Protein AF-A0A9D8ERQ9-F1 (afdb_monomer)

Nearest PDB structures (foldseek):
  1x04-assembly1_A-2  TM=2.773E-01  e=8.140E+00  Homo sapiens

Structure (mmCIF, N/CA/C/O backbone):
data_AF-A0A9D8ERQ9-F1
#
_entry.id   AF-A0A9D8ERQ9-F1
#
loop_
_atom_site.group_PDB
_atom_site.id
_atom_site.type_symbol
_atom_site.label_atom_id
_atom_site.label_alt_id
_atom_site.label_comp_id
_atom_site.label_asym_id
_atom_site.label_entity_id
_atom_site.label_seq_id
_atom_site.pdbx_PDB_ins_code
_atom_site.Cartn_x
_atom_site.Cartn_y
_atom_site.Cartn_z
_atom_site.occupancy
_atom_site.B_iso_or_equiv
_atom_site.auth_seq_id
_atom_site.auth_comp_id
_atom_site.auth_asym_id
_atom_site.auth_atom_id
_atom_site.pdbx_PDB_model_num
ATOM 1 N N . MET A 1 1 ? 43.629 2.819 -38.404 1.00 61.09 1 MET A N 1
ATOM 2 C CA . MET A 1 1 ? 42.629 1.728 -38.262 1.00 61.09 1 MET A CA 1
ATOM 3 C C . MET A 1 1 ? 42.227 1.432 -36.813 1.00 61.09 1 MET A C 1
ATOM 5 O O . MET A 1 1 ? 41.035 1.282 -36.573 1.00 61.09 1 MET A O 1
ATOM 9 N N . ILE A 1 2 ? 43.150 1.419 -35.840 1.00 66.50 2 ILE A N 1
ATOM 10 C CA . ILE A 1 2 ? 42.866 1.077 -34.424 1.00 66.50 2 ILE A CA 1
ATOM 11 C C . ILE A 1 2 ? 41.768 1.958 -33.776 1.00 66.50 2 ILE A C 1
ATOM 13 O O . ILE A 1 2 ? 40.987 1.471 -32.960 1.00 66.50 2 ILE A O 1
ATOM 17 N N . SER A 1 3 ? 41.627 3.229 -34.175 1.00 83.06 3 SER A N 1
ATOM 18 C CA . SER A 1 3 ? 40.596 4.132 -33.629 1.00 83.06 3 SER A CA 1
ATOM 19 C C . SER A 1 3 ? 39.160 3.771 -34.043 1.00 83.06 3 SER A C 1
ATOM 21 O O . SER A 1 3 ? 38.241 3.884 -33.235 1.00 83.06 3 SER A O 1
ATOM 23 N N . GLN A 1 4 ? 38.940 3.287 -35.271 1.00 83.56 4 GLN A N 1
ATOM 24 C CA . GLN A 1 4 ? 37.596 2.966 -35.778 1.00 83.56 4 GLN A CA 1
ATOM 25 C C . GLN A 1 4 ? 37.030 1.684 -35.160 1.00 83.56 4 GLN A C 1
ATOM 27 O O . GLN A 1 4 ? 35.838 1.617 -34.852 1.00 83.56 4 GLN A O 1
ATOM 32 N N . GLN A 1 5 ? 37.886 0.688 -34.922 1.00 86.31 5 GLN A N 1
ATOM 33 C CA . GLN A 1 5 ? 37.491 -0.560 -34.271 1.00 86.31 5 GLN A CA 1
ATOM 34 C C . GLN A 1 5 ? 37.082 -0.323 -32.812 1.00 86.31 5 GLN A C 1
ATOM 36 O O . GLN A 1 5 ? 36.018 -0.785 -32.404 1.00 86.31 5 GLN A O 1
ATOM 41 N N . LYS A 1 6 ? 37.865 0.464 -32.056 1.00 89.19 6 LYS A N 1
ATOM 42 C CA . LYS A 1 6 ? 37.533 0.842 -30.670 1.00 89.19 6 LYS A CA 1
ATOM 43 C C . LYS A 1 6 ? 36.199 1.587 -30.585 1.00 89.19 6 LYS A C 1
ATOM 45 O O . LYS A 1 6 ? 35.360 1.246 -29.759 1.00 89.19 6 LYS A O 1
ATOM 50 N N . ILE A 1 7 ? 35.969 2.542 -31.487 1.00 85.56 7 ILE A N 1
ATOM 51 C CA . ILE A 1 7 ? 34.706 3.292 -31.562 1.00 85.56 7 ILE A CA 1
ATOM 52 C C . ILE A 1 7 ? 33.520 2.368 -31.883 1.00 85.56 7 ILE A C 1
ATOM 54 O O . ILE A 1 7 ? 32.467 2.473 -31.259 1.00 85.56 7 ILE A O 1
ATOM 58 N N . THR A 1 8 ? 33.686 1.437 -32.825 1.00 86.81 8 THR A N 1
ATOM 59 C CA . THR A 1 8 ? 32.628 0.481 -33.192 1.00 86.81 8 THR A CA 1
ATOM 60 C C . THR A 1 8 ? 32.297 -0.465 -32.041 1.00 86.81 8 THR A C 1
ATOM 62 O O . THR A 1 8 ? 31.127 -0.770 -31.814 1.00 86.81 8 THR A O 1
ATOM 65 N N . LEU A 1 9 ? 33.315 -0.926 -31.310 1.00 90.38 9 LEU A N 1
ATOM 66 C CA . LEU A 1 9 ? 33.128 -1.758 -30.128 1.00 90.38 9 LEU A CA 1
ATOM 67 C C . LEU A 1 9 ? 32.381 -0.987 -29.034 1.00 90.38 9 LEU A C 1
ATOM 69 O O . LEU A 1 9 ? 31.372 -1.481 -28.546 1.00 90.38 9 LEU A O 1
ATOM 73 N N . ALA A 1 10 ? 32.799 0.246 -28.734 1.00 89.44 10 ALA A N 1
ATOM 74 C CA . ALA A 1 10 ? 32.134 1.100 -27.751 1.00 89.44 10 ALA A CA 1
ATOM 75 C C . ALA A 1 10 ? 30.654 1.348 -28.096 1.00 89.44 10 ALA A C 1
ATOM 77 O O . ALA A 1 10 ? 29.795 1.220 -27.229 1.00 89.44 10 ALA A O 1
ATOM 78 N N . ALA A 1 11 ? 30.336 1.620 -29.366 1.00 88.94 11 ALA A N 1
ATOM 79 C CA . ALA A 1 11 ? 28.956 1.804 -29.816 1.00 88.94 11 ALA A CA 1
ATOM 80 C C . ALA A 1 11 ? 28.103 0.533 -29.649 1.00 88.94 11 ALA A C 1
ATOM 82 O O . ALA A 1 11 ? 26.941 0.610 -29.255 1.00 88.94 11 ALA A O 1
ATOM 83 N N . LYS A 1 12 ? 28.671 -0.648 -29.932 1.00 90.75 12 LYS A N 1
ATOM 84 C CA . LYS A 1 12 ? 27.987 -1.935 -29.723 1.00 90.75 12 LYS A CA 1
ATOM 85 C C . LYS A 1 12 ? 27.754 -2.215 -28.241 1.00 90.75 12 LYS A C 1
ATOM 87 O O . LYS A 1 12 ? 26.660 -2.640 -27.886 1.00 90.75 12 LYS A O 1
ATOM 92 N N . SER A 1 13 ? 28.750 -1.957 -27.395 1.00 93.38 13 SER A N 1
ATOM 93 C CA . SER A 1 13 ? 28.623 -2.115 -25.945 1.00 93.38 13 SER A CA 1
ATOM 94 C C . SER A 1 13 ? 27.562 -1.177 -25.373 1.00 93.38 13 SER A C 1
ATOM 96 O O . SER A 1 13 ? 26.753 -1.608 -24.559 1.00 93.38 13 SER A O 1
ATOM 98 N N . LEU A 1 14 ? 27.507 0.073 -25.843 1.00 93.12 14 LEU A N 1
ATOM 99 C CA . LEU A 1 14 ? 26.504 1.042 -25.406 1.00 93.12 14 LEU A CA 1
ATOM 100 C C . LEU A 1 14 ? 25.088 0.668 -25.876 1.00 93.12 14 LEU A C 1
ATOM 102 O O . LEU A 1 14 ? 24.148 0.775 -25.098 1.00 93.12 14 LEU A O 1
ATOM 106 N N . ASP A 1 15 ? 24.925 0.182 -27.114 1.00 91.81 15 ASP A N 1
ATOM 107 C CA . ASP A 1 15 ? 23.635 -0.330 -27.616 1.00 91.81 15 ASP A CA 1
ATOM 108 C C . ASP A 1 15 ? 23.154 -1.561 -26.835 1.00 91.81 15 ASP A C 1
ATOM 110 O O . ASP A 1 15 ? 21.960 -1.695 -26.561 1.00 91.81 15 ASP A O 1
ATOM 114 N N . LEU A 1 16 ? 24.078 -2.452 -26.459 1.00 95.12 16 LEU A N 1
ATOM 115 C CA . LEU A 1 16 ? 23.772 -3.604 -25.616 1.00 95.12 16 LEU A CA 1
ATOM 116 C C . LEU A 1 16 ? 23.370 -3.166 -24.204 1.00 95.12 16 LEU A C 1
ATOM 118 O O . LEU A 1 16 ? 22.346 -3.623 -23.711 1.00 95.12 16 LEU A O 1
ATOM 122 N N . ALA A 1 17 ? 24.123 -2.255 -23.583 1.00 95.38 17 ALA A N 1
ATOM 123 C CA . ALA A 1 17 ? 23.803 -1.720 -22.260 1.00 95.38 17 ALA A CA 1
ATOM 124 C C . ALA A 1 17 ? 22.432 -1.022 -22.243 1.00 95.38 17 ALA A C 1
ATOM 126 O O . ALA A 1 17 ? 21.622 -1.292 -21.361 1.00 95.38 17 ALA A O 1
ATOM 127 N N . ALA A 1 18 ? 22.137 -0.200 -23.259 1.00 94.44 18 ALA A N 1
ATOM 128 C CA . ALA A 1 18 ? 20.833 0.446 -23.424 1.00 94.44 18 ALA A CA 1
ATOM 129 C C . ALA A 1 18 ? 19.698 -0.582 -23.493 1.00 94.44 18 ALA A C 1
ATOM 131 O O . ALA A 1 18 ? 18.668 -0.428 -22.845 1.00 94.44 18 ALA A O 1
ATOM 132 N N . PHE A 1 19 ? 19.899 -1.645 -24.278 1.00 96.56 19 PHE A N 1
ATOM 133 C CA . PHE A 1 19 ? 18.914 -2.706 -24.435 1.00 96.56 19 PHE A CA 1
ATOM 134 C C . PHE A 1 19 ? 18.702 -3.508 -23.145 1.00 96.56 19 PHE A C 1
ATOM 136 O O . PHE A 1 19 ? 17.557 -3.773 -22.795 1.00 96.56 19 PHE A O 1
ATOM 143 N N . LEU A 1 20 ? 19.771 -3.874 -22.434 1.00 97.56 20 LEU A N 1
ATOM 144 C CA . LEU A 1 20 ? 19.669 -4.620 -21.176 1.00 97.56 20 LEU A CA 1
ATOM 145 C C . LEU A 1 20 ? 18.977 -3.802 -20.084 1.00 97.56 20 LEU A C 1
ATOM 147 O O . LEU A 1 20 ? 18.133 -4.339 -19.372 1.00 97.56 20 LEU A O 1
ATOM 151 N N . LEU A 1 21 ? 19.285 -2.506 -19.982 1.00 96.69 21 LEU A N 1
ATOM 152 C CA . LEU A 1 21 ? 18.625 -1.630 -19.018 1.00 96.69 21 LEU A CA 1
ATOM 153 C C . LEU A 1 21 ? 17.145 -1.429 -19.370 1.00 96.69 21 LEU A C 1
ATOM 155 O O . LEU A 1 21 ? 16.290 -1.541 -18.498 1.00 96.69 21 LEU A O 1
ATOM 159 N N . LEU A 1 22 ? 16.828 -1.234 -20.654 1.00 97.06 22 LEU A N 1
ATOM 160 C CA . LEU A 1 22 ? 15.448 -1.154 -21.138 1.00 97.06 22 LEU A CA 1
ATOM 161 C C . LEU A 1 22 ? 14.655 -2.432 -20.837 1.00 97.06 22 LEU A C 1
ATOM 163 O O . LEU A 1 22 ? 13.510 -2.351 -20.393 1.00 97.06 22 LEU A O 1
ATOM 167 N N . LEU A 1 23 ? 15.263 -3.601 -21.055 1.00 97.94 23 LEU A N 1
ATOM 168 C CA . LEU A 1 23 ? 14.683 -4.894 -20.700 1.00 97.94 23 LEU A CA 1
ATOM 169 C C . LEU A 1 23 ? 14.414 -4.971 -19.192 1.00 97.94 23 LEU A C 1
ATOM 171 O O . LEU A 1 23 ? 13.293 -5.280 -18.804 1.00 97.94 23 LEU A O 1
ATOM 175 N N . ALA A 1 24 ? 15.404 -4.648 -18.356 1.00 97.56 24 ALA A N 1
ATOM 176 C CA . ALA A 1 24 ? 15.272 -4.695 -16.901 1.00 97.56 24 ALA A CA 1
ATOM 177 C C . ALA A 1 24 ? 14.160 -3.767 -16.389 1.00 97.56 24 ALA A C 1
ATOM 179 O O . ALA A 1 24 ? 13.313 -4.202 -15.616 1.00 97.56 24 ALA A O 1
ATOM 180 N N . VAL A 1 25 ? 14.112 -2.521 -16.872 1.00 96.88 25 VAL A N 1
ATOM 181 C CA . VAL A 1 25 ? 13.063 -1.551 -16.521 1.00 96.88 25 VAL A CA 1
ATOM 182 C C . VAL A 1 25 ? 11.687 -2.054 -16.961 1.00 96.88 25 VAL A C 1
ATOM 184 O O . VAL A 1 25 ? 10.736 -1.998 -16.188 1.00 96.88 25 VAL A O 1
ATOM 187 N N . THR A 1 26 ? 11.567 -2.594 -18.175 1.00 97.62 26 THR A N 1
ATOM 188 C CA . THR A 1 26 ? 10.286 -3.118 -18.681 1.00 97.62 26 THR A CA 1
ATOM 189 C C . THR A 1 26 ? 9.806 -4.324 -17.868 1.00 97.62 26 THR A C 1
ATOM 191 O O . THR A 1 26 ? 8.632 -4.413 -17.519 1.00 97.62 26 THR A O 1
ATOM 194 N N . VAL A 1 27 ? 10.713 -5.243 -17.527 1.00 98.06 27 VAL A N 1
ATOM 195 C CA . VAL A 1 27 ? 10.413 -6.415 -16.692 1.00 98.06 27 VAL A CA 1
ATOM 196 C C . VAL A 1 27 ? 10.032 -6.005 -15.273 1.00 98.06 27 VAL A C 1
ATOM 198 O O . VAL A 1 27 ? 9.076 -6.551 -14.733 1.00 98.06 27 VAL A O 1
ATOM 201 N N . LEU A 1 28 ? 10.714 -5.019 -14.688 1.00 97.00 28 LEU A N 1
ATOM 202 C CA . LEU A 1 28 ? 10.382 -4.494 -13.365 1.00 97.00 28 LEU A CA 1
ATOM 203 C C . LEU A 1 28 ? 8.936 -3.983 -13.308 1.00 97.00 28 LEU A C 1
ATOM 205 O O . LEU A 1 28 ? 8.207 -4.325 -12.384 1.00 97.00 28 LEU A O 1
ATOM 209 N N . TRP A 1 29 ? 8.494 -3.231 -14.318 1.00 97.25 29 TRP A N 1
ATOM 210 C CA . TRP A 1 29 ? 7.106 -2.765 -14.390 1.00 97.25 29 TRP A CA 1
ATOM 211 C C . TRP A 1 29 ? 6.098 -3.893 -14.627 1.00 97.25 29 TRP A C 1
ATOM 213 O O . TRP A 1 29 ? 4.957 -3.785 -14.186 1.00 97.25 29 TRP A O 1
ATOM 223 N N . ALA A 1 30 ? 6.505 -4.987 -15.276 1.00 98.00 30 ALA A N 1
ATOM 224 C CA . ALA A 1 30 ? 5.679 -6.187 -15.390 1.00 98.00 30 ALA A CA 1
ATOM 225 C C . ALA A 1 30 ? 5.518 -6.901 -14.033 1.00 98.00 30 ALA A C 1
ATOM 227 O O . ALA A 1 30 ? 4.410 -7.317 -13.704 1.00 98.00 30 ALA A O 1
ATOM 228 N N . VAL A 1 31 ? 6.600 -7.001 -13.243 1.00 97.56 31 VAL A N 1
ATOM 229 C CA . VAL A 1 31 ? 6.578 -7.529 -11.862 1.00 97.56 31 VAL A CA 1
ATOM 230 C C . VAL A 1 31 ? 5.697 -6.668 -10.969 1.00 97.56 31 VAL A C 1
ATOM 232 O O . VAL A 1 31 ? 4.858 -7.203 -10.253 1.00 97.56 31 VAL A O 1
ATOM 235 N N . TRP A 1 32 ? 5.877 -5.347 -11.023 1.00 96.62 32 TRP A N 1
ATOM 236 C CA . TRP A 1 32 ? 5.058 -4.416 -10.256 1.00 96.62 32 TRP A CA 1
ATOM 237 C C . TRP A 1 32 ? 3.583 -4.565 -10.633 1.00 96.62 32 TRP A C 1
ATOM 239 O O . TRP A 1 32 ? 2.767 -4.832 -9.762 1.00 96.62 32 TRP A O 1
ATOM 249 N N . GLY A 1 33 ? 3.256 -4.530 -11.931 1.00 97.31 33 GLY A N 1
ATOM 250 C CA . GLY A 1 33 ? 1.875 -4.647 -12.399 1.00 97.31 33 GLY A CA 1
ATOM 251 C C . GLY A 1 33 ? 1.188 -5.929 -11.929 1.00 97.31 33 GLY A C 1
ATOM 252 O O . GLY A 1 33 ? 0.094 -5.859 -11.383 1.00 97.31 33 GLY A O 1
ATOM 253 N N . ILE A 1 34 ? 1.830 -7.098 -12.064 1.00 97.75 34 ILE A N 1
ATOM 254 C CA . ILE A 1 34 ? 1.233 -8.352 -11.571 1.00 97.75 34 ILE A CA 1
ATOM 255 C C . ILE A 1 34 ? 1.149 -8.396 -10.038 1.00 97.75 34 ILE A C 1
ATOM 257 O O . ILE A 1 34 ? 0.198 -8.958 -9.504 1.00 97.75 34 ILE A O 1
ATOM 261 N N . GLY A 1 35 ? 2.107 -7.787 -9.333 1.00 96.44 35 GLY A N 1
ATOM 262 C CA . GLY A 1 35 ? 2.067 -7.649 -7.879 1.00 96.44 35 GLY A CA 1
ATOM 263 C C . GLY A 1 35 ? 0.850 -6.848 -7.420 1.00 96.44 35 GLY A C 1
ATOM 264 O O . GLY A 1 35 ? 0.081 -7.339 -6.599 1.00 96.44 35 GLY A O 1
ATOM 265 N N . GLU A 1 36 ? 0.625 -5.675 -8.013 1.00 95.69 36 GLU A N 1
ATOM 266 C CA . GLU A 1 36 ? -0.514 -4.806 -7.691 1.00 95.69 36 GLU A CA 1
ATOM 267 C C . GLU A 1 36 ? -1.864 -5.441 -8.045 1.00 95.69 36 GLU A C 1
ATOM 269 O O . GLU A 1 36 ? -2.826 -5.304 -7.292 1.00 95.69 36 GLU A O 1
ATOM 274 N N . VAL A 1 37 ? -1.940 -6.213 -9.139 1.00 96.38 37 VAL A N 1
ATOM 275 C CA . VAL A 1 37 ? -3.153 -6.977 -9.488 1.00 96.38 37 VAL A CA 1
ATOM 276 C C . VAL A 1 37 ? -3.581 -7.891 -8.347 1.00 96.38 37 VAL A C 1
ATOM 278 O O . VAL A 1 37 ? -4.766 -7.980 -8.057 1.00 96.38 37 VAL A O 1
ATOM 281 N N . PHE A 1 38 ? -2.647 -8.578 -7.693 1.00 95.38 38 PHE A N 1
ATOM 282 C CA . PHE A 1 38 ? -2.981 -9.492 -6.599 1.00 95.38 38 PHE A CA 1
ATOM 283 C C . PHE A 1 38 ? -2.987 -8.831 -5.220 1.00 95.38 38 PHE A C 1
ATOM 285 O O . PHE A 1 38 ? -3.565 -9.393 -4.289 1.00 95.38 38 PHE A O 1
ATOM 292 N N . HIS A 1 39 ? -2.322 -7.686 -5.078 1.00 93.75 39 HIS A N 1
ATOM 293 C CA . HIS A 1 39 ? -2.275 -6.931 -3.834 1.00 93.75 39 HIS A CA 1
ATOM 294 C C . HIS A 1 39 ? -3.529 -6.075 -3.650 1.00 93.75 39 HIS A C 1
ATOM 296 O O . HIS A 1 39 ? -4.188 -6.192 -2.624 1.00 93.75 39 HIS A O 1
ATOM 302 N N . GLU A 1 40 ? -3.890 -5.280 -4.658 1.00 91.75 40 GLU A N 1
ATOM 303 C CA . GLU A 1 40 ? -5.036 -4.369 -4.623 1.00 91.75 40 GLU A CA 1
ATOM 304 C C . GLU A 1 40 ? -6.129 -4.786 -5.610 1.00 91.75 40 GLU A C 1
ATOM 306 O O . GLU A 1 40 ? -7.301 -4.650 -5.305 1.00 91.75 40 GLU A O 1
ATOM 311 N N . GLY A 1 41 ? -5.787 -5.313 -6.787 1.00 91.38 41 GLY A N 1
ATOM 312 C CA . GLY A 1 41 ? -6.752 -5.498 -7.878 1.00 91.38 41 GLY A CA 1
ATOM 313 C C . GLY A 1 41 ? -7.624 -6.751 -7.824 1.00 91.38 41 GLY A C 1
ATOM 314 O O . GLY A 1 41 ? -8.533 -6.875 -8.640 1.00 91.38 41 GLY A O 1
ATOM 315 N N . TRP A 1 42 ? -7.351 -7.694 -6.919 1.00 92.38 42 TRP A N 1
ATOM 316 C CA . TRP A 1 42 ? -7.901 -9.052 -7.022 1.00 92.38 42 TRP A CA 1
ATOM 317 C C . TRP A 1 42 ? -9.426 -9.105 -6.870 1.00 92.38 42 TRP A C 1
ATOM 319 O O . TRP A 1 42 ? -10.067 -9.952 -7.482 1.00 92.38 42 TRP A O 1
ATOM 329 N N . TYR A 1 43 ? -9.995 -8.181 -6.096 1.00 90.75 43 TYR A N 1
ATOM 330 C CA . TYR A 1 43 ? -11.438 -8.083 -5.878 1.00 90.75 43 TYR A CA 1
ATOM 331 C C . TYR A 1 43 ? -12.200 -7.480 -7.073 1.00 90.75 43 TYR A C 1
ATOM 333 O O . TYR A 1 43 ? -13.422 -7.568 -7.147 1.00 90.75 43 TYR A O 1
ATOM 341 N N . GLN A 1 44 ? -11.494 -6.835 -8.007 1.00 92.38 44 GLN A N 1
ATOM 342 C CA . GLN A 1 44 ? -12.110 -6.125 -9.123 1.00 92.38 44 GLN A CA 1
ATOM 343 C C . GLN A 1 44 ? -12.450 -7.070 -10.288 1.00 92.38 44 GLN A C 1
ATOM 345 O O . GLN A 1 44 ? -11.785 -8.091 -10.493 1.00 92.38 44 GLN A O 1
ATOM 350 N N . PRO A 1 45 ? -13.424 -6.710 -11.147 1.00 92.06 45 PRO A N 1
ATOM 351 C CA . PRO A 1 45 ? -13.679 -7.439 -12.383 1.00 92.06 45 PRO A CA 1
ATOM 352 C C . PRO A 1 45 ? -12.423 -7.562 -13.262 1.00 92.06 45 PRO A C 1
ATOM 354 O O . PRO A 1 45 ? -11.631 -6.627 -13.373 1.00 92.06 45 PRO A O 1
ATOM 357 N N . TYR A 1 46 ? -12.284 -8.676 -13.991 1.00 88.44 46 TYR A N 1
ATOM 358 C CA . TYR A 1 46 ? -11.066 -9.013 -14.750 1.00 88.44 46 TYR A CA 1
ATOM 359 C C . TYR A 1 46 ? -10.559 -7.935 -15.719 1.00 88.44 46 TYR A C 1
ATOM 361 O O . TYR A 1 46 ? -9.370 -7.890 -16.023 1.00 88.44 46 TYR A O 1
ATOM 369 N N . TRP A 1 47 ? -11.428 -7.064 -16.233 1.00 90.81 47 TRP A N 1
ATOM 370 C CA . TRP A 1 47 ? -11.004 -5.993 -17.133 1.00 90.81 47 TRP A CA 1
ATOM 371 C C . TRP A 1 47 ? -10.224 -4.883 -16.411 1.00 90.81 47 TRP A C 1
ATOM 373 O O . TRP A 1 47 ? -9.387 -4.245 -17.045 1.00 90.81 47 TRP A O 1
ATOM 383 N N . HIS A 1 48 ? -10.410 -4.697 -15.097 1.00 91.81 48 HIS A N 1
ATOM 384 C CA . HIS A 1 48 ? -9.640 -3.733 -14.302 1.00 91.81 48 HIS A CA 1
ATOM 385 C C . HIS A 1 48 ? -8.166 -4.119 -14.151 1.00 91.81 48 HIS A C 1
ATOM 387 O O . HIS A 1 48 ? -7.322 -3.247 -13.948 1.00 91.81 48 HIS A O 1
ATOM 393 N N . ILE A 1 49 ? -7.831 -5.402 -14.324 1.00 92.88 49 ILE A N 1
ATOM 394 C CA . ILE A 1 49 ? -6.452 -5.911 -14.283 1.00 92.88 49 ILE A CA 1
ATOM 395 C C . ILE A 1 49 ? -5.547 -5.117 -15.239 1.00 92.88 49 ILE A C 1
ATOM 397 O O . ILE A 1 49 ? -4.380 -4.876 -14.934 1.00 92.88 49 ILE A O 1
ATOM 401 N N . ILE A 1 50 ? -6.078 -4.644 -16.374 1.00 94.94 50 ILE A N 1
ATOM 402 C CA . ILE A 1 50 ? -5.294 -3.883 -17.352 1.00 94.94 50 ILE A CA 1
ATOM 403 C C . ILE A 1 50 ? -4.760 -2.555 -16.798 1.00 94.94 50 ILE A C 1
ATOM 405 O O . ILE A 1 50 ? -3.693 -2.119 -17.230 1.00 94.94 50 ILE A O 1
ATOM 409 N N . PHE A 1 51 ? -5.447 -1.925 -15.834 1.00 95.62 51 PHE A N 1
ATOM 410 C CA . PHE A 1 51 ? -5.021 -0.642 -15.268 1.00 95.62 51 PHE A CA 1
ATOM 411 C C . PHE A 1 51 ? -3.702 -0.771 -14.511 1.00 95.62 51 PHE A C 1
ATOM 413 O O . PHE A 1 51 ? -2.815 0.067 -14.675 1.00 95.62 51 PHE A O 1
ATOM 420 N N . TYR A 1 52 ? -3.522 -1.871 -13.784 1.00 96.06 52 TYR A N 1
ATOM 421 C CA . TYR A 1 52 ? -2.276 -2.188 -13.089 1.00 96.06 52 TYR A CA 1
ATOM 422 C C . TYR A 1 52 ? -1.113 -2.464 -14.057 1.00 96.06 52 TYR A C 1
ATOM 424 O O . TYR A 1 52 ? 0.051 -2.259 -13.721 1.00 96.06 52 TYR A O 1
ATOM 432 N N . PHE A 1 53 ? -1.409 -2.845 -15.304 1.00 97.06 53 PHE A N 1
ATOM 433 C CA . PHE A 1 53 ? -0.409 -3.015 -16.358 1.00 97.06 53 PHE A CA 1
ATOM 434 C C . PHE A 1 53 ? -0.152 -1.759 -17.200 1.00 97.06 53 PHE A C 1
ATOM 436 O O . PHE A 1 53 ? 0.740 -1.799 -18.050 1.00 97.06 53 PHE A O 1
ATOM 443 N N . ILE A 1 54 ? -0.851 -0.635 -16.988 1.00 96.69 54 ILE A N 1
ATOM 444 C CA . ILE A 1 54 ? -0.632 0.591 -17.779 1.00 96.69 54 ILE A CA 1
ATOM 445 C C . ILE A 1 54 ? 0.838 1.034 -17.767 1.00 96.69 54 ILE A C 1
ATOM 447 O O . ILE A 1 54 ? 1.374 1.263 -18.857 1.00 96.69 54 ILE A O 1
ATOM 451 N N . PRO A 1 55 ? 1.536 1.112 -16.615 1.00 95.19 55 PRO A N 1
ATOM 452 C CA . PRO A 1 55 ? 2.946 1.500 -16.610 1.00 95.19 55 PRO A CA 1
ATOM 453 C C . PRO A 1 55 ? 3.817 0.562 -17.452 1.00 95.19 55 PRO A C 1
ATOM 455 O O . PRO A 1 55 ? 4.634 1.023 -18.251 1.00 95.19 55 PRO A O 1
ATOM 458 N N . PHE A 1 56 ? 3.584 -0.752 -17.356 1.00 97.31 56 PHE A N 1
ATOM 459 C CA . PHE A 1 56 ? 4.254 -1.748 -18.191 1.00 97.31 56 PHE A CA 1
ATOM 460 C C . PHE A 1 56 ? 3.966 -1.534 -19.684 1.00 97.31 56 PHE A C 1
ATOM 462 O O . PHE A 1 56 ? 4.904 -1.492 -20.478 1.00 97.31 56 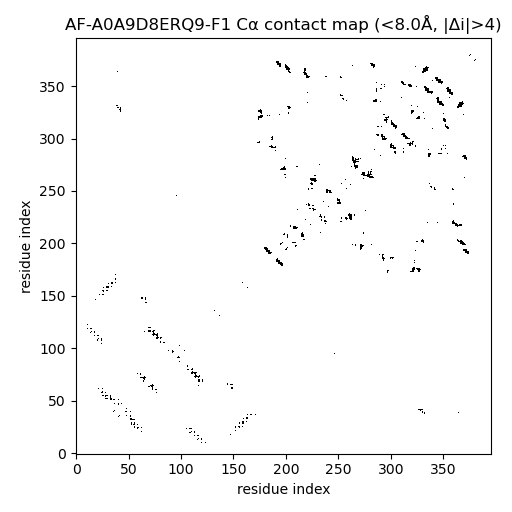PHE A O 1
ATOM 469 N N . ILE A 1 57 ? 2.701 -1.346 -20.071 1.00 97.88 57 ILE A N 1
ATOM 470 C CA . ILE A 1 57 ? 2.285 -1.141 -21.468 1.00 97.88 57 ILE A CA 1
ATOM 471 C C . ILE A 1 57 ? 2.929 0.126 -22.049 1.00 97.88 57 ILE A C 1
ATOM 473 O O . ILE A 1 57 ? 3.444 0.097 -23.169 1.00 97.88 57 ILE A O 1
ATOM 477 N N . VAL A 1 58 ? 2.952 1.226 -21.289 1.00 96.75 58 VAL A N 1
ATOM 478 C CA . VAL A 1 58 ? 3.566 2.497 -21.705 1.00 96.75 58 VAL A CA 1
ATOM 479 C C . VAL A 1 58 ? 5.074 2.339 -21.895 1.00 96.75 58 VAL A C 1
ATOM 481 O O . VAL A 1 58 ? 5.603 2.687 -22.954 1.00 96.75 58 VAL A O 1
ATOM 484 N N . ILE A 1 59 ? 5.772 1.764 -20.912 1.00 96.69 59 ILE A N 1
ATOM 485 C CA . ILE A 1 59 ? 7.222 1.543 -20.984 1.00 96.69 59 ILE A CA 1
ATOM 486 C C . ILE A 1 59 ? 7.579 0.567 -22.109 1.00 96.69 59 ILE A C 1
ATOM 488 O O . ILE A 1 59 ? 8.528 0.817 -22.853 1.00 96.69 59 ILE A O 1
ATOM 492 N N . PHE A 1 60 ? 6.796 -0.494 -22.308 1.00 97.88 60 PHE A N 1
ATOM 493 C CA . PHE A 1 60 ? 6.957 -1.411 -23.434 1.00 97.88 60 PHE A CA 1
ATOM 494 C C . PHE A 1 60 ? 6.748 -0.697 -24.780 1.00 97.88 60 PHE A C 1
ATOM 496 O O . PHE A 1 60 ? 7.539 -0.875 -25.709 1.00 97.88 60 PHE A O 1
ATOM 503 N N . GLY A 1 61 ? 5.746 0.179 -24.889 1.00 97.69 61 GLY A N 1
ATOM 504 C CA . GLY A 1 61 ? 5.538 1.028 -26.065 1.00 97.69 61 GLY A CA 1
ATOM 505 C C . GLY A 1 61 ? 6.747 1.923 -26.358 1.00 97.69 61 GLY A C 1
ATOM 506 O O . GLY A 1 61 ? 7.237 1.973 -27.492 1.00 97.69 61 GLY A O 1
ATOM 507 N N . PHE A 1 62 ? 7.306 2.567 -25.330 1.00 96.88 62 PHE A N 1
ATOM 508 C CA . PHE A 1 62 ? 8.544 3.340 -25.456 1.00 96.88 62 PHE A CA 1
ATOM 509 C C . PHE A 1 62 ? 9.760 2.473 -25.797 1.00 96.88 62 PHE A C 1
ATOM 511 O O . PHE A 1 62 ? 10.638 2.921 -26.542 1.00 96.88 62 PHE A O 1
ATOM 518 N N . ALA A 1 63 ? 9.810 1.228 -25.324 1.00 96.06 63 ALA A N 1
ATOM 519 C CA . ALA A 1 63 ? 10.851 0.272 -25.673 1.00 96.06 63 ALA A CA 1
ATOM 520 C C . ALA A 1 63 ? 10.823 -0.057 -27.172 1.00 96.06 63 ALA A C 1
ATOM 522 O O . ALA A 1 63 ? 11.850 0.040 -27.853 1.00 96.06 63 ALA A O 1
ATOM 523 N N . VAL A 1 64 ? 9.638 -0.360 -27.710 1.00 97.50 64 VAL A N 1
ATOM 524 C CA . VAL A 1 64 ? 9.423 -0.583 -29.148 1.00 97.50 64 VAL A CA 1
ATOM 525 C C . VAL A 1 64 ? 9.866 0.646 -29.946 1.00 97.50 64 VAL A C 1
ATOM 527 O O . VAL A 1 64 ? 10.669 0.522 -30.878 1.00 97.50 64 VAL A O 1
ATOM 530 N N . LEU A 1 65 ? 9.427 1.846 -29.548 1.00 97.19 65 LEU A N 1
ATOM 531 C CA . LEU A 1 65 ? 9.824 3.094 -30.205 1.00 97.19 65 LEU A CA 1
ATOM 532 C C . LEU A 1 65 ? 11.336 3.330 -30.145 1.00 97.19 65 LEU A C 1
ATOM 534 O O . LEU A 1 65 ? 11.918 3.706 -31.157 1.00 97.19 65 LEU A O 1
ATOM 538 N N . SER A 1 66 ? 11.998 3.053 -29.022 1.00 96.31 66 SER A N 1
ATOM 539 C CA . SER A 1 66 ? 13.453 3.219 -28.862 1.00 96.31 66 SER A CA 1
ATOM 540 C C . SER A 1 66 ? 14.259 2.246 -29.723 1.00 96.31 66 SER A C 1
ATOM 542 O O . SER A 1 66 ? 15.333 2.583 -30.223 1.00 96.31 66 SER A O 1
ATOM 544 N N . ILE A 1 67 ? 13.737 1.046 -29.972 1.00 95.69 67 ILE A N 1
ATOM 545 C CA . ILE A 1 67 ? 14.390 0.057 -30.838 1.00 95.69 67 ILE A CA 1
ATOM 546 C C . ILE A 1 67 ? 14.320 0.477 -32.320 1.00 95.69 67 ILE A C 1
ATOM 548 O O . ILE A 1 67 ? 15.294 0.298 -33.067 1.00 95.69 67 ILE A O 1
ATOM 552 N N . PHE A 1 68 ? 13.199 1.059 -32.764 1.00 95.12 68 PHE A N 1
ATOM 553 C CA . PHE A 1 68 ? 13.030 1.525 -34.148 1.00 95.12 68 PHE A CA 1
ATOM 554 C C . PHE A 1 68 ? 13.598 2.930 -34.393 1.00 95.12 68 PHE A C 1
ATOM 556 O O . PHE A 1 68 ? 14.267 3.152 -35.410 1.00 95.12 68 PHE A O 1
ATOM 563 N N . TYR A 1 69 ? 13.393 3.834 -33.438 1.00 95.75 69 TYR A N 1
ATOM 564 C CA . TYR A 1 69 ? 13.733 5.256 -33.460 1.00 95.75 69 TYR A CA 1
ATOM 565 C C . TYR A 1 69 ? 14.479 5.658 -32.171 1.00 95.75 69 TYR A C 1
ATOM 567 O O . TYR A 1 69 ? 13.913 6.345 -31.321 1.00 95.75 69 TYR A O 1
ATOM 575 N N . PRO A 1 70 ? 15.769 5.290 -32.028 1.00 94.75 70 PRO A N 1
ATOM 576 C CA . PRO A 1 70 ? 16.527 5.465 -30.784 1.00 94.75 70 PRO A CA 1
ATOM 577 C C . PRO A 1 70 ? 16.478 6.864 -30.173 1.00 94.75 70 PRO A C 1
ATOM 579 O O . PRO A 1 70 ? 16.329 6.987 -28.965 1.00 94.75 70 PRO A O 1
ATOM 582 N N . LEU A 1 71 ? 16.565 7.919 -30.990 1.00 95.44 71 LEU A N 1
ATOM 583 C CA . LEU A 1 71 ? 16.498 9.286 -30.474 1.00 95.44 71 LEU A CA 1
ATOM 584 C C . LEU A 1 71 ? 15.109 9.622 -29.926 1.00 95.44 71 LEU A C 1
ATOM 586 O O . LEU A 1 71 ? 15.002 10.086 -28.799 1.00 95.44 71 LEU A O 1
ATOM 590 N N . ALA A 1 72 ? 14.061 9.396 -30.722 1.00 96.38 72 ALA A N 1
ATOM 591 C CA . ALA A 1 72 ? 12.696 9.733 -30.329 1.00 96.38 72 ALA A CA 1
ATOM 592 C C . ALA A 1 72 ? 12.261 8.914 -29.109 1.00 96.38 72 ALA A C 1
ATOM 594 O O . ALA A 1 72 ? 11.768 9.478 -28.140 1.00 96.38 72 ALA A O 1
ATOM 595 N N . GLY A 1 73 ? 12.519 7.603 -29.119 1.00 96.12 73 GLY A N 1
ATOM 596 C CA . GLY A 1 73 ? 12.234 6.743 -27.976 1.00 96.12 73 GLY A CA 1
ATOM 597 C C . GLY A 1 73 ? 13.048 7.119 -26.735 1.00 96.12 73 GLY A C 1
ATOM 598 O O . GLY A 1 73 ? 12.476 7.231 -25.658 1.00 96.12 73 GLY A O 1
ATOM 599 N N . GLY A 1 74 ? 14.342 7.426 -26.880 1.00 97.06 74 GLY A N 1
ATOM 600 C CA . GLY A 1 74 ? 15.174 7.893 -25.767 1.00 97.06 74 GLY A CA 1
ATOM 601 C C . GLY A 1 74 ? 14.669 9.197 -25.139 1.00 97.06 74 GLY A C 1
ATOM 602 O O . GLY A 1 74 ? 14.615 9.300 -23.915 1.00 97.06 74 GLY A O 1
ATOM 603 N N . ILE A 1 75 ? 14.240 10.163 -25.963 1.00 97.69 75 ILE A N 1
ATOM 604 C CA . ILE A 1 75 ? 13.611 11.411 -25.499 1.00 97.69 75 ILE A CA 1
ATOM 605 C C . ILE A 1 75 ? 12.307 11.118 -24.755 1.00 97.69 75 ILE A C 1
ATOM 607 O O . ILE A 1 75 ? 12.107 11.662 -23.675 1.00 97.69 75 ILE A O 1
ATOM 611 N N . LEU A 1 76 ? 11.444 10.251 -25.294 1.00 97.44 76 LEU A N 1
ATOM 612 C CA . LEU A 1 76 ? 10.170 9.900 -24.658 1.00 97.44 76 LEU A CA 1
ATOM 613 C C . LEU A 1 76 ? 10.365 9.187 -23.316 1.00 97.44 76 LEU A C 1
ATOM 615 O O . LEU A 1 76 ? 9.697 9.539 -22.351 1.00 97.44 76 LEU A O 1
ATOM 619 N N . ILE A 1 77 ? 11.308 8.244 -23.227 1.00 97.12 77 ILE A N 1
ATOM 620 C CA . ILE A 1 77 ? 11.646 7.565 -21.967 1.00 97.12 77 ILE A CA 1
ATOM 621 C C . ILE A 1 77 ? 12.146 8.577 -20.933 1.00 97.12 77 ILE A C 1
ATOM 623 O O . ILE A 1 77 ? 11.677 8.575 -19.797 1.00 97.12 77 ILE A O 1
ATOM 627 N N . PHE A 1 78 ? 13.075 9.458 -21.319 1.00 97.88 78 PHE A N 1
ATOM 628 C CA . PHE A 1 78 ? 13.618 10.468 -20.413 1.00 97.88 78 PHE A CA 1
ATOM 629 C C . PHE A 1 78 ? 12.540 11.453 -19.945 1.00 97.88 78 PHE A C 1
ATOM 631 O O . PHE A 1 78 ? 12.391 11.679 -18.748 1.00 97.88 78 PHE A O 1
ATOM 638 N N . ALA A 1 79 ? 11.760 12.009 -20.875 1.00 97.31 79 ALA A N 1
ATOM 639 C CA . ALA A 1 79 ? 10.690 12.948 -20.557 1.00 97.31 79 ALA A CA 1
ATOM 640 C C . ALA A 1 79 ? 9.595 12.295 -19.702 1.00 97.31 79 ALA A C 1
ATOM 642 O O . ALA A 1 79 ? 9.133 12.907 -18.745 1.00 97.31 79 ALA A O 1
ATOM 643 N N . GLY A 1 80 ? 9.224 11.045 -20.000 1.00 95.62 80 GLY A N 1
ATOM 644 C CA . GLY A 1 80 ? 8.257 10.273 -19.222 1.00 95.62 80 GLY A CA 1
ATOM 645 C C . GLY A 1 80 ? 8.736 10.000 -17.797 1.00 95.62 80 GLY A C 1
ATOM 646 O O . GLY A 1 80 ? 7.996 10.259 -16.852 1.00 95.62 80 GLY A O 1
ATOM 647 N N . GLY A 1 81 ? 9.988 9.561 -17.626 1.00 96.38 81 GLY A N 1
ATOM 648 C CA . GLY A 1 81 ? 10.591 9.389 -16.300 1.00 96.38 81 GLY A CA 1
ATOM 649 C C . GLY A 1 81 ? 10.688 10.706 -15.524 1.00 96.38 81 GLY A C 1
ATOM 650 O O . GLY A 1 81 ? 10.387 10.755 -14.336 1.00 96.38 81 GLY A O 1
ATOM 651 N N . LEU A 1 82 ? 11.036 11.810 -16.191 1.00 97.62 82 LEU A N 1
ATOM 652 C CA . LEU A 1 82 ? 11.127 13.120 -15.541 1.00 97.62 82 LEU A CA 1
ATOM 653 C C . LEU A 1 82 ? 9.748 13.635 -15.111 1.00 97.62 82 LEU A C 1
ATOM 655 O O . LEU A 1 82 ? 9.601 14.135 -13.999 1.00 97.62 82 LEU A O 1
ATOM 659 N N . ALA A 1 83 ? 8.735 13.482 -15.964 1.00 96.56 83 ALA A N 1
ATOM 660 C CA . ALA A 1 83 ? 7.360 13.831 -15.628 1.00 96.56 83 ALA A CA 1
ATOM 661 C C . ALA A 1 83 ? 6.850 12.996 -14.444 1.00 96.56 83 ALA A C 1
ATOM 663 O O . ALA A 1 83 ? 6.302 13.559 -13.499 1.00 96.56 83 ALA A O 1
ATOM 664 N N . TYR A 1 84 ? 7.093 11.681 -14.455 1.00 94.69 84 TYR A N 1
ATOM 665 C CA . TYR A 1 84 ? 6.757 10.785 -13.347 1.00 94.69 84 TYR A CA 1
ATOM 666 C C . TYR A 1 84 ? 7.424 11.226 -12.035 1.00 94.69 84 TYR A C 1
ATOM 668 O O . TYR A 1 84 ? 6.749 11.359 -11.015 1.00 94.69 84 TYR A O 1
ATOM 676 N N . PHE A 1 85 ? 8.720 11.555 -12.077 1.00 96.44 85 PHE A N 1
ATOM 677 C CA . PHE A 1 85 ? 9.465 12.080 -10.933 1.00 96.44 85 PHE A CA 1
ATOM 678 C C . PHE A 1 85 ? 8.846 13.349 -10.346 1.00 96.44 85 PHE A C 1
ATOM 680 O O . PHE A 1 85 ? 8.632 13.432 -9.136 1.00 96.44 85 PHE A O 1
ATOM 687 N N . ILE A 1 86 ? 8.550 14.332 -11.200 1.00 96.69 86 ILE A N 1
ATOM 688 C CA . ILE A 1 86 ? 7.983 15.617 -10.782 1.00 96.69 86 ILE A CA 1
ATOM 689 C C . ILE A 1 86 ? 6.603 15.404 -10.160 1.00 96.69 86 ILE A C 1
ATOM 691 O O . ILE A 1 86 ? 6.359 15.887 -9.059 1.00 96.69 86 ILE A O 1
ATOM 695 N N . LEU A 1 87 ? 5.722 14.648 -10.822 1.00 95.62 87 LEU A N 1
ATOM 696 C CA . LEU A 1 87 ? 4.363 14.398 -10.337 1.00 95.62 87 LEU A CA 1
ATOM 697 C C . LEU A 1 87 ? 4.355 13.728 -8.959 1.00 95.62 87 LEU A C 1
ATOM 699 O O . LEU A 1 87 ? 3.648 14.183 -8.062 1.00 95.62 87 LEU A O 1
ATOM 703 N N . PHE A 1 88 ? 5.166 12.688 -8.761 1.00 94.06 88 PHE A N 1
ATOM 704 C CA . PHE A 1 88 ? 5.247 12.004 -7.469 1.00 94.06 88 PHE A CA 1
ATOM 705 C C . PHE A 1 88 ? 5.910 12.859 -6.390 1.00 94.06 88 PHE A C 1
ATOM 707 O O . PHE A 1 88 ? 5.476 12.817 -5.244 1.00 94.06 88 PHE A O 1
ATOM 714 N N . SER A 1 89 ? 6.899 13.684 -6.744 1.00 93.88 89 SER A N 1
ATOM 715 C CA . SER A 1 89 ? 7.500 14.635 -5.802 1.00 93.88 89 SER A CA 1
ATOM 716 C C . SER A 1 89 ? 6.487 15.684 -5.340 1.00 93.88 89 SER A C 1
ATOM 718 O O . SER A 1 89 ? 6.387 15.959 -4.149 1.00 93.88 89 SER A O 1
ATOM 720 N N . LEU A 1 90 ? 5.689 16.233 -6.262 1.00 93.75 90 LEU A N 1
ATOM 721 C CA . LEU A 1 90 ? 4.615 17.174 -5.932 1.00 93.75 90 LEU A CA 1
ATOM 722 C C . LEU A 1 90 ? 3.544 16.518 -5.059 1.00 93.75 90 LEU A C 1
ATOM 724 O O . LEU A 1 90 ? 3.097 17.123 -4.089 1.00 93.75 90 LEU A O 1
ATOM 728 N N . ARG A 1 91 ? 3.180 15.265 -5.359 1.00 90.69 91 ARG A N 1
ATOM 729 C CA . ARG A 1 91 ? 2.244 14.485 -4.544 1.00 90.69 91 ARG A CA 1
ATOM 730 C C . ARG A 1 91 ? 2.791 14.236 -3.135 1.00 90.69 91 ARG A C 1
ATOM 732 O O . ARG A 1 91 ? 2.053 14.404 -2.171 1.00 90.69 91 ARG A O 1
ATOM 739 N N . ALA A 1 92 ? 4.069 13.886 -3.002 1.00 87.38 92 ALA A N 1
ATOM 740 C CA . ALA A 1 92 ? 4.712 13.699 -1.703 1.00 87.38 92 ALA A CA 1
ATOM 741 C C . ALA A 1 92 ? 4.708 14.999 -0.879 1.00 87.38 92 ALA A C 1
ATOM 743 O O . ALA A 1 92 ? 4.321 14.993 0.285 1.00 87.38 92 ALA A O 1
ATOM 744 N N . ILE A 1 93 ? 5.017 16.138 -1.510 1.00 86.69 93 ILE A N 1
ATOM 745 C CA . ILE A 1 93 ? 4.926 17.461 -0.874 1.00 86.69 93 ILE A CA 1
ATOM 746 C C . ILE A 1 93 ? 3.488 17.762 -0.430 1.00 86.69 93 ILE A C 1
ATOM 748 O O . ILE A 1 93 ? 3.280 18.174 0.710 1.00 86.69 93 ILE A O 1
ATOM 752 N N . GLN A 1 94 ? 2.502 17.530 -1.305 1.00 84.31 94 GLN A N 1
ATOM 753 C CA . GLN A 1 94 ? 1.084 17.780 -1.030 1.00 84.31 94 GLN A CA 1
ATOM 754 C C . GLN A 1 94 ? 0.556 16.943 0.142 1.00 84.31 94 GLN A C 1
ATOM 756 O O . GLN A 1 94 ? -0.255 17.433 0.920 1.00 84.31 94 GLN A O 1
ATOM 761 N N . HIS A 1 95 ? 0.998 15.692 0.271 1.00 78.19 95 HIS A N 1
ATOM 762 C CA . HIS A 1 95 ? 0.590 14.804 1.362 1.00 78.19 95 HIS A CA 1
ATOM 763 C C . HIS A 1 95 ? 1.524 14.854 2.575 1.00 78.19 95 HIS A C 1
ATOM 765 O O . HIS A 1 95 ? 1.322 14.093 3.518 1.00 78.19 95 HIS A O 1
ATOM 771 N N . HIS A 1 96 ? 2.527 15.736 2.566 1.00 80.19 96 HIS A N 1
ATOM 772 C CA . HIS A 1 96 ? 3.533 15.846 3.622 1.00 80.19 96 HIS A CA 1
ATOM 773 C C . HIS A 1 96 ? 4.251 14.516 3.914 1.00 80.19 96 HIS A C 1
ATOM 775 O O . HIS A 1 96 ? 4.572 14.201 5.058 1.00 80.19 96 HIS A O 1
ATOM 781 N N . THR A 1 97 ? 4.505 13.732 2.867 1.00 80.81 97 THR A N 1
ATOM 782 C CA . THR A 1 97 ? 5.221 12.457 2.934 1.00 80.81 97 THR A CA 1
ATOM 783 C C . THR A 1 97 ? 6.607 12.566 2.303 1.00 80.81 97 THR A C 1
ATOM 785 O O . THR A 1 97 ? 6.897 13.464 1.508 1.00 80.81 97 THR A O 1
ATOM 788 N N . THR A 1 98 ? 7.501 11.651 2.669 1.00 86.19 98 THR A N 1
ATOM 789 C CA . THR A 1 98 ? 8.824 11.530 2.050 1.00 86.19 98 THR A CA 1
ATOM 790 C C . THR A 1 98 ? 8.777 10.560 0.873 1.00 86.19 98 THR A C 1
ATOM 792 O O . THR A 1 98 ? 7.965 9.637 0.827 1.00 86.19 98 THR A O 1
ATOM 795 N N . LEU A 1 99 ? 9.657 10.770 -0.108 1.00 89.44 99 LEU A N 1
ATOM 796 C CA . LEU A 1 99 ? 9.867 9.797 -1.175 1.00 89.44 99 LEU A CA 1
ATOM 797 C C . LEU A 1 99 ? 10.760 8.670 -0.663 1.00 89.44 99 LEU A C 1
ATOM 799 O O . LEU A 1 99 ? 11.840 8.921 -0.123 1.00 89.44 99 LEU A O 1
ATOM 803 N N . GLU A 1 100 ? 10.342 7.431 -0.885 1.00 90.38 100 GLU A N 1
ATOM 804 C CA . GLU A 1 100 ? 11.145 6.273 -0.515 1.00 90.38 100 GLU A CA 1
ATOM 805 C C . GLU A 1 100 ? 12.431 6.165 -1.357 1.00 90.38 100 GLU A C 1
ATOM 807 O O . GLU A 1 100 ? 12.429 6.487 -2.548 1.00 90.38 100 GLU A O 1
ATOM 812 N N . PRO A 1 101 ? 13.536 5.627 -0.807 1.00 92.50 101 PRO A N 1
ATOM 813 C CA . PRO A 1 101 ? 14.752 5.352 -1.578 1.00 92.50 101 PRO A CA 1
ATOM 814 C C . PRO A 1 101 ? 14.516 4.481 -2.824 1.00 92.50 101 PRO A C 1
ATOM 816 O O . PRO A 1 101 ? 15.148 4.690 -3.864 1.00 92.50 101 PRO A O 1
ATOM 819 N N . SER A 1 102 ? 13.579 3.533 -2.737 1.00 90.44 102 SER A N 1
ATOM 820 C CA . SER A 1 102 ? 13.141 2.662 -3.835 1.00 90.44 102 SER A CA 1
ATOM 821 C C . SER A 1 102 ? 12.690 3.477 -5.057 1.00 90.44 102 SER A C 1
ATOM 823 O O . SER A 1 102 ? 13.108 3.194 -6.183 1.00 90.44 102 SER A O 1
ATOM 825 N N . PHE A 1 103 ? 11.933 4.555 -4.833 1.00 92.50 103 PHE A N 1
ATOM 826 C CA . PHE A 1 103 ? 11.432 5.449 -5.873 1.00 92.50 103 PHE A CA 1
ATOM 827 C C . PHE A 1 103 ? 12.567 6.070 -6.697 1.00 92.50 103 PHE A C 1
ATOM 829 O O . PHE A 1 103 ? 12.518 6.071 -7.930 1.00 92.50 103 PHE A O 1
ATOM 836 N N . PHE A 1 104 ? 13.632 6.538 -6.038 1.00 94.25 104 PHE A N 1
ATOM 837 C CA . PHE A 1 104 ? 14.791 7.116 -6.722 1.00 94.25 104 PHE A CA 1
ATOM 838 C C . PHE A 1 104 ? 15.523 6.089 -7.583 1.00 94.25 104 PHE A C 1
ATOM 840 O O . PHE A 1 104 ? 15.936 6.418 -8.696 1.00 94.25 104 PHE A O 1
ATOM 847 N N . ILE A 1 105 ? 15.663 4.851 -7.105 1.00 93.12 105 ILE A N 1
ATOM 848 C CA . ILE A 1 105 ? 16.332 3.772 -7.842 1.00 93.12 105 ILE A CA 1
ATOM 849 C C . ILE A 1 105 ? 15.548 3.437 -9.115 1.00 93.12 105 ILE A C 1
ATOM 851 O O . ILE A 1 105 ? 16.118 3.441 -10.210 1.00 93.12 105 ILE A O 1
ATOM 855 N N . VAL A 1 106 ? 14.237 3.207 -8.986 1.00 92.25 106 VAL A N 1
ATOM 856 C CA . VAL A 1 106 ? 13.363 2.871 -10.121 1.00 92.25 106 VAL A CA 1
ATOM 857 C C . VAL A 1 106 ? 13.357 4.001 -11.147 1.00 92.25 106 VAL A C 1
ATOM 859 O O . VAL A 1 106 ? 13.596 3.773 -12.336 1.00 92.25 106 VAL A O 1
ATOM 862 N N . ASN A 1 107 ? 13.154 5.236 -10.690 1.00 95.00 107 ASN A N 1
ATOM 863 C CA . ASN A 1 107 ? 13.067 6.381 -11.582 1.00 95.00 107 ASN A CA 1
ATOM 864 C C . ASN A 1 107 ? 14.403 6.693 -12.276 1.00 95.00 107 ASN A C 1
ATOM 866 O O . ASN A 1 107 ? 14.435 6.999 -13.470 1.00 95.00 107 ASN A O 1
ATOM 870 N N . SER A 1 108 ? 15.522 6.540 -11.562 1.00 95.19 108 SER A N 1
ATOM 871 C CA . SER A 1 108 ? 16.857 6.677 -12.152 1.00 95.19 108 SER A CA 1
ATOM 872 C C . SER A 1 108 ? 17.073 5.660 -13.271 1.00 95.19 108 SER A C 1
ATOM 874 O O . SER A 1 108 ? 17.585 6.027 -14.326 1.00 95.19 108 SER A O 1
ATOM 876 N N . GLY A 1 109 ? 16.627 4.409 -13.101 1.00 94.62 109 GLY A N 1
ATOM 877 C CA . GLY A 1 109 ? 16.696 3.386 -14.150 1.00 94.62 109 GLY A CA 1
ATOM 878 C C . GLY A 1 109 ? 16.007 3.815 -15.451 1.00 94.62 109 GLY A C 1
ATOM 879 O O . GLY A 1 109 ? 16.575 3.661 -16.536 1.00 94.62 109 GLY A O 1
ATOM 880 N N . ILE A 1 110 ? 14.824 4.429 -15.351 1.00 95.56 110 ILE A N 1
ATOM 881 C CA . ILE A 1 110 ? 14.080 4.967 -16.502 1.00 95.56 110 ILE A CA 1
ATOM 882 C C . ILE A 1 110 ? 14.859 6.123 -17.147 1.00 95.56 110 ILE A C 1
ATOM 884 O O . ILE A 1 110 ? 15.160 6.080 -18.343 1.00 95.56 110 ILE A O 1
ATOM 888 N N . LEU A 1 111 ? 15.248 7.129 -16.358 1.00 97.25 111 LEU A N 1
ATOM 889 C CA . LEU A 1 111 ? 15.955 8.315 -16.852 1.00 97.25 111 LEU A CA 1
ATOM 890 C C . LEU A 1 111 ? 17.282 7.958 -17.535 1.00 97.25 111 LEU A C 1
ATOM 892 O O . LEU A 1 111 ? 17.538 8.398 -18.659 1.00 97.25 111 LEU A O 1
ATOM 896 N N . PHE A 1 112 ? 18.104 7.119 -16.898 1.00 96.88 112 PHE A N 1
ATOM 897 C CA . PHE A 1 112 ? 19.383 6.678 -17.454 1.00 96.88 112 PHE A CA 1
ATOM 898 C C . PHE A 1 112 ? 19.202 5.891 -18.752 1.00 96.88 112 PHE A C 1
ATOM 900 O O . PHE A 1 112 ? 19.980 6.088 -19.686 1.00 96.88 112 PHE A O 1
ATOM 907 N N . THR A 1 113 ? 18.153 5.069 -18.865 1.00 96.56 113 THR A N 1
ATOM 908 C CA . THR A 1 113 ? 17.825 4.381 -20.125 1.00 96.56 113 THR A CA 1
ATOM 909 C C . THR A 1 113 ? 17.627 5.385 -21.258 1.00 96.56 113 THR A C 1
ATOM 911 O O . THR A 1 113 ? 18.256 5.259 -22.312 1.00 96.56 113 THR A O 1
ATOM 914 N N . GLY A 1 114 ? 16.812 6.421 -21.032 1.00 96.94 114 GLY A N 1
ATOM 915 C CA . GLY A 1 114 ? 16.571 7.479 -22.014 1.00 96.94 114 GLY A CA 1
ATOM 916 C C . GLY A 1 114 ? 17.853 8.215 -22.419 1.00 96.94 114 GLY A C 1
ATOM 917 O O . GLY A 1 114 ? 18.143 8.351 -23.612 1.00 96.94 114 GLY A O 1
ATOM 918 N N . VAL A 1 115 ? 18.676 8.606 -21.437 1.00 97.75 115 VAL A N 1
ATOM 919 C CA . VAL A 1 115 ? 19.965 9.286 -21.668 1.00 97.75 115 VAL A CA 1
ATOM 920 C C . VAL A 1 115 ? 20.905 8.437 -22.522 1.00 97.75 115 VAL A C 1
ATOM 922 O O . VAL A 1 115 ? 21.489 8.953 -23.476 1.00 97.75 115 VAL A O 1
ATOM 925 N N . ILE A 1 116 ? 21.031 7.136 -22.238 1.00 96.81 116 ILE A N 1
ATOM 926 C CA . ILE A 1 116 ? 21.907 6.242 -23.005 1.00 96.81 116 ILE A CA 1
ATOM 927 C C . ILE A 1 116 ? 21.458 6.177 -24.472 1.00 96.81 116 ILE A C 1
ATOM 929 O O . ILE A 1 116 ? 22.302 6.258 -25.367 1.00 96.81 116 ILE A O 1
ATOM 933 N N . PHE A 1 117 ? 20.154 6.080 -24.749 1.00 96.00 117 PHE A N 1
ATOM 934 C CA . PH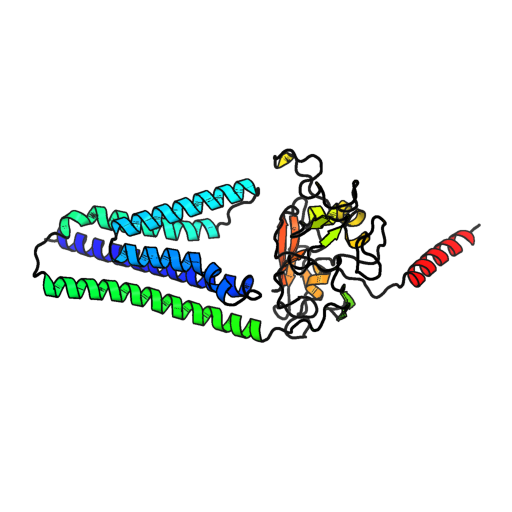E A 1 117 ? 19.640 6.071 -26.124 1.00 96.00 117 PHE A CA 1
ATOM 935 C C . PHE A 1 117 ? 19.926 7.381 -26.872 1.00 96.00 117 PHE A C 1
ATOM 937 O O . PHE A 1 117 ? 20.387 7.342 -28.020 1.00 96.00 117 PHE A O 1
ATOM 944 N N . ILE A 1 118 ? 19.711 8.529 -26.221 1.00 96.69 118 ILE A N 1
ATOM 945 C CA . ILE A 1 118 ? 20.001 9.855 -26.787 1.00 96.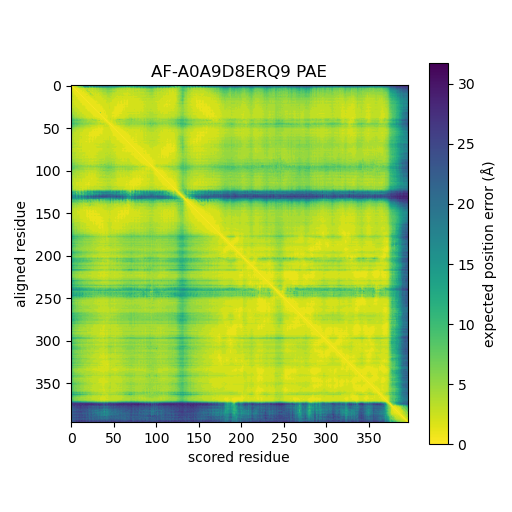69 118 ILE A CA 1
ATOM 946 C C . ILE A 1 118 ? 21.499 9.985 -27.077 1.00 96.69 118 ILE A C 1
ATOM 948 O O . ILE A 1 118 ? 21.892 10.319 -28.197 1.00 96.69 118 ILE A O 1
ATOM 952 N N . PHE A 1 119 ? 22.344 9.668 -26.096 1.00 95.62 119 PHE A N 1
ATOM 953 C CA . PHE A 1 119 ? 23.794 9.791 -26.200 1.00 95.62 119 PHE A CA 1
ATOM 954 C C . PHE A 1 119 ? 24.374 8.860 -27.271 1.00 95.62 119 PHE A C 1
ATOM 956 O O . PHE A 1 119 ? 25.151 9.297 -28.123 1.00 95.62 119 PHE A O 1
ATOM 963 N N . ASN A 1 120 ? 23.926 7.599 -27.303 1.00 92.75 120 ASN A N 1
ATOM 964 C CA . ASN A 1 120 ? 24.300 6.626 -28.330 1.00 92.75 120 ASN A CA 1
ATOM 965 C C . ASN A 1 120 ? 23.919 7.121 -29.735 1.00 92.75 120 ASN A C 1
ATOM 967 O O . ASN A 1 120 ? 24.698 7.000 -30.682 1.00 92.75 120 ASN A O 1
ATOM 971 N N . TYR A 1 121 ? 22.738 7.730 -29.886 1.00 92.75 121 TYR A N 1
ATOM 972 C CA . TYR A 1 121 ? 22.341 8.313 -31.162 1.00 92.75 121 TYR A CA 1
ATOM 973 C C . TYR A 1 121 ? 23.231 9.497 -31.551 1.00 92.75 121 TYR A C 1
ATOM 975 O O . TYR A 1 121 ? 23.762 9.502 -32.659 1.00 92.75 121 TYR A O 1
ATOM 983 N N . VAL A 1 122 ? 23.424 10.478 -30.663 1.00 93.12 122 VAL A N 1
ATOM 984 C CA . VAL A 1 122 ? 24.182 11.708 -30.952 1.00 93.12 122 VAL A CA 1
ATOM 985 C C . VAL A 1 122 ? 25.642 11.404 -31.294 1.00 93.12 122 VAL A C 1
ATOM 987 O O . VAL A 1 122 ? 26.135 11.883 -32.317 1.00 93.12 122 VAL A O 1
ATOM 990 N N . LEU A 1 123 ? 26.315 10.563 -30.503 1.00 90.12 123 LEU A N 1
ATOM 991 C CA . LEU A 1 123 ? 27.729 10.243 -30.713 1.00 90.12 123 LEU A CA 1
ATOM 992 C C . LEU A 1 123 ? 27.994 9.465 -32.006 1.00 90.12 123 LEU A C 1
ATOM 994 O O .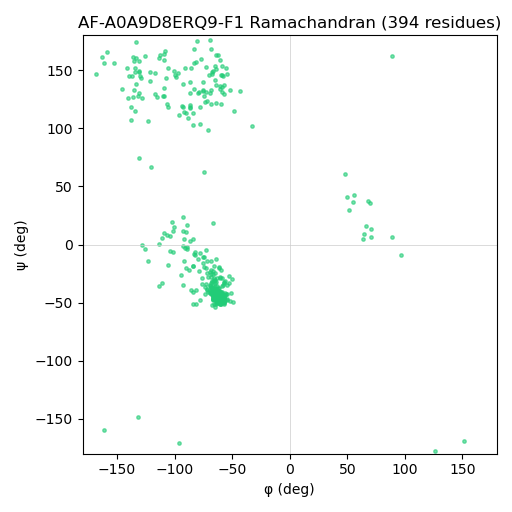 LEU A 1 123 ? 29.025 9.665 -32.652 1.00 90.12 123 LEU A O 1
ATOM 998 N N . PHE A 1 124 ? 27.079 8.575 -32.405 1.00 84.94 124 PHE A N 1
ATOM 999 C CA . PHE A 1 124 ? 27.318 7.647 -33.515 1.00 84.94 124 PHE A CA 1
ATOM 1000 C C . PHE A 1 124 ? 26.468 7.927 -34.771 1.00 84.94 124 PHE A C 1
ATOM 1002 O O . PHE A 1 124 ? 26.590 7.196 -35.759 1.00 84.94 124 PHE A O 1
ATOM 1009 N N . LYS A 1 125 ? 25.682 9.022 -34.798 1.00 78.94 125 LYS A N 1
ATOM 1010 C CA . LYS A 1 125 ? 24.827 9.443 -35.934 1.00 78.94 125 LYS A CA 1
ATOM 1011 C C . LYS A 1 125 ? 25.585 9.510 -37.264 1.00 78.94 125 LYS A C 1
ATOM 1013 O O . LYS A 1 125 ? 25.133 8.948 -38.257 1.00 78.94 125 LYS A O 1
ATOM 1018 N N . LYS A 1 126 ? 26.759 10.158 -37.277 1.00 64.31 126 LYS A N 1
ATOM 1019 C CA . LYS A 1 126 ? 27.551 10.439 -38.496 1.00 64.31 126 LYS A CA 1
ATOM 1020 C C . LYS A 1 126 ? 28.165 9.203 -39.167 1.00 64.31 126 LYS A C 1
ATOM 1022 O O . LYS A 1 126 ? 28.618 9.309 -40.298 1.00 64.31 126 LYS A O 1
ATOM 1027 N N . LYS A 1 127 ? 28.211 8.045 -38.496 1.00 62.97 127 LYS A N 1
ATOM 1028 C CA . LYS A 1 127 ? 28.861 6.828 -39.026 1.00 62.97 127 LYS A CA 1
ATOM 1029 C C . LYS A 1 127 ? 27.882 5.769 -39.540 1.00 62.97 127 LYS A C 1
ATOM 1031 O O . LYS A 1 127 ? 28.321 4.774 -40.105 1.00 62.97 127 LYS A O 1
ATOM 1036 N N . ARG A 1 128 ? 26.568 5.967 -39.367 1.00 62.44 128 ARG A N 1
ATOM 1037 C CA . ARG A 1 128 ? 25.531 5.046 -39.875 1.00 62.44 128 ARG A CA 1
ATOM 1038 C C . ARG A 1 128 ? 25.174 5.261 -41.353 1.00 62.44 128 ARG A C 1
ATOM 1040 O O . ARG A 1 128 ? 24.434 4.456 -41.899 1.00 62.44 128 ARG A O 1
ATOM 1047 N N . THR A 1 129 ? 25.701 6.301 -41.998 1.00 55.78 129 THR A N 1
ATOM 1048 C CA . THR A 1 129 ? 25.410 6.687 -43.393 1.00 55.78 129 THR A CA 1
ATOM 1049 C C . THR A 1 129 ? 26.319 6.037 -44.445 1.00 55.78 129 THR A C 1
ATOM 1051 O O . THR A 1 129 ? 26.368 6.514 -45.572 1.00 55.78 129 THR A O 1
ATOM 1054 N N . VAL A 1 130 ? 27.041 4.958 -44.123 1.00 56.53 130 VAL A N 1
ATOM 1055 C CA . VAL A 1 130 ? 27.883 4.266 -45.117 1.00 56.53 130 VAL A CA 1
ATOM 1056 C C . VAL A 1 130 ? 27.010 3.389 -46.021 1.00 56.53 130 VAL A C 1
ATOM 1058 O O . VAL A 1 130 ? 26.345 2.470 -45.543 1.00 56.53 130 VAL A O 1
ATOM 1061 N N . GLU A 1 131 ? 27.024 3.697 -47.320 1.00 50.44 131 GLU A N 1
ATOM 1062 C CA . GLU A 1 131 ? 26.368 2.966 -48.410 1.00 50.44 131 GLU A CA 1
ATOM 1063 C C . GLU A 1 131 ? 26.652 1.459 -48.351 1.00 50.44 131 GLU A C 1
ATOM 1065 O O . GLU A 1 131 ? 27.777 1.018 -48.566 1.00 50.44 131 GLU A O 1
ATOM 1070 N N . TYR A 1 132 ? 25.622 0.647 -48.111 1.00 52.56 132 TYR A N 1
ATOM 1071 C CA . TYR A 1 132 ? 25.681 -0.801 -48.314 1.00 52.56 132 TYR A CA 1
ATOM 1072 C C . TYR A 1 132 ? 24.374 -1.311 -48.927 1.00 52.56 132 TYR A C 1
ATOM 1074 O O . TYR A 1 132 ? 23.294 -0.810 -48.614 1.00 52.56 132 TYR A O 1
ATOM 1082 N N . ARG A 1 133 ? 24.495 -2.330 -49.796 1.00 54.28 133 ARG A N 1
ATOM 1083 C CA . ARG A 1 133 ? 23.424 -3.042 -50.528 1.00 54.28 133 ARG A CA 1
ATOM 1084 C C . ARG A 1 133 ? 22.108 -3.123 -49.731 1.00 54.28 133 ARG A C 1
ATOM 1086 O O . ARG A 1 133 ? 21.937 -3.945 -48.829 1.00 54.28 133 ARG A O 1
ATOM 1093 N N . TRP A 1 134 ? 21.172 -2.260 -50.119 1.00 65.38 134 TRP A N 1
ATOM 1094 C CA . TRP A 1 134 ? 20.066 -1.769 -49.294 1.00 65.38 134 TRP A CA 1
ATOM 1095 C C . TRP A 1 134 ? 19.012 -2.803 -48.870 1.00 65.38 134 TRP A C 1
ATOM 1097 O O . TRP A 1 134 ? 18.401 -2.657 -47.812 1.00 65.38 134 TRP A O 1
ATOM 1107 N N . VAL A 1 135 ? 18.779 -3.860 -49.650 1.00 71.75 135 VAL A N 1
ATOM 1108 C CA . VAL A 1 135 ? 17.622 -4.749 -49.417 1.00 71.75 135 VAL A CA 1
ATOM 1109 C C . VAL A 1 135 ? 17.905 -5.820 -48.358 1.00 71.75 135 VAL A C 1
ATOM 1111 O O . VAL A 1 135 ? 17.142 -5.960 -47.400 1.00 71.75 135 VAL A O 1
ATOM 1114 N N . LEU A 1 136 ? 19.012 -6.559 -48.487 1.00 73.44 136 LEU A N 1
ATOM 1115 C CA . LEU A 1 136 ? 19.368 -7.630 -47.543 1.00 73.44 136 LEU A CA 1
ATOM 1116 C C . LEU A 1 136 ? 19.722 -7.068 -46.159 1.00 73.44 136 LEU A C 1
ATOM 1118 O O . LEU A 1 136 ? 19.315 -7.622 -45.137 1.00 73.44 136 LEU A O 1
ATOM 1122 N N . PHE A 1 137 ? 20.399 -5.918 -46.120 1.00 78.94 137 PHE A N 1
ATOM 1123 C CA . PHE A 1 137 ? 20.755 -5.252 -44.870 1.00 78.94 137 PHE A CA 1
ATOM 1124 C C . PHE A 1 137 ? 19.524 -4.735 -44.106 1.00 78.94 137 PHE A C 1
ATOM 1126 O O . PHE A 1 137 ? 19.445 -4.897 -42.886 1.00 78.94 137 PHE A O 1
ATOM 1133 N N . ARG A 1 138 ? 18.515 -4.188 -44.807 1.00 82.31 138 ARG A N 1
ATOM 1134 C CA . ARG A 1 138 ? 17.261 -3.727 -44.183 1.00 82.31 138 ARG A CA 1
ATOM 1135 C C . ARG A 1 138 ? 16.479 -4.881 -43.555 1.00 82.31 138 ARG A C 1
ATOM 1137 O O . ARG A 1 138 ? 16.013 -4.734 -42.427 1.00 82.31 138 ARG A O 1
ATOM 1144 N N . LYS A 1 139 ? 16.384 -6.033 -44.235 1.00 86.38 139 LYS A N 1
ATOM 1145 C CA . LYS A 1 139 ? 15.743 -7.243 -43.683 1.00 86.38 139 LYS A CA 1
ATOM 1146 C C . LYS A 1 139 ? 16.456 -7.736 -42.422 1.00 86.38 139 LYS A C 1
ATOM 1148 O O . LYS A 1 139 ? 15.802 -7.997 -41.419 1.00 86.38 139 LYS A O 1
ATOM 1153 N N . TYR A 1 140 ? 17.788 -7.788 -42.442 1.00 87.00 140 TYR A N 1
ATOM 1154 C CA . TYR A 1 140 ? 18.583 -8.189 -41.279 1.00 87.00 140 TYR A CA 1
ATOM 1155 C C . TYR A 1 140 ? 18.424 -7.237 -40.083 1.00 87.00 140 TYR A C 1
ATOM 1157 O O . TYR A 1 140 ? 18.293 -7.680 -38.942 1.00 87.00 140 TYR A O 1
ATOM 1165 N N . LEU A 1 141 ? 18.406 -5.923 -40.327 1.00 86.00 141 LEU A N 1
ATOM 1166 C CA . LEU A 1 141 ? 18.220 -4.933 -39.266 1.00 86.00 141 LEU A CA 1
ATOM 1167 C C . LEU A 1 141 ? 16.812 -5.002 -38.661 1.00 86.00 141 LEU A C 1
ATOM 1169 O O . LEU A 1 141 ? 16.675 -4.927 -37.441 1.00 86.00 141 LEU A O 1
ATOM 1173 N N . LEU A 1 142 ? 15.782 -5.167 -39.498 1.00 89.44 142 LEU A N 1
ATOM 1174 C CA . LEU A 1 142 ? 14.412 -5.391 -39.035 1.00 89.44 142 LEU A CA 1
ATOM 1175 C C . LEU A 1 142 ? 14.330 -6.664 -38.195 1.00 89.44 142 LEU A C 1
ATOM 1177 O O . LEU A 1 142 ? 13.850 -6.593 -37.073 1.00 89.44 142 LEU A O 1
ATOM 1181 N N . PHE A 1 143 ? 14.899 -7.776 -38.667 1.00 93.50 143 PHE A N 1
ATOM 1182 C CA . PHE A 1 143 ? 14.951 -9.027 -37.909 1.00 93.50 143 PHE A CA 1
ATOM 1183 C C . PHE A 1 143 ? 15.592 -8.841 -36.527 1.00 93.50 143 PHE A C 1
ATOM 1185 O O . PHE A 1 143 ? 15.016 -9.248 -35.525 1.00 93.50 143 PHE A O 1
ATOM 1192 N N . LYS A 1 144 ? 16.738 -8.151 -36.439 1.00 92.81 144 LYS A N 1
ATOM 1193 C CA . LYS A 1 144 ? 17.382 -7.846 -35.150 1.00 92.81 144 LYS A CA 1
ATOM 1194 C C . LYS A 1 144 ? 16.505 -7.017 -34.214 1.00 92.81 144 LYS A C 1
ATOM 1196 O O . LYS A 1 144 ? 16.495 -7.263 -33.012 1.00 92.81 144 LYS A O 1
ATOM 1201 N N . ARG A 1 145 ? 15.810 -6.010 -34.747 1.00 93.81 145 ARG A N 1
ATOM 1202 C CA . ARG A 1 145 ? 14.904 -5.151 -33.971 1.00 93.81 145 ARG A CA 1
ATOM 1203 C C . ARG A 1 145 ? 13.698 -5.939 -33.471 1.00 93.81 145 ARG A C 1
ATOM 1205 O O . ARG A 1 145 ? 13.396 -5.885 -32.286 1.00 93.81 145 ARG A O 1
ATOM 1212 N N . THR A 1 146 ? 13.080 -6.726 -34.347 1.00 95.62 146 THR A N 1
ATOM 1213 C CA . THR A 1 146 ? 11.975 -7.619 -34.000 1.00 95.62 146 THR A CA 1
ATOM 1214 C C . THR A 1 146 ? 12.405 -8.651 -32.960 1.00 95.62 146 THR A C 1
ATOM 1216 O O . THR A 1 146 ? 11.694 -8.839 -31.984 1.00 95.62 146 THR A O 1
ATOM 1219 N N . ALA A 1 147 ? 13.599 -9.239 -33.085 1.00 96.69 147 ALA A N 1
ATOM 1220 C CA . ALA A 1 147 ? 14.138 -10.164 -32.089 1.00 96.69 147 ALA A CA 1
ATOM 1221 C C . ALA A 1 147 ? 14.286 -9.507 -30.706 1.00 96.69 147 ALA A C 1
ATOM 1223 O O . ALA A 1 147 ? 13.876 -10.099 -29.715 1.00 96.69 147 ALA A O 1
ATOM 1224 N N . LYS A 1 148 ? 14.798 -8.268 -30.624 1.00 97.00 148 LYS A N 1
ATOM 1225 C CA . LYS A 1 148 ? 14.868 -7.516 -29.356 1.00 97.00 148 LYS A CA 1
ATOM 1226 C C . LYS A 1 148 ? 13.482 -7.317 -28.723 1.00 97.00 148 LYS A C 1
ATOM 1228 O O . LYS A 1 148 ? 13.346 -7.489 -27.518 1.00 97.00 148 LYS A O 1
ATOM 1233 N N . ILE A 1 149 ? 12.465 -6.989 -29.522 1.00 97.94 149 ILE A N 1
ATOM 1234 C CA . ILE A 1 149 ? 11.083 -6.809 -29.040 1.00 97.94 149 ILE A CA 1
ATOM 1235 C C . ILE A 1 149 ? 10.495 -8.135 -28.554 1.00 97.94 149 ILE A C 1
ATOM 1237 O O . ILE A 1 149 ? 9.923 -8.176 -27.470 1.00 97.94 149 ILE A O 1
ATOM 1241 N N . ILE A 1 150 ? 10.679 -9.216 -29.321 1.00 98.06 150 ILE A N 1
ATOM 1242 C CA . ILE A 1 150 ? 10.248 -10.566 -28.933 1.00 98.06 150 ILE A CA 1
ATOM 1243 C C . ILE A 1 150 ? 10.905 -10.965 -27.611 1.00 98.06 150 ILE A C 1
ATOM 1245 O O . ILE A 1 150 ? 10.216 -11.452 -26.728 1.00 98.06 150 ILE A O 1
ATOM 1249 N N . ILE A 1 151 ? 12.205 -10.707 -27.437 1.00 98.19 151 ILE A N 1
ATOM 1250 C CA . ILE A 1 151 ? 12.913 -10.998 -26.183 1.00 98.19 151 ILE A CA 1
ATOM 1251 C C . ILE A 1 151 ? 12.280 -10.247 -25.007 1.00 98.19 151 ILE A C 1
ATOM 1253 O O . ILE A 1 151 ? 11.984 -10.876 -23.996 1.00 98.19 151 ILE A O 1
ATOM 1257 N N . ILE A 1 152 ? 12.040 -8.936 -25.137 1.00 98.12 152 ILE A N 1
ATOM 1258 C CA . ILE A 1 152 ? 11.395 -8.149 -24.072 1.00 98.12 152 ILE A CA 1
ATOM 1259 C C . ILE A 1 152 ? 10.008 -8.720 -23.756 1.00 98.12 152 ILE A C 1
ATOM 1261 O O . ILE A 1 152 ? 9.723 -9.005 -22.599 1.00 98.12 152 ILE A O 1
ATOM 1265 N N . ALA A 1 153 ? 9.176 -8.950 -24.775 1.00 98.25 153 ALA A N 1
ATOM 1266 C CA . ALA A 1 153 ? 7.824 -9.471 -24.591 1.00 98.25 153 ALA A CA 1
ATOM 1267 C C . ALA A 1 153 ? 7.819 -10.863 -23.937 1.00 98.25 153 ALA A C 1
ATOM 1269 O O . ALA A 1 153 ? 7.118 -11.074 -22.952 1.00 98.25 153 ALA A O 1
ATOM 1270 N N . CYS A 1 154 ? 8.623 -11.802 -24.444 1.00 98.31 154 CYS A N 1
ATOM 1271 C CA . CYS A 1 154 ? 8.706 -13.158 -23.909 1.00 98.31 154 CYS A CA 1
ATOM 1272 C C . CYS A 1 154 ? 9.202 -13.170 -22.462 1.00 98.31 154 CYS A C 1
ATOM 1274 O O . CYS A 1 154 ? 8.606 -13.856 -21.639 1.00 98.31 154 CYS A O 1
ATOM 1276 N N . ILE A 1 155 ? 10.252 -12.408 -22.133 1.00 98.50 155 ILE A N 1
ATOM 1277 C CA . ILE A 1 155 ? 10.763 -12.349 -20.757 1.00 98.50 155 ILE A CA 1
ATOM 1278 C C . ILE A 1 155 ? 9.718 -11.722 -19.830 1.00 98.50 155 ILE A C 1
ATOM 1280 O O . ILE A 1 155 ? 9.457 -12.281 -18.770 1.00 98.50 155 ILE A O 1
ATOM 1284 N N . SER A 1 156 ? 9.070 -10.621 -20.223 1.00 98.38 156 SER A N 1
ATOM 1285 C CA . SER A 1 156 ? 7.999 -10.018 -19.421 1.00 98.38 156 SER A CA 1
ATOM 1286 C C . SER A 1 156 ? 6.828 -10.978 -19.196 1.00 98.38 156 SER A C 1
ATOM 1288 O O . SER A 1 156 ? 6.364 -11.091 -18.069 1.00 98.38 156 SER A O 1
ATOM 1290 N N . ILE A 1 157 ? 6.386 -11.717 -20.221 1.00 98.38 157 ILE A N 1
ATOM 1291 C CA . ILE A 1 157 ? 5.317 -12.724 -20.089 1.00 98.38 157 ILE A CA 1
ATOM 1292 C C . ILE A 1 157 ? 5.738 -13.850 -19.144 1.00 98.38 157 ILE A C 1
ATOM 1294 O O . ILE A 1 157 ? 4.966 -14.215 -18.262 1.00 98.38 157 ILE A O 1
ATOM 1298 N N . ILE A 1 158 ? 6.956 -14.384 -19.299 1.00 98.50 158 ILE A N 1
ATOM 1299 C CA . ILE A 1 158 ? 7.487 -15.417 -18.400 1.00 98.50 158 ILE A CA 1
ATOM 1300 C C . ILE A 1 158 ? 7.454 -14.905 -16.963 1.00 98.50 158 ILE A C 1
ATOM 1302 O O . ILE A 1 158 ? 6.934 -15.598 -16.100 1.00 98.50 158 ILE A O 1
ATOM 1306 N N . VAL A 1 159 ? 7.932 -13.684 -16.721 1.00 98.19 159 VAL A N 1
ATOM 1307 C CA . VAL A 1 159 ? 7.969 -13.084 -15.384 1.00 98.19 159 VAL A CA 1
ATOM 1308 C C . VAL A 1 159 ? 6.569 -12.868 -14.806 1.00 98.19 159 VAL A C 1
ATOM 1310 O O . VAL A 1 159 ? 6.338 -13.201 -13.647 1.00 98.19 159 VAL A O 1
ATOM 1313 N N . ILE A 1 160 ? 5.616 -12.383 -15.607 1.00 98.12 160 ILE A N 1
ATOM 1314 C CA . ILE A 1 160 ? 4.212 -12.253 -15.192 1.00 98.12 160 ILE A CA 1
ATOM 1315 C C . ILE A 1 160 ? 3.653 -13.617 -14.778 1.00 98.12 160 ILE A C 1
ATOM 1317 O O . ILE A 1 160 ? 3.041 -13.726 -13.721 1.00 98.12 160 ILE A O 1
ATOM 1321 N N . ILE A 1 161 ? 3.896 -14.669 -15.564 1.00 98.19 161 ILE A N 1
ATOM 1322 C CA . ILE A 1 161 ? 3.416 -16.019 -15.251 1.00 98.19 161 ILE A CA 1
ATOM 1323 C C . ILE A 1 161 ? 4.109 -16.563 -13.999 1.00 98.19 161 ILE A C 1
ATOM 1325 O O . ILE A 1 161 ? 3.432 -17.075 -13.110 1.00 98.19 161 ILE A O 1
ATOM 1329 N N . THR A 1 162 ? 5.434 -16.457 -13.889 1.00 97.81 162 THR A N 1
ATOM 1330 C CA . THR A 1 162 ? 6.184 -17.037 -12.765 1.00 97.81 162 THR A CA 1
ATOM 1331 C C . THR A 1 162 ? 5.899 -16.332 -11.447 1.00 97.81 162 THR A C 1
ATOM 1333 O O . THR A 1 162 ? 5.816 -16.998 -10.421 1.00 97.81 162 THR A O 1
ATOM 1336 N N . THR A 1 163 ? 5.728 -15.009 -11.464 1.00 97.00 163 THR A N 1
ATOM 1337 C CA . THR A 1 163 ? 5.403 -14.228 -10.263 1.00 97.00 163 THR A CA 1
ATOM 1338 C C . THR A 1 163 ? 3.911 -14.304 -9.948 1.00 97.00 163 THR A C 1
ATOM 1340 O O . THR A 1 163 ? 3.526 -14.438 -8.790 1.00 97.00 163 THR A O 1
ATOM 1343 N N . GLY A 1 164 ? 3.061 -14.277 -10.976 1.00 97.31 164 GLY A N 1
ATOM 1344 C CA . GLY A 1 164 ? 1.614 -14.283 -10.819 1.00 97.31 164 GLY A CA 1
ATOM 1345 C C . GLY A 1 164 ? 1.029 -15.643 -10.455 1.00 97.31 164 GLY A C 1
ATOM 1346 O O . GLY A 1 164 ? 0.081 -15.687 -9.684 1.00 97.31 164 GLY A O 1
ATOM 1347 N N . SER A 1 165 ? 1.579 -16.763 -10.938 1.00 97.62 165 SER A N 1
ATOM 1348 C CA . SER A 1 165 ? 0.990 -18.091 -10.674 1.00 97.62 165 SER A CA 1
ATOM 1349 C C . SER A 1 165 ? 0.960 -18.454 -9.181 1.00 97.62 165 SER A C 1
ATOM 1351 O O . SER A 1 165 ? -0.092 -18.887 -8.712 1.00 97.62 165 SER A O 1
ATOM 1353 N N . PRO A 1 166 ? 2.035 -18.254 -8.388 1.00 96.94 166 PRO A N 1
ATOM 1354 C CA . PRO A 1 166 ? 1.979 -18.479 -6.944 1.00 96.94 166 PRO A CA 1
ATOM 1355 C C . PRO A 1 166 ? 0.959 -17.578 -6.242 1.00 96.94 166 PRO A C 1
ATOM 1357 O O . PRO A 1 166 ? 0.242 -18.048 -5.361 1.00 96.94 166 PRO A O 1
ATOM 1360 N N . MET A 1 167 ? 0.860 -16.306 -6.646 1.00 96.06 167 MET A N 1
ATOM 1361 C CA . MET A 1 167 ? -0.121 -15.370 -6.089 1.00 96.06 167 MET A CA 1
ATOM 1362 C C . MET A 1 167 ? -1.549 -15.771 -6.466 1.00 96.06 167 MET A C 1
ATOM 1364 O O . MET A 1 167 ? -2.429 -15.738 -5.615 1.00 96.06 167 MET A O 1
ATOM 1368 N N . LEU A 1 168 ? -1.777 -16.231 -7.696 1.00 96.06 168 LEU A N 1
ATOM 1369 C CA . LEU A 1 168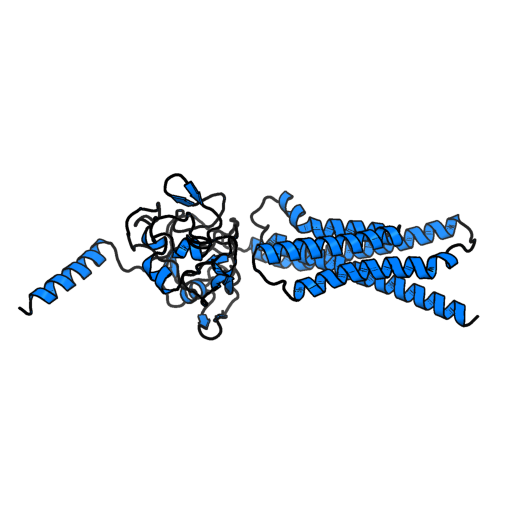 ? -3.057 -16.767 -8.151 1.00 96.06 168 LEU A CA 1
ATOM 1370 C C . LEU A 1 168 ? -3.469 -17.981 -7.323 1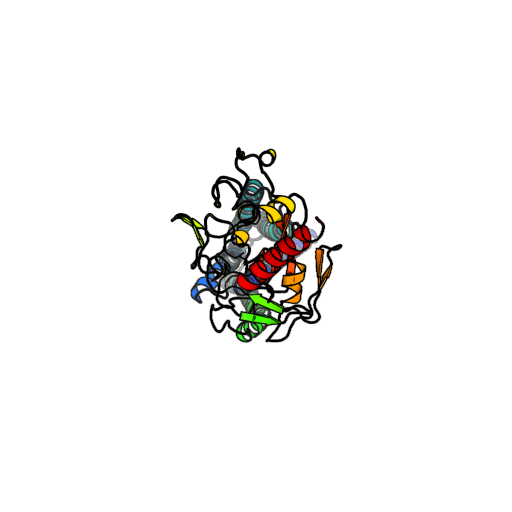.00 96.06 168 LEU A C 1
ATOM 1372 O O . LEU A 1 168 ? -4.566 -18.011 -6.780 1.00 96.06 168 LEU A O 1
ATOM 1376 N N . VAL A 1 169 ? -2.575 -18.961 -7.176 1.00 96.81 169 VAL A N 1
ATOM 1377 C CA . VAL A 1 169 ? -2.830 -20.151 -6.354 1.00 96.81 169 VAL A CA 1
ATOM 1378 C C . VAL A 1 169 ? -3.100 -19.756 -4.904 1.00 96.81 169 VAL A C 1
ATOM 1380 O O . VAL A 1 169 ? -3.986 -20.325 -4.275 1.00 96.81 169 VAL A O 1
ATOM 1383 N N . ARG A 1 170 ? -2.362 -18.784 -4.361 1.00 95.00 170 ARG A N 1
ATOM 1384 C CA . ARG A 1 170 ? -2.595 -18.262 -3.012 1.00 95.00 170 ARG A CA 1
ATOM 1385 C C . ARG A 1 170 ? -4.001 -17.665 -2.883 1.00 95.00 170 ARG A C 1
ATOM 1387 O O . ARG A 1 170 ? -4.736 -18.100 -2.008 1.00 95.00 170 ARG A O 1
ATOM 1394 N N . ASN A 1 171 ? -4.390 -16.767 -3.789 1.00 94.12 171 ASN A N 1
ATOM 1395 C CA . ASN A 1 171 ? -5.704 -16.120 -3.792 1.00 94.12 171 ASN A CA 1
ATOM 1396 C C . ASN A 1 171 ? -6.865 -17.111 -3.975 1.00 94.12 171 ASN A C 1
ATOM 1398 O O . ASN A 1 171 ? -7.840 -17.039 -3.240 1.00 94.12 171 ASN A O 1
ATOM 1402 N N . LEU A 1 172 ? -6.744 -18.072 -4.898 1.00 95.06 172 LEU A N 1
ATOM 1403 C CA . LEU A 1 172 ? -7.776 -19.091 -5.144 1.00 95.06 172 LEU A CA 1
ATOM 1404 C C . LEU A 1 172 ? -7.987 -20.054 -3.966 1.00 95.06 172 LEU A C 1
ATOM 1406 O O . LEU A 1 172 ? -9.002 -20.738 -3.917 1.00 95.06 172 LEU A O 1
ATOM 1410 N N . ASN A 1 173 ? -7.021 -20.141 -3.049 1.00 96.19 173 ASN A N 1
ATOM 1411 C CA . ASN A 1 173 ? -7.102 -20.973 -1.849 1.00 96.19 173 ASN A CA 1
ATOM 1412 C C . ASN A 1 173 ? -7.435 -20.162 -0.587 1.00 96.19 173 ASN A C 1
ATOM 1414 O O . ASN A 1 173 ? -7.257 -20.689 0.515 1.00 96.19 173 ASN A O 1
ATOM 1418 N N . ARG A 1 174 ? -7.848 -18.895 -0.727 1.00 96.06 174 ARG A N 1
ATOM 1419 C CA . ARG A 1 174 ? -8.337 -18.109 0.406 1.00 96.06 174 ARG A CA 1
ATOM 1420 C C . ARG A 1 174 ? -9.647 -18.680 0.917 1.00 96.06 174 ARG A C 1
ATOM 1422 O O . ARG A 1 174 ? -10.452 -19.200 0.145 1.00 96.06 174 ARG A O 1
ATOM 1429 N N . ILE A 1 175 ? -9.853 -18.567 2.219 1.00 97.19 175 ILE A N 1
ATOM 1430 C CA . ILE A 1 175 ? -11.125 -18.942 2.832 1.00 97.19 175 ILE A CA 1
ATOM 1431 C C . ILE A 1 175 ? -12.07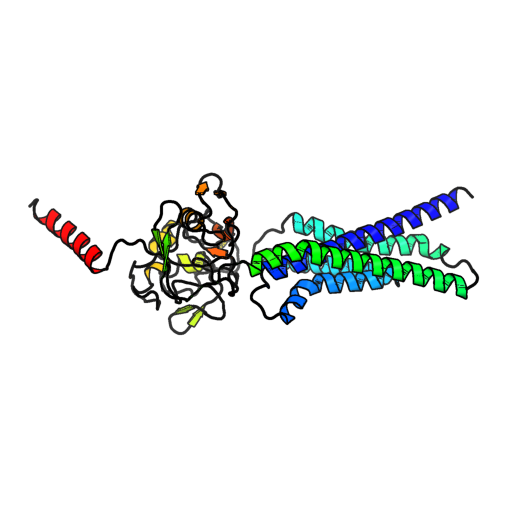9 -17.766 2.695 1.00 97.19 175 ILE A C 1
ATOM 1433 O O . ILE A 1 175 ? -11.815 -16.732 3.315 1.00 97.19 175 ILE A O 1
ATOM 1437 N N . PRO A 1 176 ? -13.163 -17.897 1.910 1.00 96.12 176 PRO A N 1
ATOM 1438 C CA . PRO A 1 176 ? -14.108 -16.812 1.738 1.00 96.12 176 PRO A CA 1
ATOM 1439 C C . PRO A 1 176 ? -14.808 -16.502 3.059 1.00 96.12 176 PRO A C 1
ATOM 1441 O O . PRO A 1 176 ? -14.976 -17.361 3.926 1.00 96.12 176 PRO A O 1
ATOM 1444 N N . LEU A 1 177 ? -15.254 -15.260 3.196 1.00 95.19 177 LEU A N 1
ATOM 1445 C CA . LEU A 1 177 ? -16.163 -14.886 4.267 1.00 95.19 177 LEU A CA 1
ATOM 1446 C C . LEU A 1 177 ? -17.552 -15.485 3.982 1.00 95.19 177 LEU A C 1
ATOM 1448 O O . LEU A 1 177 ? -18.132 -15.212 2.935 1.00 95.19 177 LEU A O 1
ATOM 1452 N N . GLU A 1 178 ? -18.096 -16.274 4.910 1.00 94.00 178 GLU A N 1
ATOM 1453 C CA . GLU A 1 178 ? -19.403 -16.924 4.723 1.00 94.00 178 GLU A CA 1
ATOM 1454 C C . GLU A 1 178 ? -20.580 -15.941 4.776 1.00 94.00 178 GLU A C 1
ATOM 1456 O O . GLU A 1 178 ? -21.544 -16.069 4.022 1.00 94.00 178 GLU A O 1
ATOM 1461 N N . ASN A 1 179 ? -20.531 -14.983 5.701 1.00 93.88 179 ASN A N 1
ATOM 1462 C CA . ASN A 1 179 ? -21.554 -13.963 5.895 1.00 93.88 179 ASN A CA 1
ATOM 1463 C C . ASN A 1 179 ? -20.975 -12.753 6.646 1.00 93.88 179 ASN A C 1
ATOM 1465 O O . ASN A 1 179 ? -19.900 -12.823 7.240 1.00 93.88 179 ASN A O 1
ATOM 1469 N N . PHE A 1 180 ? -21.715 -11.645 6.632 1.00 95.19 180 PHE A N 1
ATOM 1470 C CA . PHE A 1 180 ? -21.349 -10.406 7.319 1.00 95.19 180 PHE A CA 1
ATOM 1471 C C . PHE A 1 180 ? -21.938 -10.314 8.737 1.00 95.19 180 PHE A C 1
ATOM 1473 O O . PHE A 1 180 ? -22.136 -9.212 9.236 1.00 95.19 180 PHE A O 1
ATOM 1480 N N . ASN A 1 181 ? -22.261 -11.435 9.388 1.00 96.31 181 ASN A N 1
ATOM 1481 C CA . ASN A 1 181 ? -22.792 -11.407 10.752 1.00 96.31 181 ASN A CA 1
ATOM 1482 C C . ASN A 1 181 ? -21.669 -11.245 11.783 1.00 96.31 181 ASN A C 1
ATOM 1484 O O . ASN A 1 181 ? -20.477 -11.253 11.461 1.00 96.31 181 ASN A O 1
ATOM 1488 N N . GLU A 1 182 ? -22.066 -11.109 13.046 1.00 95.31 182 GLU A N 1
ATOM 1489 C CA . GLU A 1 182 ? -21.136 -11.242 14.157 1.00 95.31 182 GLU A CA 1
ATOM 1490 C C . GLU A 1 182 ? -20.588 -12.666 14.208 1.00 95.31 182 GLU A C 1
ATOM 1492 O O . GLU A 1 182 ? -21.327 -13.640 14.038 1.00 95.31 182 GLU A O 1
ATOM 1497 N N . ILE A 1 183 ? -19.283 -12.783 14.439 1.00 95.56 183 ILE A N 1
ATOM 1498 C CA . ILE A 1 183 ? -18.595 -14.072 14.475 1.00 95.56 183 ILE A CA 1
ATOM 1499 C C . ILE A 1 183 ? -17.649 -14.075 15.665 1.00 95.56 183 ILE A C 1
ATOM 1501 O O . ILE A 1 183 ? -16.806 -13.187 15.806 1.00 95.56 183 ILE A O 1
ATOM 1505 N N . GLU A 1 184 ? -17.773 -15.091 16.509 1.00 96.06 184 GLU A N 1
ATOM 1506 C CA . GLU A 1 184 ? -16.789 -15.373 17.543 1.00 96.06 184 GLU A CA 1
ATOM 1507 C C . GLU A 1 184 ? -15.546 -16.008 16.918 1.00 96.06 184 GLU A C 1
ATOM 1509 O O . GLU A 1 184 ? -15.633 -16.928 16.103 1.00 96.06 184 GLU A O 1
ATOM 1514 N N . VAL A 1 185 ? -14.376 -15.498 17.289 1.00 95.88 185 VAL A N 1
ATOM 1515 C CA . VAL A 1 185 ? -13.094 -15.950 16.761 1.00 95.88 185 VAL A CA 1
ATOM 1516 C C . VAL A 1 185 ? -12.130 -16.202 17.900 1.00 95.88 185 VAL A C 1
ATOM 1518 O O . VAL A 1 185 ? -11.878 -15.334 18.738 1.00 95.88 185 VAL A O 1
ATOM 1521 N N . GLU A 1 186 ? -11.551 -17.397 17.878 1.00 96.81 186 GLU A N 1
ATOM 1522 C CA . GLU A 1 186 ? -10.424 -17.768 18.718 1.00 96.81 186 GLU A CA 1
ATOM 1523 C C . GLU A 1 186 ? -9.109 -17.358 18.034 1.00 96.81 186 GLU A C 1
ATOM 1525 O O . GLU A 1 186 ? -8.772 -17.783 16.922 1.00 96.81 186 GLU A O 1
ATOM 1530 N N . GLY A 1 187 ? -8.387 -16.465 18.700 1.00 96.25 187 GLY A N 1
ATOM 1531 C CA . GLY A 1 187 ? -7.034 -16.048 18.381 1.00 96.25 187 GLY A CA 1
ATOM 1532 C C . GLY A 1 187 ? -5.985 -16.809 19.195 1.00 96.25 187 GLY A C 1
ATOM 1533 O O . GLY A 1 187 ? -6.283 -17.740 19.938 1.00 96.25 187 GLY A O 1
ATOM 1534 N N . ASN A 1 188 ? -4.734 -16.366 19.105 1.00 97.12 188 ASN A N 1
ATOM 1535 C CA . ASN A 1 188 ? -3.661 -16.846 19.967 1.00 97.12 188 ASN A CA 1
ATOM 1536 C C . ASN A 1 188 ? -3.868 -16.324 21.403 1.00 97.12 188 ASN A C 1
ATOM 1538 O O . ASN A 1 188 ? -3.535 -15.174 21.707 1.00 97.12 188 ASN A O 1
ATOM 1542 N N . GLU A 1 189 ? -4.439 -17.175 22.262 1.00 96.62 189 GLU A N 1
ATOM 1543 C CA . GLU A 1 189 ? -4.759 -16.907 23.679 1.00 96.62 189 GLU A CA 1
ATOM 1544 C C . GLU A 1 189 ? -5.850 -15.845 23.913 1.00 96.62 189 GLU A C 1
ATOM 1546 O O . GLU A 1 189 ? -5.988 -15.327 25.021 1.00 96.62 189 GLU A O 1
ATOM 1551 N N . ILE A 1 190 ? -6.629 -15.501 22.886 1.00 96.44 190 ILE A N 1
ATOM 1552 C CA . ILE A 1 190 ? -7.722 -14.529 22.992 1.00 96.44 190 ILE A CA 1
ATOM 1553 C C . ILE A 1 190 ? -8.977 -15.058 22.308 1.00 96.44 190 ILE A C 1
ATOM 1555 O O . ILE A 1 190 ? -8.893 -15.749 21.299 1.00 96.44 190 ILE A O 1
ATOM 1559 N N . THR A 1 191 ? -10.144 -14.682 22.816 1.00 96.62 191 THR A N 1
ATOM 1560 C CA . THR A 1 191 ? -11.430 -14.937 22.159 1.00 96.62 191 THR A CA 1
ATOM 1561 C C . THR A 1 191 ? -12.188 -13.627 22.077 1.00 96.62 191 THR A C 1
ATOM 1563 O O . THR A 1 191 ? -12.360 -12.936 23.087 1.00 96.62 191 THR A O 1
ATOM 1566 N N . VAL A 1 192 ? -12.619 -13.270 20.873 1.00 96.94 192 VAL A N 1
ATOM 1567 C CA . VAL A 1 192 ? -13.351 -12.028 20.617 1.00 96.94 192 VAL A CA 1
ATOM 1568 C C . VAL A 1 192 ? -14.558 -12.299 19.737 1.00 96.94 192 VAL A C 1
ATOM 1570 O O . VAL A 1 192 ? -14.537 -13.196 18.902 1.00 96.94 192 VAL A O 1
ATOM 1573 N N . THR A 1 193 ? -15.585 -11.472 19.876 1.00 97.00 193 THR A N 1
ATOM 1574 C CA . THR A 1 193 ? -16.659 -11.373 18.890 1.00 97.00 193 THR A CA 1
ATOM 1575 C C . THR A 1 193 ? -16.322 -10.244 17.925 1.00 97.00 193 THR A C 1
ATOM 1577 O O . THR A 1 193 ? -16.175 -9.091 18.339 1.00 97.00 193 THR A O 1
ATOM 1580 N N . LEU A 1 194 ? -16.180 -10.573 16.643 1.00 97.38 194 LEU A N 1
ATOM 1581 C CA . LEU A 1 194 ? -16.032 -9.603 15.567 1.00 97.38 194 LEU A CA 1
ATOM 1582 C C . LEU A 1 194 ? -17.381 -8.954 15.259 1.00 97.38 194 LEU A C 1
ATOM 1584 O O . LEU A 1 194 ? -18.399 -9.640 15.192 1.00 97.38 194 LEU A O 1
ATOM 1588 N N . SER A 1 195 ? -17.367 -7.649 15.006 1.00 96.75 195 SER A N 1
ATOM 1589 C CA . SER A 1 195 ? -18.549 -6.926 14.528 1.00 96.75 195 SER A CA 1
ATOM 1590 C C . SER A 1 195 ? -19.070 -7.477 13.195 1.00 96.75 195 SER A C 1
ATOM 1592 O O . SER A 1 195 ? -18.296 -7.932 12.336 1.00 96.75 195 SER A O 1
ATOM 1594 N N . ALA A 1 196 ? -20.396 -7.423 13.056 1.00 95.88 196 ALA A N 1
ATOM 1595 C CA . ALA A 1 196 ? -21.113 -7.614 11.804 1.00 95.88 196 ALA A CA 1
ATOM 1596 C C . ALA A 1 196 ? -20.869 -6.445 10.830 1.00 95.88 196 ALA A C 1
ATOM 1598 O O . ALA A 1 196 ? -20.212 -5.455 11.160 1.00 95.88 196 ALA A O 1
ATOM 1599 N N . GLY A 1 197 ? -21.419 -6.551 9.620 1.00 94.88 197 GLY A N 1
ATOM 1600 C CA . GLY A 1 197 ? -21.502 -5.438 8.681 1.00 94.88 197 GLY A CA 1
ATOM 1601 C C . GLY A 1 197 ? -22.249 -4.255 9.303 1.00 94.88 197 GLY A C 1
ATOM 1602 O O . GLY A 1 197 ? -23.339 -4.418 9.845 1.00 94.88 197 GLY A O 1
ATOM 1603 N N . GLY A 1 198 ? -21.646 -3.071 9.231 1.00 94.56 198 GLY A N 1
ATOM 1604 C CA . GLY A 1 198 ? -22.119 -1.867 9.908 1.00 94.56 198 GLY A CA 1
ATOM 1605 C C . GLY A 1 198 ? -20.949 -0.935 10.235 1.00 94.56 198 GLY A C 1
ATOM 1606 O O . GLY A 1 198 ? -19.828 -1.171 9.782 1.00 94.56 198 GLY A O 1
ATOM 1607 N N . PRO A 1 199 ? -21.151 0.110 11.053 1.00 96.56 199 PRO A N 1
ATOM 1608 C CA . PRO A 1 199 ? -20.088 1.047 11.421 1.00 96.56 199 PRO A CA 1
ATOM 1609 C C . PRO A 1 199 ? -18.950 0.421 12.232 1.00 96.56 199 PRO A C 1
ATOM 1611 O O . PRO A 1 199 ? -17.911 1.051 12.393 1.00 96.56 199 PRO A O 1
ATOM 1614 N N . GLY A 1 200 ? -19.116 -0.797 12.755 1.00 96.44 200 GLY A N 1
ATOM 1615 C CA . GLY A 1 200 ? -18.025 -1.554 13.367 1.00 96.44 200 GLY A CA 1
ATOM 1616 C C . GLY A 1 200 ? -17.031 -2.108 12.352 1.00 96.44 200 GLY A C 1
ATOM 1617 O O . GLY A 1 200 ? -15.891 -2.383 12.719 1.00 96.44 200 GLY A O 1
ATOM 1618 N N . TRP A 1 201 ? -17.413 -2.234 11.081 1.00 97.00 201 TRP A N 1
ATOM 1619 C CA . TRP A 1 201 ? -16.601 -2.904 10.079 1.00 97.00 201 TRP A CA 1
ATOM 1620 C C . TRP A 1 201 ? -16.577 -2.159 8.750 1.00 97.00 201 TRP A C 1
ATOM 1622 O O . TRP A 1 201 ? -17.513 -2.215 7.957 1.00 97.00 201 TRP A O 1
ATOM 1632 N N . TYR A 1 202 ? -15.437 -1.531 8.472 1.00 96.62 202 TYR A N 1
ATOM 1633 C CA . TYR A 1 202 ? -15.154 -0.947 7.171 1.00 96.62 202 TYR A CA 1
ATOM 1634 C C . TYR A 1 202 ? -14.333 -1.916 6.317 1.00 96.62 202 TYR A C 1
ATOM 1636 O O . TYR A 1 202 ? -13.159 -2.170 6.606 1.00 96.62 202 TYR A O 1
ATOM 1644 N N . TYR A 1 203 ? -14.943 -2.443 5.256 1.00 92.12 203 TYR A N 1
ATOM 1645 C CA . TYR A 1 203 ? -14.319 -3.394 4.327 1.00 92.12 203 TYR A CA 1
ATOM 1646 C C . TYR A 1 203 ? -14.320 -2.931 2.861 1.00 92.12 203 TYR A C 1
ATOM 1648 O O . TYR A 1 203 ? -13.566 -3.486 2.061 1.00 92.12 203 TYR A O 1
ATOM 1656 N N . SER A 1 204 ? -15.110 -1.908 2.509 1.00 91.06 204 SER A N 1
ATOM 1657 C CA . SER A 1 204 ? -15.216 -1.369 1.149 1.00 91.06 204 SER A CA 1
ATOM 1658 C C . SER A 1 204 ? -15.821 0.043 1.138 1.00 91.06 204 SER A C 1
ATOM 1660 O O . SER A 1 204 ? -16.573 0.413 2.031 1.00 91.06 204 SER A O 1
ATOM 1662 N N . ASN A 1 205 ? -15.532 0.816 0.091 1.00 88.44 205 ASN A N 1
ATOM 1663 C CA . ASN A 1 205 ? -16.126 2.124 -0.204 1.00 88.44 205 ASN A CA 1
ATOM 1664 C C . ASN A 1 205 ? -17.554 1.953 -0.726 1.00 88.44 205 ASN A C 1
ATOM 1666 O O . ASN A 1 205 ? -18.313 2.913 -0.730 1.00 88.44 205 ASN A O 1
ATOM 1670 N N . GLU A 1 206 ? -17.897 0.757 -1.211 1.00 88.75 206 GLU A N 1
ATOM 1671 C CA . GLU A 1 206 ? -19.256 0.414 -1.636 1.00 88.75 206 GLU A CA 1
ATOM 1672 C C . GLU A 1 206 ? -20.202 0.260 -0.435 1.00 88.75 206 GLU A C 1
ATOM 1674 O O . GLU A 1 206 ? -21.419 0.298 -0.596 1.00 88.75 206 GLU A O 1
ATOM 1679 N N . ALA A 1 207 ? -19.640 0.156 0.774 1.00 88.25 207 ALA A N 1
ATOM 1680 C CA . ALA A 1 207 ? -20.347 0.176 2.046 1.00 88.25 207 ALA A CA 1
ATOM 1681 C C . ALA A 1 207 ? -19.843 1.356 2.905 1.00 88.25 207 ALA A C 1
ATOM 1683 O O . ALA A 1 207 ? -19.172 1.139 3.920 1.00 88.25 207 ALA A O 1
ATOM 1684 N N . PRO A 1 208 ? -20.101 2.615 2.493 1.00 92.69 208 PRO A N 1
ATOM 1685 C CA . PRO A 1 208 ? -19.631 3.772 3.237 1.00 92.69 208 PRO A CA 1
ATOM 1686 C C . PRO A 1 208 ? -20.286 3.816 4.617 1.00 92.69 208 PRO A C 1
ATOM 1688 O O . PRO A 1 208 ? -21.421 3.380 4.825 1.00 92.69 208 PRO A O 1
ATOM 1691 N N . LEU A 1 209 ? -19.571 4.398 5.571 1.00 94.44 209 LEU A N 1
ATOM 1692 C CA . LEU A 1 209 ? -20.119 4.645 6.891 1.00 94.44 209 LEU A CA 1
ATOM 1693 C C . LEU A 1 209 ? -21.077 5.836 6.826 1.00 94.44 209 LEU A C 1
ATOM 1695 O O . LEU A 1 209 ? -20.725 6.879 6.281 1.00 94.44 209 LEU A O 1
ATOM 1699 N N . VAL A 1 210 ? -22.263 5.706 7.420 1.00 95.12 210 VAL A N 1
ATOM 1700 C CA . VAL A 1 210 ? -23.262 6.782 7.467 1.00 95.12 210 VAL A CA 1
ATOM 1701 C C . VAL A 1 210 ? -23.388 7.321 8.888 1.00 95.12 210 VAL A C 1
ATOM 1703 O O . VAL A 1 210 ? -23.620 6.563 9.829 1.00 95.12 210 VAL A O 1
ATOM 1706 N N . PHE A 1 211 ? -23.264 8.637 9.046 1.00 96.88 211 PHE A N 1
ATOM 1707 C CA . PHE A 1 211 ? -23.531 9.336 10.304 1.00 96.88 211 PHE A CA 1
ATOM 1708 C C . PHE A 1 211 ? -24.126 10.714 10.014 1.00 96.88 211 PHE A C 1
ATOM 1710 O O . PHE A 1 211 ? -23.636 11.421 9.137 1.00 96.88 211 PHE A O 1
ATOM 1717 N N . ASP A 1 212 ? -25.197 11.081 10.722 1.00 95.44 212 ASP A N 1
ATOM 1718 C CA . ASP A 1 212 ? -25.909 12.359 10.538 1.00 95.44 212 ASP A CA 1
ATOM 1719 C C . ASP A 1 212 ? -26.268 12.659 9.061 1.00 95.44 212 ASP A C 1
ATOM 1721 O O . ASP A 1 212 ? -26.088 13.760 8.541 1.00 95.44 212 ASP A O 1
ATOM 1725 N N . GLY A 1 213 ? -26.709 11.624 8.334 1.00 95.19 213 GLY A N 1
ATOM 1726 C CA . GLY A 1 213 ? -27.092 11.718 6.919 1.00 95.19 213 GLY A CA 1
ATOM 1727 C C . GLY A 1 213 ? -25.935 11.925 5.932 1.00 95.19 213 GLY A C 1
ATOM 1728 O O . GLY A 1 213 ? -26.193 12.133 4.747 1.00 95.19 213 GLY A O 1
ATOM 1729 N N . LYS A 1 214 ? -24.677 11.871 6.387 1.00 96.31 214 LYS A N 1
ATOM 1730 C CA . LYS A 1 214 ? -23.478 11.981 5.546 1.00 96.31 214 LYS A CA 1
ATOM 1731 C C . LYS A 1 214 ? -22.777 10.636 5.413 1.00 96.31 214 LYS A C 1
ATOM 1733 O O . LYS A 1 214 ? -22.696 9.875 6.375 1.00 96.31 214 LYS A O 1
ATOM 1738 N N . GLU A 1 215 ? -22.242 10.387 4.224 1.00 95.62 215 GLU A N 1
ATOM 1739 C CA . GLU A 1 215 ? -21.416 9.221 3.915 1.00 95.62 215 GLU A CA 1
ATOM 1740 C C . GLU A 1 215 ? -19.931 9.534 4.109 1.00 95.62 215 GLU A C 1
ATOM 1742 O O . GLU A 1 215 ? -19.434 10.590 3.708 1.00 95.62 215 GLU A O 1
ATOM 1747 N N . TYR A 1 216 ? -19.216 8.582 4.699 1.00 94.69 216 TYR A N 1
ATOM 1748 C CA . TYR A 1 216 ? -17.797 8.664 4.996 1.00 94.69 216 TYR A CA 1
ATOM 1749 C C . TYR A 1 216 ? -17.079 7.403 4.501 1.00 94.69 216 TYR A C 1
ATOM 1751 O O . TYR A 1 216 ? -17.473 6.277 4.808 1.00 94.69 216 TYR A O 1
ATOM 1759 N N . SER A 1 217 ? -15.983 7.598 3.770 1.00 92.94 217 SER A N 1
ATOM 1760 C CA . SER A 1 217 ? -15.096 6.540 3.280 1.00 92.94 217 SER A CA 1
ATOM 1761 C C . SER A 1 217 ? -13.629 6.866 3.581 1.00 92.94 217 SER A C 1
ATOM 1763 O O . SER A 1 217 ? -13.263 8.023 3.827 1.00 92.94 217 SER A O 1
ATOM 1765 N N . GLY A 1 218 ? -12.791 5.826 3.610 1.00 89.94 218 GLY A N 1
ATOM 1766 C CA . GLY A 1 218 ? -11.336 5.940 3.740 1.00 89.94 218 GLY A CA 1
ATOM 1767 C C . GLY A 1 218 ? -10.883 6.721 4.975 1.00 89.94 218 GLY A C 1
ATOM 1768 O O . GLY A 1 218 ? -9.996 7.568 4.866 1.00 89.94 218 GLY A O 1
ATOM 1769 N N . LEU A 1 219 ? -11.516 6.492 6.132 1.00 95.94 219 LEU A N 1
ATOM 1770 C CA . LEU A 1 219 ? -11.259 7.247 7.362 1.00 95.94 219 LEU A CA 1
ATOM 1771 C C . LEU A 1 219 ? -9.794 7.141 7.813 1.00 95.94 219 LEU A C 1
ATOM 1773 O O . LEU A 1 219 ? -9.198 6.058 7.854 1.00 95.94 219 LEU A O 1
ATOM 1777 N N . SER A 1 220 ? -9.217 8.277 8.197 1.00 97.06 220 SER A N 1
ATOM 1778 C CA . SER A 1 220 ? -7.908 8.302 8.839 1.00 97.06 220 SER A CA 1
ATOM 1779 C C . SER A 1 220 ? -8.008 7.886 10.304 1.00 97.06 220 SER A C 1
ATOM 1781 O O . SER A 1 220 ? -9.066 7.974 10.934 1.00 97.06 220 SER A O 1
ATOM 1783 N N . TRP A 1 221 ? -6.885 7.464 10.885 1.00 98.06 221 TRP A N 1
ATOM 1784 C CA . TRP A 1 221 ? -6.830 7.164 12.315 1.00 98.06 221 TRP A CA 1
ATOM 1785 C C . TRP A 1 221 ? -7.211 8.387 13.162 1.00 98.06 221 TRP A C 1
ATOM 1787 O O . TRP A 1 221 ? -7.881 8.253 14.182 1.00 98.06 221 TRP A O 1
ATOM 1797 N N . ASN A 1 222 ? -6.828 9.589 12.720 1.00 97.62 222 ASN A N 1
ATOM 1798 C CA . ASN A 1 222 ? -7.133 10.844 13.403 1.00 97.62 222 ASN A CA 1
ATOM 1799 C C . ASN A 1 222 ? -8.643 11.125 13.445 1.00 97.62 222 ASN A C 1
ATOM 1801 O O . ASN A 1 222 ? -9.177 11.518 14.481 1.00 97.62 222 ASN A O 1
ATOM 1805 N N . GLU A 1 223 ? -9.343 10.873 12.335 1.00 97.81 223 GLU A N 1
ATOM 1806 C CA . GLU A 1 223 ? -10.803 10.997 12.258 1.00 97.81 223 GLU A CA 1
ATOM 1807 C C . GLU A 1 223 ? -11.498 10.017 13.205 1.00 97.81 223 GLU A C 1
ATOM 1809 O O . GLU A 1 223 ? -12.380 10.413 13.965 1.00 97.81 223 GLU A O 1
ATOM 1814 N N . ILE A 1 224 ? -11.045 8.761 13.209 1.00 98.25 224 ILE A N 1
ATOM 1815 C CA . ILE A 1 224 ? -11.549 7.706 14.093 1.00 98.25 224 ILE A CA 1
ATOM 1816 C C . ILE A 1 224 ? -11.344 8.083 15.565 1.00 98.25 224 ILE A C 1
ATOM 1818 O O . ILE A 1 224 ? -12.267 7.943 16.366 1.00 98.25 224 ILE A O 1
ATOM 1822 N N . ALA A 1 225 ? -10.150 8.564 15.922 1.00 98.44 225 ALA A N 1
ATOM 1823 C CA . ALA A 1 225 ? -9.758 8.888 17.292 1.00 98.44 225 ALA A CA 1
ATOM 1824 C C . ALA A 1 225 ? -10.517 10.087 17.877 1.00 98.44 225 ALA A C 1
ATOM 1826 O O . ALA A 1 225 ? -10.740 10.134 19.084 1.00 98.44 2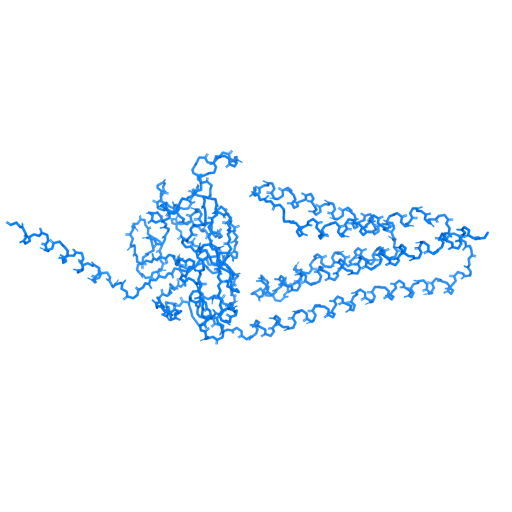25 ALA A O 1
ATOM 1827 N N . LEU A 1 226 ? -10.892 11.060 17.039 1.00 98.06 226 LEU A N 1
ATOM 1828 C CA . LEU A 1 226 ? -11.498 12.329 17.460 1.00 98.06 226 LEU A CA 1
ATOM 1829 C C . LEU A 1 226 ? -13.006 12.409 17.220 1.00 98.06 226 LEU A C 1
ATOM 1831 O O . LEU A 1 226 ? -13.574 13.483 17.417 1.00 98.06 226 LEU A O 1
ATOM 1835 N N . PHE A 1 227 ? -13.647 11.312 16.818 1.00 98.06 227 PHE A N 1
ATOM 1836 C CA . PHE A 1 227 ? -15.073 11.274 16.491 1.00 98.06 227 PHE A CA 1
ATOM 1837 C C . PHE A 1 227 ? -15.956 11.911 17.574 1.00 98.06 227 PHE A C 1
ATOM 1839 O O . PHE A 1 227 ? -16.771 12.776 17.286 1.00 98.06 227 PHE A O 1
ATOM 1846 N N . GLY A 1 228 ? -15.760 11.539 18.837 1.00 97.62 228 GLY A N 1
ATOM 1847 C CA . GLY A 1 228 ? -16.522 12.033 19.984 1.00 97.62 228 GLY A CA 1
ATOM 1848 C C . GLY A 1 228 ? -16.031 13.359 20.569 1.00 97.62 228 GLY A C 1
ATOM 1849 O O . GLY A 1 228 ? -16.506 13.775 21.622 1.00 97.62 228 GLY A O 1
ATOM 1850 N N . LYS A 1 229 ? -15.032 14.011 19.961 1.00 96.81 229 LYS A N 1
ATOM 1851 C CA . LYS A 1 229 ? -14.536 15.315 20.419 1.00 96.81 229 LYS A CA 1
ATOM 1852 C C . LYS A 1 229 ? -15.379 16.401 19.771 1.00 96.81 229 LYS A C 1
ATOM 1854 O O . LYS A 1 229 ? -15.320 16.537 18.560 1.00 96.81 229 LYS A O 1
ATOM 1859 N N . GLU A 1 230 ? -16.083 17.212 20.555 1.00 94.75 230 GLU A N 1
ATOM 1860 C CA . GLU A 1 230 ? -17.030 18.224 20.054 1.00 94.75 230 GLU A CA 1
ATOM 1861 C C . GLU A 1 230 ? -16.533 19.053 18.837 1.00 94.75 230 GLU A C 1
ATOM 1863 O O . GLU A 1 230 ? -15.408 19.576 18.855 1.00 94.75 230 GLU A O 1
ATOM 1868 N N . PRO A 1 231 ? -17.351 19.214 17.773 1.00 94.81 231 PRO A N 1
ATOM 1869 C CA . PRO A 1 231 ? -18.636 18.537 17.550 1.00 94.81 231 PRO A CA 1
ATOM 1870 C C . PRO A 1 231 ? -18.447 17.044 17.252 1.00 94.81 231 PRO A C 1
ATOM 1872 O O . PRO A 1 231 ? -17.456 16.683 16.607 1.00 94.81 231 PRO A O 1
ATOM 1875 N N . ILE A 1 232 ? -19.390 16.213 17.710 1.00 96.75 232 ILE A N 1
ATOM 1876 C CA . ILE A 1 232 ? -19.415 14.769 17.427 1.00 96.75 232 ILE A CA 1
ATOM 1877 C C . ILE A 1 232 ? -19.528 14.534 15.913 1.00 96.75 232 ILE A C 1
ATOM 1879 O O . ILE A 1 232 ? -20.340 15.168 15.241 1.00 96.75 232 ILE A O 1
ATOM 1883 N N . GLY A 1 233 ? -18.711 13.626 15.380 1.00 96.69 233 GLY A N 1
ATOM 1884 C CA . GLY A 1 233 ? -18.633 13.289 13.958 1.00 96.69 233 GLY A CA 1
ATOM 1885 C C . GLY A 1 233 ? -17.214 13.403 13.394 1.00 96.69 233 GLY A C 1
ATOM 1886 O O . GLY A 1 233 ? -16.254 13.713 14.101 1.00 96.69 233 GLY A O 1
ATOM 1887 N N . PHE A 1 234 ? -17.068 13.161 12.090 1.00 96.31 234 PHE A N 1
ATOM 1888 C CA . PHE A 1 234 ? -15.756 13.148 11.419 1.00 96.31 234 PHE A CA 1
ATOM 1889 C C . PHE A 1 234 ? -15.345 14.499 10.825 1.00 96.31 234 PHE A C 1
ATOM 1891 O O . PHE A 1 234 ? -14.177 14.709 10.483 1.00 96.31 234 PHE A O 1
ATOM 1898 N N . ASP A 1 235 ? -16.284 15.437 10.713 1.00 93.69 235 ASP A N 1
ATOM 1899 C CA . ASP A 1 235 ? -16.042 16.726 10.078 1.00 93.69 235 ASP A CA 1
ATOM 1900 C C . ASP A 1 235 ? -14.902 17.473 10.785 1.00 93.69 235 ASP A C 1
ATOM 1902 O O . ASP A 1 235 ? -14.870 17.601 12.012 1.00 93.69 235 ASP A O 1
ATOM 1906 N N . THR A 1 236 ? -13.949 17.984 9.998 1.00 89.06 236 THR A N 1
ATOM 1907 C CA . THR A 1 236 ? -12.740 18.707 10.453 1.00 89.06 236 THR A CA 1
ATOM 1908 C C . THR A 1 236 ? -11.747 17.888 11.294 1.00 89.06 236 THR A C 1
ATOM 1910 O O . THR A 1 236 ? -10.749 18.433 11.759 1.00 89.06 236 THR A O 1
ATOM 1913 N N . LYS A 1 237 ? -11.954 16.577 11.484 1.00 93.56 237 LYS A N 1
ATOM 1914 C CA . LYS A 1 237 ? -11.084 15.769 12.357 1.00 93.56 237 LYS A CA 1
ATOM 1915 C C . LYS A 1 237 ? -9.815 15.253 11.686 1.00 93.56 237 LYS A C 1
ATOM 1917 O O . LYS A 1 237 ? -8.865 14.945 12.394 1.00 93.56 237 LYS A O 1
ATOM 1922 N N . ASN A 1 238 ? -9.746 15.212 10.351 1.00 89.25 238 ASN A N 1
ATOM 1923 C CA . ASN A 1 238 ? -8.578 14.644 9.667 1.00 89.25 238 ASN A CA 1
ATOM 1924 C C . ASN A 1 238 ? -7.265 15.357 10.011 1.00 89.25 238 ASN A C 1
ATOM 1926 O O . ASN A 1 238 ? -6.274 14.699 10.304 1.00 89.25 238 ASN A O 1
ATOM 1930 N N . PHE A 1 239 ? -7.270 16.690 10.035 1.00 89.81 239 PHE A N 1
ATOM 1931 C CA . PHE A 1 239 ? -6.100 17.502 10.391 1.00 89.81 239 PHE A CA 1
ATOM 1932 C C . PHE A 1 239 ? -6.283 18.280 11.700 1.00 89.81 239 PHE A C 1
ATOM 1934 O O . PHE A 1 239 ? -5.390 19.010 12.115 1.00 89.81 239 PHE A O 1
ATOM 1941 N N . GLY A 1 240 ? -7.434 18.129 12.355 1.00 84.94 240 GLY A N 1
ATOM 1942 C CA . GLY A 1 240 ? -7.846 18.974 13.467 1.00 84.94 240 GLY A CA 1
ATOM 1943 C C . GLY A 1 240 ? -8.612 20.223 13.031 1.00 84.94 240 GLY A C 1
ATOM 1944 O O . GLY A 1 240 ? -8.572 20.649 11.877 1.00 84.94 240 GLY A O 1
ATOM 1945 N N . LYS A 1 241 ? -9.317 20.816 14.000 1.00 79.94 241 LYS A N 1
ATOM 1946 C CA . LYS A 1 241 ? -10.237 21.942 13.786 1.00 79.94 241 LYS A CA 1
ATOM 1947 C C . LYS A 1 241 ? -9.539 23.220 13.304 1.00 79.94 241 LYS A C 1
ATOM 1949 O O . LYS A 1 241 ? -10.143 23.986 12.562 1.00 79.94 241 LYS A O 1
ATOM 1954 N N . ASP A 1 242 ? -8.284 23.424 13.701 1.00 84.06 242 ASP A N 1
ATOM 1955 C CA . ASP A 1 242 ? -7.531 24.662 13.460 1.00 84.06 242 ASP A CA 1
ATOM 1956 C C . ASP A 1 242 ? -6.543 24.552 12.278 1.00 84.06 242 ASP A C 1
ATOM 1958 O O . ASP A 1 242 ? -5.652 25.391 12.127 1.00 84.06 242 ASP A O 1
ATOM 1962 N N . TYR A 1 243 ? -6.684 23.524 11.430 1.00 86.88 243 TYR A N 1
ATOM 1963 C CA . TYR A 1 243 ? -5.805 23.320 10.279 1.00 86.88 243 TYR A CA 1
ATOM 1964 C C . TYR A 1 243 ? -5.935 24.461 9.262 1.00 86.88 243 TYR A C 1
ATOM 1966 O O . TYR A 1 243 ? -7.008 24.713 8.712 1.00 86.88 243 TYR A O 1
ATOM 1974 N N . ASN A 1 244 ? -4.819 25.125 8.971 1.00 84.56 244 ASN A N 1
ATOM 1975 C CA . ASN A 1 244 ? -4.749 26.269 8.060 1.00 84.56 244 ASN A CA 1
ATOM 1976 C C . ASN A 1 244 ? -4.096 25.933 6.705 1.00 84.56 244 ASN A C 1
ATOM 1978 O O . ASN A 1 244 ? -3.807 26.837 5.921 1.00 84.56 244 ASN A O 1
ATOM 1982 N N . GLY A 1 245 ? -3.831 24.651 6.436 1.00 83.25 245 GLY A N 1
ATOM 1983 C CA . GLY A 1 245 ? -3.080 24.203 5.260 1.00 83.25 245 GLY A CA 1
ATOM 1984 C C . GLY A 1 245 ? -1.589 23.957 5.515 1.00 83.25 245 GLY A C 1
ATOM 1985 O O . GLY A 1 245 ? -0.919 23.405 4.645 1.00 83.25 245 GLY A O 1
ATOM 1986 N N . SER A 1 246 ? -1.050 24.333 6.682 1.00 81.56 246 SER A N 1
ATOM 1987 C CA . SER A 1 246 ? 0.347 24.078 7.053 1.00 81.56 246 SER A CA 1
ATOM 1988 C C . SER A 1 246 ? 0.492 22.833 7.928 1.00 81.56 246 SER A C 1
ATOM 1990 O O . SER A 1 246 ? -0.363 22.543 8.768 1.00 81.56 246 SER A O 1
ATOM 1992 N N . THR A 1 247 ? 1.616 22.125 7.796 1.00 80.00 247 THR A N 1
ATOM 1993 C CA . THR A 1 247 ? 1.957 20.971 8.648 1.00 80.00 247 THR A CA 1
ATOM 1994 C C . THR A 1 247 ? 1.979 21.307 10.135 1.00 80.00 247 THR A C 1
ATOM 1996 O O . THR A 1 247 ? 1.644 20.460 10.954 1.00 80.00 247 THR A O 1
ATOM 1999 N N . GLU A 1 248 ? 2.356 22.538 10.482 1.00 85.38 248 GLU A N 1
ATOM 2000 C CA . GLU A 1 248 ? 2.443 23.019 11.867 1.00 85.38 248 GLU A CA 1
ATOM 2001 C C . GLU A 1 248 ? 1.067 23.165 12.527 1.00 85.38 248 GLU A C 1
ATOM 2003 O O . GLU A 1 248 ? 0.962 23.121 13.748 1.00 85.38 248 GLU A O 1
ATOM 2008 N N . SER A 1 249 ? 0.009 23.323 11.726 1.00 87.19 249 SER A N 1
ATOM 2009 C CA . SER A 1 249 ? -1.368 23.452 12.214 1.00 87.19 249 SER A CA 1
ATOM 2010 C C . SER A 1 249 ? -2.099 22.115 12.376 1.00 87.19 249 SER A C 1
ATOM 2012 O O . SER A 1 249 ? -3.254 22.099 12.799 1.00 87.19 249 SER A O 1
ATOM 2014 N N . ILE A 1 250 ? -1.458 20.989 12.033 1.00 90.12 250 ILE A N 1
ATOM 2015 C CA . ILE A 1 250 ? -2.075 19.664 12.151 1.00 90.12 250 ILE A CA 1
ATOM 2016 C C . ILE A 1 250 ? -2.136 19.252 13.625 1.00 90.12 250 ILE A C 1
ATOM 2018 O O . ILE A 1 250 ? -1.108 19.112 14.288 1.00 90.12 250 ILE A O 1
ATOM 2022 N N . TYR A 1 251 ? -3.341 18.969 14.119 1.00 94.69 251 TYR A N 1
ATOM 2023 C CA . TYR A 1 251 ? -3.537 18.295 15.399 1.00 94.69 251 TYR A CA 1
ATOM 2024 C C . TYR A 1 251 ? -3.539 16.781 15.190 1.00 94.69 251 TYR A C 1
ATOM 2026 O O . TYR A 1 251 ? -4.501 16.222 14.658 1.00 94.69 251 TYR A O 1
ATOM 2034 N N . TYR A 1 252 ? -2.478 16.115 15.637 1.00 96.00 252 TYR A N 1
ATOM 2035 C CA . TYR A 1 252 ? -2.421 14.659 15.682 1.00 96.00 252 TYR A CA 1
ATOM 2036 C C . TYR A 1 252 ? -3.019 14.151 16.999 1.00 96.00 252 TYR A C 1
ATOM 2038 O O . TYR A 1 252 ? -2.529 14.479 18.079 1.00 96.00 252 TYR A O 1
ATOM 2046 N N . ALA A 1 253 ? -4.069 13.336 16.918 1.00 97.44 253 ALA A N 1
ATOM 2047 C CA . ALA A 1 253 ? -4.708 12.734 18.079 1.00 97.44 253 ALA A CA 1
ATOM 2048 C C . ALA A 1 253 ? -3.727 11.854 18.853 1.00 97.44 253 ALA A C 1
ATOM 2050 O O . ALA A 1 253 ? -2.976 11.058 18.285 1.00 97.44 253 ALA A O 1
ATOM 2051 N N . THR A 1 254 ? -3.749 11.980 20.172 1.00 97.94 254 THR A N 1
ATOM 2052 C CA . THR A 1 254 ? -2.937 11.167 21.079 1.00 97.94 254 THR A CA 1
ATOM 2053 C C . THR A 1 254 ? -3.606 9.818 21.360 1.00 97.94 254 THR A C 1
ATOM 2055 O O . THR A 1 254 ? -4.796 9.628 21.103 1.00 97.94 254 THR A O 1
ATOM 2058 N N . GLN A 1 255 ? -2.875 8.875 21.966 1.00 98.38 255 GLN A N 1
ATOM 2059 C CA . GLN A 1 255 ? -3.503 7.660 22.504 1.00 98.38 255 GLN A CA 1
ATOM 2060 C C . GLN A 1 255 ? -4.587 7.997 23.544 1.00 98.38 255 GLN A C 1
ATOM 2062 O O . GLN A 1 255 ? -5.614 7.327 23.617 1.00 98.38 255 GLN A O 1
ATOM 2067 N N . GLN A 1 256 ? -4.384 9.060 24.331 1.00 98.38 256 GLN A N 1
ATOM 2068 C CA . GLN A 1 256 ? -5.365 9.530 25.305 1.00 98.38 256 GLN A CA 1
ATOM 2069 C C . GLN A 1 256 ? -6.639 10.047 24.626 1.00 98.38 256 GLN A C 1
ATOM 2071 O O . GLN A 1 256 ? -7.735 9.761 25.107 1.00 98.38 256 GLN A O 1
ATOM 2076 N N . ASP A 1 257 ? -6.508 10.766 23.506 1.00 98.25 257 ASP A N 1
ATOM 2077 C CA . ASP A 1 257 ? -7.659 11.172 22.698 1.00 98.25 257 ASP A CA 1
ATOM 2078 C C . ASP A 1 257 ? -8.419 9.951 22.188 1.00 98.25 257 ASP A C 1
ATOM 2080 O O . ASP A 1 257 ? -9.631 9.889 22.376 1.00 98.25 257 ASP A O 1
ATOM 2084 N N . PHE A 1 258 ? -7.720 8.958 21.621 1.00 98.50 258 PHE A N 1
ATOM 2085 C CA . PHE A 1 258 ? -8.357 7.732 21.137 1.00 98.50 258 PHE A CA 1
ATOM 2086 C C . PHE A 1 258 ? -9.135 7.042 22.258 1.00 98.50 258 PHE A C 1
ATOM 2088 O O . PHE A 1 258 ? -10.326 6.780 22.111 1.00 98.50 258 PHE A O 1
ATOM 2095 N N . ASN A 1 259 ? -8.508 6.819 23.415 1.00 97.69 259 ASN A N 1
ATOM 2096 C CA . ASN A 1 259 ? -9.154 6.172 24.560 1.00 97.69 259 ASN A CA 1
ATOM 2097 C C . ASN A 1 259 ? -10.399 6.937 25.039 1.00 97.69 259 ASN A C 1
ATOM 2099 O O . ASN A 1 259 ? -11.330 6.332 25.564 1.00 97.69 259 ASN A O 1
ATOM 2103 N N . LYS A 1 260 ? -10.435 8.263 24.853 1.00 98.06 260 LYS A N 1
ATOM 2104 C CA . LYS A 1 260 ? -11.529 9.114 25.320 1.00 98.06 260 LYS A CA 1
ATOM 2105 C C . LYS A 1 260 ? -12.625 9.352 24.279 1.00 98.06 260 LYS A C 1
ATOM 2107 O O . LYS A 1 260 ? -13.782 9.461 24.671 1.00 98.06 260 LYS A O 1
ATOM 2112 N N . TYR A 1 261 ? -12.317 9.444 22.990 1.00 98.19 261 TYR A N 1
ATOM 2113 C CA . TYR A 1 261 ? -13.256 9.988 22.001 1.00 98.19 261 TYR A CA 1
ATOM 2114 C C . TYR A 1 261 ? -13.499 9.098 20.779 1.00 98.19 261 TYR A C 1
ATOM 2116 O O . TYR A 1 261 ? -14.276 9.499 19.921 1.00 98.19 261 TYR A O 1
ATOM 2124 N N . ASN A 1 262 ? -12.872 7.927 20.657 1.00 98.44 262 ASN A N 1
ATOM 2125 C CA . ASN A 1 262 ? -12.959 7.157 19.414 1.00 98.44 262 ASN A CA 1
ATOM 2126 C C . ASN A 1 262 ? -14.400 6.769 19.006 1.00 98.44 262 ASN A C 1
ATOM 2128 O O . ASN A 1 262 ? -15.273 6.600 19.858 1.00 98.44 262 ASN A O 1
ATOM 2132 N N . MET A 1 263 ? -14.626 6.571 17.702 1.00 98.25 263 MET A N 1
ATOM 2133 C CA . MET A 1 263 ? -15.955 6.249 17.151 1.00 98.25 263 MET A CA 1
ATOM 2134 C C . MET A 1 263 ? -16.574 4.951 17.684 1.00 98.25 263 MET A C 1
ATOM 2136 O O . MET A 1 263 ? -17.793 4.842 17.738 1.00 98.25 263 MET A O 1
ATOM 2140 N N . PHE A 1 264 ? -15.768 3.969 18.097 1.00 98.38 264 PHE A N 1
ATOM 2141 C CA . PHE A 1 264 ? -16.276 2.654 18.508 1.00 98.38 264 PHE A CA 1
ATOM 2142 C C . PHE A 1 264 ? -17.064 2.724 19.814 1.00 98.38 264 PHE A C 1
ATOM 2144 O O . PHE A 1 264 ? -17.997 1.952 20.016 1.00 98.38 264 PHE A O 1
ATOM 2151 N N . ARG A 1 265 ? -16.771 3.739 20.638 1.00 98.06 265 ARG A N 1
ATOM 2152 C CA . ARG A 1 265 ? -17.555 4.085 21.827 1.00 98.06 265 ARG A CA 1
ATOM 2153 C C . ARG A 1 265 ? -18.997 4.469 21.508 1.00 98.06 265 ARG A C 1
ATOM 2155 O O . ARG A 1 265 ? -19.820 4.440 22.408 1.00 98.06 265 ARG A O 1
ATOM 2162 N N . TYR A 1 266 ? -19.295 4.845 20.268 1.00 98.19 266 TYR A N 1
ATOM 2163 C CA . TYR A 1 266 ? -20.593 5.356 19.821 1.00 98.19 266 TYR A CA 1
ATOM 2164 C C . TYR A 1 266 ? -21.340 4.358 18.932 1.00 98.19 266 TYR A C 1
ATOM 2166 O O . TYR A 1 266 ? -22.325 4.719 18.298 1.00 98.19 266 TYR A O 1
ATOM 2174 N N . ILE A 1 267 ? -20.867 3.116 18.836 1.00 97.69 267 ILE A N 1
ATOM 2175 C CA . ILE A 1 267 ? -21.562 2.063 18.098 1.00 97.69 267 ILE A CA 1
ATOM 2176 C C . ILE A 1 267 ? -22.564 1.397 19.037 1.00 97.69 267 ILE A C 1
ATOM 2178 O O . ILE A 1 267 ? -22.204 1.004 20.150 1.00 97.69 267 ILE A O 1
ATOM 2182 N N . ASP A 1 268 ? -23.807 1.253 18.583 1.00 95.56 268 ASP A N 1
ATOM 2183 C CA . ASP A 1 268 ? -24.842 0.567 19.350 1.00 95.56 268 ASP A CA 1
ATOM 2184 C C . ASP A 1 268 ? -24.509 -0.911 19.608 1.00 95.56 268 ASP A C 1
ATOM 2186 O O . ASP A 1 268 ? -23.643 -1.518 18.977 1.00 95.56 268 ASP A O 1
ATOM 2190 N N . PHE A 1 269 ? -25.200 -1.527 20.567 1.00 93.38 269 PHE A N 1
ATOM 2191 C CA . PHE A 1 269 ? -24.912 -2.912 20.952 1.00 93.38 269 PHE A CA 1
ATOM 2192 C C . PHE A 1 269 ? -25.020 -3.903 19.780 1.00 93.38 269 PHE A C 1
ATOM 2194 O O . PHE A 1 269 ? -24.263 -4.871 19.734 1.00 93.38 269 PHE A O 1
ATOM 2201 N N . ALA A 1 270 ? -25.935 -3.648 18.839 1.00 93.19 270 ALA A N 1
ATOM 2202 C CA . ALA A 1 270 ? -26.143 -4.471 17.650 1.00 93.19 270 ALA A CA 1
ATOM 2203 C C . ALA A 1 270 ? -25.058 -4.283 16.573 1.00 93.19 270 ALA A C 1
ATOM 2205 O O . ALA A 1 270 ? -25.035 -5.033 15.600 1.00 93.19 270 ALA A O 1
ATOM 2206 N N . GLY A 1 271 ? -24.188 -3.276 16.706 1.00 94.38 271 GLY A N 1
ATOM 2207 C CA . GLY A 1 271 ? -23.164 -2.978 15.709 1.00 94.38 271 GLY A CA 1
ATOM 2208 C C . GLY A 1 271 ? -23.722 -2.393 14.409 1.00 94.38 271 GLY A C 1
ATOM 2209 O O . GLY A 1 271 ? -23.003 -2.361 13.412 1.00 94.38 271 GLY A O 1
ATOM 2210 N N . ALA A 1 272 ? -24.984 -1.958 14.401 1.00 94.75 272 ALA A N 1
ATOM 2211 C CA . ALA A 1 272 ? -25.743 -1.621 13.200 1.00 94.75 272 ALA A CA 1
ATOM 2212 C C . ALA A 1 272 ? -25.684 -0.127 12.857 1.00 94.75 272 ALA A C 1
ATOM 2214 O O . ALA A 1 272 ? -25.826 0.243 11.692 1.00 94.75 272 ALA A O 1
ATOM 2215 N N . GLN A 1 273 ? -25.464 0.741 13.848 1.00 95.94 273 GLN A N 1
ATOM 2216 C CA . GLN A 1 273 ? -25.466 2.193 13.651 1.00 95.94 273 GLN A CA 1
ATOM 2217 C C . GLN A 1 273 ? -24.580 2.932 14.660 1.00 95.94 273 GLN A C 1
ATOM 2219 O O . GLN A 1 273 ? -24.297 2.447 15.757 1.00 95.94 273 GLN A O 1
ATOM 2224 N N . LEU A 1 274 ? -24.140 4.127 14.261 1.00 97.06 274 LEU A N 1
ATOM 2225 C CA . LEU A 1 274 ? -23.505 5.092 15.152 1.00 97.06 274 LEU A CA 1
ATOM 2226 C C . LEU A 1 274 ? -24.568 5.950 15.834 1.00 97.06 274 LEU A C 1
ATOM 2228 O O . LEU A 1 274 ? -25.522 6.399 15.199 1.00 97.06 274 LEU A O 1
ATOM 2232 N N . THR A 1 275 ? -24.357 6.232 17.112 1.00 96.69 275 THR A N 1
ATOM 2233 C CA . THR A 1 275 ? -25.210 7.082 17.939 1.00 96.69 275 THR A CA 1
ATOM 2234 C C . THR A 1 275 ? -24.491 8.374 18.321 1.00 96.69 275 THR A C 1
ATOM 2236 O O . THR A 1 275 ? -23.271 8.480 18.238 1.00 96.69 275 THR A O 1
ATOM 2239 N N . SER A 1 276 ? -25.237 9.382 18.773 1.00 95.56 276 SER A N 1
ATOM 2240 C CA . SER A 1 276 ? -24.656 10.590 19.381 1.00 95.56 276 SER A CA 1
ATOM 2241 C C . SER A 1 276 ? -24.237 10.384 20.840 1.00 95.56 276 SER A C 1
ATOM 2243 O O . SER A 1 276 ? -23.559 11.228 21.415 1.00 95.56 276 SER A O 1
ATOM 2245 N N . GLU A 1 277 ? -24.654 9.276 21.452 1.00 97.00 277 GLU A N 1
ATOM 2246 C CA . GLU A 1 277 ? -24.363 8.932 22.843 1.00 97.00 277 GLU A CA 1
ATOM 2247 C C . GLU A 1 277 ? -23.319 7.819 22.932 1.00 97.00 277 GLU A C 1
ATOM 2249 O O . GLU A 1 277 ? -23.215 6.979 22.038 1.00 97.00 277 GLU A O 1
ATOM 2254 N N . VAL A 1 278 ? -22.565 7.804 24.029 1.00 97.75 278 VAL A N 1
ATOM 2255 C CA . VAL A 1 278 ? -21.582 6.758 24.319 1.00 97.75 278 VAL A CA 1
ATOM 2256 C C . VAL A 1 278 ? -22.296 5.471 24.746 1.00 97.75 278 VAL A C 1
ATOM 2258 O O . VAL A 1 278 ? -23.113 5.486 25.661 1.00 97.75 278 VAL A O 1
ATOM 2261 N N . GLN A 1 279 ? -21.949 4.367 24.090 1.00 96.50 279 GLN A N 1
ATOM 2262 C CA . GLN A 1 279 ? -22.465 3.010 24.289 1.00 96.50 279 GLN A CA 1
ATOM 2263 C C . GLN A 1 279 ? -21.415 2.062 24.885 1.00 96.50 279 GLN A C 1
ATOM 2265 O O . GLN A 1 279 ? -21.770 1.141 25.613 1.00 96.50 279 GLN A O 1
ATOM 2270 N N . ASP A 1 280 ? -20.132 2.254 24.546 1.00 95.81 280 ASP A N 1
ATOM 2271 C CA . ASP A 1 280 ? -18.990 1.450 25.025 1.00 95.81 280 ASP A CA 1
ATOM 2272 C C . ASP A 1 280 ? -19.150 -0.082 24.860 1.00 95.81 280 ASP A C 1
ATOM 2274 O O . ASP A 1 280 ? -18.576 -0.874 25.605 1.00 95.81 280 ASP A O 1
ATOM 2278 N N . CYS A 1 281 ? -19.904 -0.517 23.844 1.00 94.88 281 CYS A N 1
ATOM 2279 C CA . CYS A 1 281 ? -20.134 -1.936 23.543 1.00 94.88 281 CYS A CA 1
ATOM 2280 C C . CYS A 1 281 ? -19.056 -2.550 22.634 1.00 94.88 281 CYS A C 1
ATOM 2282 O O . CYS A 1 281 ? -18.885 -3.769 22.605 1.00 94.88 281 CYS A O 1
ATOM 2284 N N . TRP A 1 282 ? -18.344 -1.708 21.884 1.00 97.56 282 TRP A N 1
ATOM 2285 C CA . TRP A 1 282 ? -17.374 -2.103 20.869 1.00 97.56 282 TRP A CA 1
ATOM 2286 C C . TRP A 1 282 ? -16.067 -1.341 21.047 1.00 97.56 282 TRP A C 1
ATOM 2288 O O . TRP A 1 282 ? -16.046 -0.182 21.464 1.00 97.56 282 TRP A O 1
ATOM 2298 N N . LYS A 1 283 ? -14.958 -1.974 20.668 1.00 98.00 283 LYS A N 1
ATOM 2299 C CA . LYS A 1 283 ? -13.649 -1.324 20.585 1.00 98.00 283 LYS A CA 1
ATOM 2300 C C . LYS A 1 283 ? -12.929 -1.697 19.300 1.00 98.00 283 LYS A C 1
ATOM 2302 O O . LYS A 1 283 ? -13.166 -2.754 18.721 1.00 98.00 283 LYS A O 1
ATOM 2307 N N . LEU A 1 284 ? -11.986 -0.858 18.889 1.00 98.44 284 LEU A N 1
ATOM 2308 C CA . LEU A 1 284 ? -10.997 -1.254 17.894 1.00 98.44 284 LEU A CA 1
ATOM 2309 C C . LEU A 1 284 ? -9.904 -2.094 18.567 1.00 98.44 284 LEU A C 1
ATOM 2311 O O . LEU A 1 284 ? -9.369 -1.642 19.589 1.00 98.44 284 LEU A O 1
ATOM 2315 N N . PRO A 1 285 ? -9.540 -3.271 18.025 1.00 98.38 285 PRO A N 1
ATOM 2316 C CA . PRO A 1 285 ? -8.459 -4.063 18.590 1.00 98.38 285 PRO A CA 1
ATOM 2317 C C . PRO A 1 285 ? -7.139 -3.294 18.621 1.00 98.38 285 PRO A C 1
ATOM 2319 O O . PRO A 1 285 ? -6.831 -2.500 17.723 1.00 98.38 285 PRO A O 1
ATOM 2322 N N . GLU A 1 286 ? -6.342 -3.557 19.651 1.00 98.50 286 GLU A N 1
ATOM 2323 C CA . GLU A 1 286 ? -4.933 -3.167 19.667 1.00 98.50 286 GLU A CA 1
ATOM 2324 C C . GLU A 1 286 ? -4.153 -3.901 18.565 1.00 98.50 286 GLU A C 1
ATOM 2326 O O . GLU A 1 286 ? -4.592 -4.929 18.041 1.00 98.50 286 GLU A O 1
ATOM 2331 N N . ALA A 1 287 ? -2.957 -3.406 18.234 1.00 98.56 287 ALA A N 1
ATOM 2332 C CA . ALA A 1 287 ? -2.071 -4.081 17.287 1.00 98.56 287 ALA A CA 1
ATOM 2333 C C . ALA A 1 287 ? -1.766 -5.528 17.713 1.00 98.56 287 ALA A C 1
ATOM 2335 O O . ALA A 1 287 ? -1.825 -6.430 16.882 1.00 98.56 287 ALA A O 1
ATOM 2336 N N . ASP A 1 288 ? -1.521 -5.764 19.007 1.00 98.56 288 ASP A N 1
ATOM 2337 C CA . ASP A 1 288 ? -1.290 -7.114 19.542 1.00 98.56 288 ASP A CA 1
ATOM 2338 C C . ASP A 1 288 ? -2.509 -8.030 19.367 1.00 98.56 288 ASP A C 1
ATOM 2340 O O . ASP A 1 288 ? -2.367 -9.180 18.957 1.00 98.56 288 ASP A O 1
ATOM 2344 N N . GLU A 1 289 ? -3.718 -7.510 19.593 1.00 98.31 289 GLU A N 1
ATOM 2345 C CA . GLU A 1 289 ? -4.948 -8.285 19.429 1.00 98.31 289 GLU A CA 1
ATOM 2346 C C . GLU A 1 289 ? -5.163 -8.684 17.969 1.00 98.31 289 GLU A C 1
ATOM 2348 O O . GLU A 1 289 ? -5.378 -9.861 17.692 1.00 98.31 289 GLU A O 1
ATOM 2353 N N . TYR A 1 290 ? -5.035 -7.755 17.014 1.00 98.00 290 TYR A N 1
ATOM 2354 C CA . TYR A 1 290 ? -5.142 -8.108 15.595 1.00 98.00 290 TYR A CA 1
ATOM 2355 C C . TYR A 1 290 ? -4.126 -9.170 15.189 1.00 98.00 290 TYR A C 1
ATOM 2357 O O . TYR A 1 290 ? -4.501 -10.152 14.554 1.00 98.00 290 TYR A O 1
ATOM 2365 N N . VAL A 1 291 ? -2.860 -8.992 15.573 1.00 98.62 291 VAL A N 1
ATOM 2366 C CA . VAL A 1 291 ? -1.776 -9.930 15.256 1.00 98.62 291 VAL A CA 1
ATOM 2367 C C . VAL A 1 291 ? -2.106 -11.335 15.771 1.00 98.62 291 VAL A C 1
ATOM 2369 O O . VAL A 1 291 ? -1.973 -12.306 15.026 1.00 98.62 291 VAL A O 1
ATOM 2372 N N . ARG A 1 292 ? -2.624 -11.455 17.000 1.00 98.50 292 ARG A N 1
ATOM 2373 C CA . ARG A 1 292 ? -3.072 -12.732 17.582 1.00 98.50 292 ARG A CA 1
ATOM 2374 C C . ARG A 1 292 ? -4.297 -13.327 16.880 1.00 98.50 292 ARG A C 1
ATOM 2376 O O . ARG A 1 292 ? -4.479 -14.542 16.931 1.00 98.50 292 ARG A O 1
ATOM 2383 N N . LEU A 1 293 ? -5.136 -12.516 16.234 1.00 98.25 293 LEU A N 1
ATOM 2384 C CA . LEU A 1 293 ? -6.328 -12.975 15.508 1.00 98.25 293 LEU A CA 1
ATOM 2385 C C . LEU A 1 293 ? -6.044 -13.440 14.079 1.00 98.25 293 LEU A C 1
ATOM 2387 O O . LEU A 1 293 ? -6.890 -14.120 13.500 1.00 98.25 293 LEU A O 1
ATOM 2391 N N . LEU A 1 294 ? -4.905 -13.073 13.484 1.00 98.31 294 LEU A N 1
ATOM 2392 C CA . LEU A 1 294 ? -4.634 -13.396 12.085 1.00 98.31 294 LEU A CA 1
ATOM 2393 C C . LEU A 1 294 ? -4.479 -14.901 11.844 1.00 98.31 294 LEU A C 1
ATOM 2395 O O . LEU A 1 294 ? -4.032 -15.669 12.702 1.00 98.31 294 LEU A O 1
ATOM 2399 N N . ARG A 1 295 ? -4.863 -15.326 10.637 1.00 97.50 295 ARG A N 1
ATOM 2400 C CA . ARG A 1 295 ? -4.992 -16.737 10.264 1.00 97.50 295 ARG A CA 1
ATOM 2401 C C . ARG A 1 295 ? -4.406 -17.012 8.882 1.00 97.50 295 ARG A C 1
ATOM 2403 O O . ARG A 1 295 ? -4.221 -16.107 8.072 1.00 97.50 295 ARG A O 1
ATOM 2410 N N . TYR A 1 296 ? -4.127 -18.285 8.638 1.00 97.56 296 TYR A N 1
ATOM 2411 C CA . TYR A 1 296 ? -3.803 -18.850 7.337 1.00 97.56 296 TYR A CA 1
ATOM 2412 C C . TYR A 1 296 ? -4.597 -20.144 7.159 1.00 97.56 296 TYR A C 1
ATOM 2414 O O . TYR A 1 296 ? -4.367 -21.114 7.883 1.00 97.56 296 TYR A O 1
ATOM 2422 N N . ARG A 1 297 ? -5.520 -20.175 6.197 1.00 95.00 297 ARG A N 1
ATOM 2423 C CA . ARG A 1 297 ? -6.342 -21.341 5.840 1.00 95.00 297 ARG A CA 1
ATOM 2424 C C . ARG A 1 297 ? -6.982 -22.016 7.058 1.00 95.00 297 ARG A C 1
ATOM 2426 O O . ARG A 1 297 ? -6.696 -23.176 7.351 1.00 95.00 297 ARG A O 1
ATOM 2433 N N . ASP A 1 298 ? -7.805 -21.257 7.780 1.00 92.31 298 ASP A N 1
ATOM 2434 C CA . ASP A 1 298 ? -8.543 -21.675 8.987 1.00 92.31 298 ASP A CA 1
ATOM 2435 C C . ASP A 1 298 ? -7.643 -22.033 10.180 1.00 92.31 298 ASP A C 1
ATOM 2437 O O . ASP A 1 298 ? -8.098 -22.507 11.215 1.00 92.31 298 ASP A O 1
ATOM 2441 N N . LYS A 1 299 ? -6.340 -21.767 10.103 1.00 96.75 299 LYS A N 1
ATOM 2442 C CA . LYS A 1 299 ? -5.422 -21.969 11.227 1.00 96.75 299 LYS A CA 1
ATOM 2443 C C . LYS A 1 299 ? -4.978 -20.631 11.767 1.00 96.75 299 LYS A C 1
ATOM 2445 O O . LYS A 1 299 ? -4.617 -19.751 10.993 1.00 96.75 299 LYS A O 1
ATOM 2450 N N . ASN A 1 300 ? -4.993 -20.476 13.086 1.00 97.88 300 ASN A N 1
ATOM 2451 C CA . ASN A 1 300 ? -4.367 -19.320 13.710 1.00 97.88 300 ASN A CA 1
ATOM 2452 C C . ASN A 1 300 ? -2.882 -19.244 13.302 1.00 97.88 300 ASN A C 1
ATOM 2454 O O . ASN A 1 300 ? -2.196 -20.267 13.251 1.00 97.88 300 ASN A O 1
ATOM 2458 N N . ALA A 1 301 ? -2.397 -18.045 12.981 1.00 98.25 301 ALA A N 1
ATOM 2459 C CA . ALA A 1 301 ? -1.028 -17.826 12.518 1.00 98.25 301 ALA A CA 1
ATOM 2460 C C . ALA A 1 301 ? 0.019 -17.847 13.655 1.00 98.25 301 ALA A C 1
ATOM 2462 O O . ALA A 1 301 ? 1.223 -17.823 13.386 1.00 98.25 301 ALA A O 1
ATOM 2463 N N . GLY A 1 302 ? -0.424 -17.900 14.916 1.00 98.06 302 GLY A N 1
ATOM 2464 C CA . GLY A 1 302 ? 0.418 -17.857 16.111 1.00 98.06 302 GLY A CA 1
ATOM 2465 C C . GLY A 1 302 ? 1.061 -16.494 16.325 1.00 98.06 302 GLY A C 1
ATOM 2466 O O . GLY A 1 302 ? 2.229 -16.416 16.695 1.00 98.06 302 GLY A O 1
ATOM 2467 N N . GLY A 1 303 ? 0.331 -15.429 15.991 1.00 98.19 303 GLY A N 1
ATOM 2468 C CA . GLY A 1 303 ? 0.864 -14.077 16.014 1.00 98.19 303 GLY A CA 1
ATOM 2469 C C . GLY A 1 303 ? 1.243 -13.612 17.419 1.00 98.19 303 GLY A C 1
ATOM 2470 O O . GLY A 1 303 ? 0.510 -13.871 18.377 1.00 98.19 303 GLY A O 1
ATOM 2471 N N . TYR A 1 304 ? 2.350 -12.875 17.526 1.00 97.75 304 TYR A N 1
ATOM 2472 C CA . TYR A 1 304 ? 2.652 -12.014 18.671 1.00 97.75 304 TYR A CA 1
ATOM 2473 C C . TYR A 1 304 ? 3.217 -10.669 18.200 1.00 97.75 304 TYR A C 1
ATOM 2475 O O . TYR A 1 304 ? 3.936 -10.603 17.197 1.00 97.75 304 TYR A O 1
ATOM 2483 N N . PHE A 1 305 ? 2.892 -9.591 18.915 1.00 98.56 305 PHE A N 1
ATOM 2484 C CA . PHE A 1 305 ? 3.387 -8.254 18.600 1.00 98.56 305 PHE A CA 1
ATOM 2485 C C . PHE A 1 305 ? 4.471 -7.814 19.587 1.00 98.56 305 PHE A C 1
ATOM 2487 O O . PHE A 1 305 ? 4.232 -7.654 20.785 1.00 98.56 305 PHE A O 1
ATOM 2494 N N . ASP A 1 306 ? 5.676 -7.576 19.076 1.00 98.25 306 ASP A N 1
ATOM 2495 C CA . ASP A 1 306 ? 6.751 -6.953 19.834 1.00 98.25 306 ASP A CA 1
ATOM 2496 C C . ASP A 1 306 ? 6.508 -5.440 19.906 1.00 98.25 306 ASP A C 1
ATOM 2498 O O . ASP A 1 306 ? 6.743 -4.699 18.946 1.00 98.25 306 ASP A O 1
ATOM 2502 N N . LYS A 1 307 ? 6.035 -4.975 21.067 1.00 96.56 307 LYS A N 1
ATOM 2503 C CA . LYS A 1 307 ? 5.746 -3.556 21.321 1.00 96.56 307 LYS A CA 1
ATOM 2504 C C . LYS A 1 307 ? 7.000 -2.673 21.297 1.00 96.56 307 LYS A C 1
ATOM 2506 O O . LYS A 1 307 ? 6.871 -1.476 21.051 1.00 96.56 307 LYS A O 1
ATOM 2511 N N . VAL A 1 308 ? 8.185 -3.231 21.559 1.00 96.31 308 VAL A N 1
ATOM 2512 C CA . VAL A 1 308 ? 9.454 -2.486 21.577 1.00 96.31 308 VAL A CA 1
ATOM 2513 C C . VAL A 1 308 ? 9.925 -2.236 20.152 1.00 96.31 308 VAL A C 1
ATOM 2515 O O . VAL A 1 308 ? 10.249 -1.105 19.791 1.00 96.31 308 VAL A O 1
ATOM 2518 N N . GLU A 1 309 ? 9.923 -3.275 19.320 1.00 96.94 309 GLU A N 1
ATOM 2519 C CA . GLU A 1 309 ? 10.317 -3.149 17.915 1.00 96.94 309 GLU A CA 1
ATOM 2520 C C . GLU A 1 309 ? 9.210 -2.547 17.038 1.00 96.94 309 GLU A C 1
ATOM 2522 O O . GLU A 1 309 ? 9.487 -1.989 15.971 1.00 96.94 309 GLU A O 1
ATOM 2527 N N . GLY A 1 310 ? 7.954 -2.644 17.481 1.00 97.12 310 GLY A N 1
ATOM 2528 C CA . GLY A 1 310 ? 6.785 -2.310 16.676 1.00 97.12 310 GLY A CA 1
ATOM 2529 C C . GLY A 1 310 ? 6.594 -3.290 15.523 1.00 97.12 310 GLY A C 1
ATOM 2530 O O . GLY A 1 310 ? 6.276 -2.865 14.413 1.00 97.12 310 GLY A O 1
ATOM 2531 N N . ARG A 1 311 ? 6.868 -4.580 15.758 1.00 98.19 311 ARG A N 1
ATOM 2532 C CA . ARG A 1 311 ? 6.875 -5.633 14.733 1.00 98.19 311 ARG A CA 1
ATOM 2533 C C . ARG A 1 311 ? 6.030 -6.823 15.149 1.00 98.19 311 ARG A C 1
ATOM 2535 O O . ARG A 1 311 ? 6.007 -7.210 16.312 1.00 98.19 311 ARG A O 1
ATOM 2542 N N . ALA A 1 312 ? 5.360 -7.417 14.171 1.00 98.38 312 ALA A N 1
ATOM 2543 C CA . ALA A 1 312 ? 4.592 -8.637 14.350 1.00 98.38 312 ALA A CA 1
ATOM 2544 C C . ALA A 1 312 ? 5.389 -9.855 13.878 1.00 98.38 312 ALA A C 1
ATOM 2546 O O . ALA A 1 312 ? 6.108 -9.798 12.878 1.00 98.38 312 ALA A O 1
ATOM 2547 N N . TYR A 1 313 ? 5.211 -10.962 14.583 1.00 98.44 313 TYR A N 1
ATOM 2548 C CA . TYR A 1 313 ? 5.866 -12.234 14.322 1.00 98.44 313 TYR A CA 1
ATOM 2549 C C . TYR A 1 313 ? 4.825 -13.346 14.295 1.00 98.44 313 TYR A C 1
ATOM 2551 O O . TYR A 1 313 ? 3.863 -13.300 15.054 1.00 98.44 313 TYR A O 1
ATOM 2559 N N . TYR A 1 314 ? 5.028 -14.347 13.438 1.00 98.44 314 TYR A N 1
ATOM 2560 C CA . TYR A 1 314 ? 4.081 -15.444 13.233 1.00 98.44 314 TYR A CA 1
ATOM 2561 C C . TYR A 1 314 ? 4.813 -16.767 13.049 1.00 98.44 314 TYR A C 1
ATOM 2563 O O . TYR A 1 314 ? 5.917 -16.800 12.500 1.00 98.44 314 TYR A O 1
ATOM 2571 N N . TYR A 1 315 ? 4.160 -17.868 13.418 1.00 98.25 315 TYR A N 1
ATOM 2572 C CA . TYR A 1 315 ? 4.620 -19.206 13.046 1.00 98.25 315 TYR A CA 1
ATOM 2573 C C . TYR A 1 315 ? 4.378 -19.492 11.561 1.00 98.25 315 TYR A C 1
ATOM 2575 O O . TYR A 1 315 ? 5.170 -20.183 10.922 1.00 98.25 315 TYR A O 1
ATOM 2583 N N . ILE A 1 316 ? 3.290 -18.950 11.008 1.00 97.69 316 ILE A N 1
ATOM 2584 C CA . ILE A 1 316 ? 2.922 -19.054 9.594 1.00 97.69 316 ILE A CA 1
ATOM 2585 C C . ILE A 1 316 ? 2.496 -17.666 9.125 1.00 97.69 316 ILE A C 1
ATOM 2587 O O . ILE A 1 316 ? 1.700 -17.020 9.794 1.00 97.69 316 ILE A O 1
ATOM 2591 N N . THR A 1 317 ? 2.992 -17.197 7.977 1.00 97.75 317 THR A N 1
ATOM 2592 C CA . THR A 1 317 ? 2.562 -15.905 7.422 1.00 97.75 317 THR A CA 1
ATOM 2593 C C . THR A 1 317 ? 1.051 -15.922 7.160 1.00 97.75 317 THR A C 1
ATOM 2595 O O . THR A 1 317 ? 0.602 -16.763 6.374 1.00 97.75 317 THR A O 1
ATOM 2598 N N . PRO A 1 318 ? 0.269 -15.020 7.779 1.00 98.12 318 PRO A N 1
ATOM 2599 C CA . PRO A 1 318 ? -1.169 -14.981 7.571 1.00 98.12 318 PRO A CA 1
ATOM 2600 C C . PRO A 1 318 ? -1.532 -14.538 6.149 1.00 98.12 318 PRO A C 1
ATOM 2602 O O . PRO A 1 318 ? -0.691 -14.083 5.358 1.00 98.12 318 PRO A O 1
ATOM 2605 N N . ASP A 1 319 ? -2.806 -14.707 5.813 1.00 97.50 319 ASP A N 1
ATOM 2606 C CA . ASP A 1 319 ? -3.377 -14.247 4.554 1.00 97.50 319 ASP A CA 1
ATOM 2607 C C . ASP A 1 319 ? -4.702 -13.514 4.775 1.00 97.50 319 ASP A C 1
ATOM 2609 O O . ASP A 1 319 ? -5.238 -13.451 5.884 1.00 97.50 319 ASP A O 1
ATOM 2613 N N . LYS A 1 320 ? -5.238 -12.958 3.687 1.00 97.12 320 LYS A N 1
ATOM 2614 C CA . LYS A 1 320 ? -6.551 -12.315 3.646 1.00 97.12 320 LYS A CA 1
ATOM 2615 C C . LYS A 1 320 ? -7.670 -13.358 3.678 1.00 97.12 320 LYS A C 1
ATOM 2617 O O . LYS A 1 320 ? -8.409 -13.488 2.710 1.00 97.12 320 LYS A O 1
ATOM 2622 N N . ASP A 1 321 ? -7.742 -14.118 4.762 1.00 97.44 321 ASP A N 1
ATOM 2623 C CA . ASP A 1 321 ? -8.731 -15.168 4.984 1.00 97.44 321 ASP A CA 1
ATOM 2624 C C . ASP A 1 321 ? -9.859 -14.694 5.909 1.00 97.44 321 ASP A C 1
ATOM 2626 O O . ASP A 1 321 ? -9.657 -13.895 6.835 1.00 97.44 321 ASP A O 1
ATOM 2630 N N . GLY A 1 322 ? -11.050 -15.247 5.688 1.00 96.56 322 GLY A N 1
ATOM 2631 C CA . GLY A 1 322 ? -12.123 -15.215 6.668 1.00 96.56 322 GLY A CA 1
ATOM 2632 C C . GLY A 1 322 ? -11.727 -15.924 7.981 1.00 96.56 322 GLY A C 1
ATOM 2633 O O . GLY A 1 322 ? -10.809 -16.747 8.012 1.00 96.56 322 GLY A O 1
ATOM 2634 N N . PRO A 1 323 ? -12.399 -15.615 9.100 1.00 96.50 323 PRO A N 1
ATOM 2635 C CA . PRO A 1 323 ? -13.486 -14.655 9.202 1.00 96.50 323 PRO A CA 1
ATOM 2636 C C . PRO A 1 323 ? -13.003 -13.217 9.364 1.00 96.50 323 PRO A C 1
ATOM 2638 O O . PRO A 1 323 ? -13.855 -12.357 9.307 1.00 96.50 323 PRO A O 1
ATOM 2641 N N . ILE A 1 324 ? -11.708 -12.929 9.565 1.00 96.94 324 ILE A N 1
ATOM 2642 C CA . ILE A 1 324 ? -11.210 -11.570 9.873 1.00 96.94 324 ILE A CA 1
ATOM 2643 C C . ILE A 1 324 ? -11.393 -10.622 8.689 1.00 96.94 324 ILE A C 1
ATOM 2645 O O . ILE A 1 324 ? -11.906 -9.514 8.862 1.00 96.94 324 ILE A O 1
ATOM 2649 N N . TRP A 1 325 ? -11.001 -11.075 7.499 1.00 97.44 325 TRP A N 1
ATOM 2650 C CA . TRP A 1 325 ? -11.065 -10.297 6.271 1.00 97.44 325 TRP A CA 1
ATOM 2651 C C . TRP A 1 325 ? -12.292 -10.671 5.442 1.00 97.44 325 TRP A C 1
ATOM 2653 O O . TRP A 1 325 ? -12.667 -11.839 5.359 1.00 97.44 325 TRP A O 1
ATOM 2663 N N . ALA A 1 326 ? -12.861 -9.684 4.752 1.00 96.56 326 ALA A N 1
ATOM 2664 C CA . ALA A 1 326 ? -13.725 -9.938 3.608 1.00 96.56 326 ALA A CA 1
ATOM 2665 C C . ALA A 1 326 ? -12.826 -10.115 2.371 1.00 96.56 326 ALA A C 1
ATOM 2667 O O . ALA A 1 326 ? -12.222 -9.161 1.876 1.00 96.56 326 ALA A O 1
ATOM 2668 N N . THR A 1 327 ? -12.633 -11.364 1.944 1.00 94.88 327 THR A N 1
ATOM 2669 C CA . THR A 1 327 ? -11.582 -11.747 0.979 1.00 94.88 327 THR A CA 1
ATOM 2670 C C . THR A 1 327 ? -11.764 -11.105 -0.392 1.00 94.88 327 THR A C 1
ATOM 2672 O O . THR A 1 327 ? -10.776 -10.696 -1.008 1.00 94.88 327 THR A O 1
ATOM 2675 N N . GLU A 1 328 ? -13.025 -10.953 -0.798 1.00 93.69 328 GLU A N 1
ATOM 2676 C CA . GLU A 1 328 ? -13.474 -10.395 -2.077 1.00 93.69 328 GLU A CA 1
ATOM 2677 C C . GLU A 1 328 ? -13.753 -8.888 -2.019 1.00 93.69 328 GLU A C 1
ATOM 2679 O O . GLU A 1 328 ? -14.338 -8.339 -2.941 1.00 93.69 328 GLU A O 1
ATOM 2684 N N . GLU A 1 329 ? -13.356 -8.208 -0.944 1.00 95.31 329 GLU A N 1
ATOM 2685 C CA . GLU A 1 329 ? -13.577 -6.767 -0.775 1.00 95.31 329 GLU A CA 1
ATOM 2686 C C . GLU A 1 329 ? -12.273 -5.991 -0.914 1.00 95.31 329 GLU A C 1
ATOM 2688 O O . GLU A 1 329 ? -11.191 -6.574 -0.874 1.00 95.31 329 GLU A O 1
ATOM 2693 N N . MET A 1 330 ? -12.314 -4.668 -1.063 1.00 95.12 330 MET A N 1
ATOM 2694 C CA . MET A 1 330 ? -11.086 -3.930 -1.379 1.00 95.12 330 MET A CA 1
ATOM 2695 C C . MET A 1 330 ? -10.080 -3.837 -0.230 1.00 95.12 330 MET A C 1
ATOM 2697 O O . MET A 1 330 ? -8.885 -3.670 -0.473 1.00 95.12 330 MET A O 1
ATOM 2701 N N . VAL A 1 331 ? -10.547 -3.869 1.021 1.00 96.81 331 VAL A N 1
ATOM 2702 C CA . VAL A 1 331 ? -9.697 -3.514 2.159 1.00 96.81 331 VAL A CA 1
ATOM 2703 C C . VAL A 1 331 ? -8.606 -4.559 2.389 1.00 96.81 331 VAL A C 1
ATOM 2705 O O . VAL A 1 331 ? -8.863 -5.759 2.465 1.00 96.81 331 VAL A O 1
ATOM 2708 N N . ILE A 1 332 ? -7.369 -4.080 2.514 1.00 97.00 332 ILE A N 1
ATOM 2709 C CA . ILE A 1 332 ? -6.151 -4.887 2.707 1.00 97.00 332 ILE A C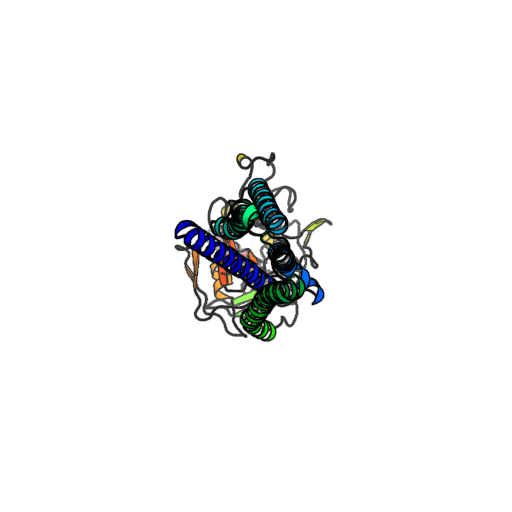A 1
ATOM 2710 C C . ILE A 1 332 ? -5.339 -4.470 3.937 1.00 97.00 332 ILE A C 1
ATOM 2712 O O . ILE A 1 332 ? -4.349 -5.124 4.279 1.00 97.00 332 ILE A O 1
ATOM 2716 N N . TYR A 1 333 ? -5.780 -3.410 4.615 1.00 97.94 333 TYR A N 1
ATOM 2717 C CA . TYR A 1 333 ? -5.186 -2.887 5.838 1.00 97.94 333 TYR A CA 1
ATOM 2718 C C . TYR A 1 333 ? -6.267 -2.596 6.869 1.00 97.94 333 TYR A C 1
ATOM 2720 O O . TYR A 1 333 ? -7.283 -1.989 6.530 1.00 97.94 333 TYR A O 1
ATOM 2728 N N . TYR A 1 334 ? -6.024 -2.942 8.128 1.00 98.50 334 TYR A N 1
ATOM 2729 C CA . TYR A 1 334 ? -6.881 -2.534 9.235 1.00 98.50 334 TYR A CA 1
ATOM 2730 C C . TYR A 1 334 ? -6.138 -1.626 10.200 1.00 98.50 334 TYR A C 1
ATOM 2732 O O . TYR A 1 334 ? -5.070 -1.978 10.697 1.00 98.50 334 TYR A O 1
ATOM 2740 N N . TRP A 1 335 ? -6.719 -0.459 10.476 1.00 98.62 335 TRP A N 1
ATOM 2741 C CA . TRP A 1 335 ? -6.302 0.377 11.592 1.00 98.62 335 TRP A CA 1
ATOM 2742 C C . TRP A 1 335 ? -6.421 -0.393 12.906 1.00 98.62 335 TRP A C 1
ATOM 2744 O O . TRP A 1 335 ? -7.359 -1.164 13.112 1.00 98.62 335 TRP A O 1
ATOM 2754 N N . THR A 1 336 ? -5.495 -0.115 13.816 1.00 98.75 336 THR A N 1
ATOM 2755 C CA . THR A 1 336 ? -5.527 -0.584 15.205 1.00 98.75 336 THR A CA 1
ATOM 2756 C C . THR A 1 336 ? -5.826 0.586 16.141 1.00 98.75 336 THR A C 1
ATOM 2758 O O . THR A 1 336 ? -5.662 1.748 15.766 1.00 98.75 336 THR A O 1
ATOM 2761 N N . SER A 1 337 ? -6.215 0.314 17.384 1.00 98.62 337 SER A N 1
ATOM 2762 C CA . SER A 1 337 ? -6.327 1.358 18.417 1.00 98.62 337 SER A CA 1
ATOM 2763 C C . SER A 1 337 ? -4.972 1.868 18.925 1.00 98.62 337 SER A C 1
ATOM 2765 O O . SER A 1 337 ? -4.932 2.803 19.726 1.00 98.62 337 SER A O 1
ATOM 2767 N N . THR A 1 338 ? -3.857 1.283 18.473 1.00 98.56 338 THR A N 1
ATOM 2768 C CA . THR A 1 338 ? -2.512 1.554 18.986 1.00 98.56 338 THR A CA 1
ATOM 2769 C C . THR A 1 338 ? -1.830 2.691 18.219 1.00 98.56 338 THR A C 1
ATOM 2771 O O . THR A 1 338 ? -1.452 2.556 17.053 1.00 98.56 338 THR A O 1
ATOM 2774 N N . SER A 1 339 ? -1.598 3.810 18.903 1.00 98.38 339 SER A N 1
ATOM 2775 C CA . SER A 1 339 ? -0.717 4.889 18.452 1.00 98.38 339 SER A CA 1
ATOM 2776 C C . SER A 1 339 ? 0.740 4.412 18.466 1.00 98.38 339 SER A C 1
ATOM 2778 O O . SER A 1 339 ? 1.197 3.846 19.457 1.00 98.38 339 SER A O 1
ATOM 2780 N N . ALA A 1 340 ? 1.491 4.662 17.393 1.00 98.00 340 ALA A N 1
ATOM 2781 C CA . ALA A 1 340 ? 2.907 4.301 17.314 1.00 98.00 340 ALA A CA 1
ATOM 2782 C C . ALA A 1 340 ? 3.804 5.390 17.916 1.00 98.00 340 ALA A C 1
ATOM 2784 O O . ALA A 1 340 ? 4.790 5.090 18.586 1.00 98.00 340 ALA A O 1
ATOM 2785 N N . ASN A 1 341 ? 3.455 6.652 17.671 1.00 97.06 341 ASN A N 1
ATOM 2786 C CA . ASN A 1 341 ? 4.088 7.845 18.233 1.00 97.06 341 ASN A CA 1
ATOM 2787 C C . ASN A 1 341 ? 3.127 9.040 18.083 1.00 97.06 341 ASN A C 1
ATOM 2789 O O . ASN A 1 341 ? 1.918 8.846 17.929 1.00 97.06 341 ASN A O 1
ATOM 2793 N N . ASP A 1 342 ? 3.638 10.268 18.142 1.00 96.56 342 ASP A N 1
ATOM 2794 C CA . ASP A 1 342 ? 2.822 11.479 18.052 1.00 96.56 342 ASP A CA 1
ATOM 2795 C C . ASP A 1 342 ? 2.124 11.620 16.694 1.00 96.56 342 ASP A C 1
ATOM 2797 O O . ASP A 1 342 ? 0.946 11.969 16.659 1.00 96.56 342 ASP A O 1
ATOM 2801 N N . THR A 1 343 ? 2.779 11.264 15.587 1.00 95.81 343 THR A N 1
ATOM 2802 C CA . THR A 1 343 ? 2.266 11.487 14.223 1.00 95.81 343 THR A CA 1
ATOM 2803 C C . THR A 1 343 ? 1.755 10.222 13.535 1.00 95.81 343 THR A C 1
ATOM 2805 O O . THR A 1 343 ? 0.992 10.317 12.572 1.00 95.81 343 THR A O 1
ATOM 2808 N N . GLU A 1 344 ? 2.120 9.041 14.030 1.00 97.44 344 GLU A N 1
ATOM 2809 C CA . GLU A 1 344 ? 1.845 7.748 13.401 1.00 97.44 344 GLU A CA 1
ATOM 2810 C C . GLU A 1 344 ? 1.031 6.816 14.307 1.00 97.44 344 GLU A C 1
ATOM 2812 O O . GLU A 1 344 ? 1.162 6.816 15.535 1.00 97.44 344 GLU A O 1
ATOM 2817 N N . ALA A 1 345 ? 0.211 5.975 13.686 1.00 98.38 345 ALA A N 1
ATOM 2818 C CA . ALA A 1 345 ? -0.509 4.877 14.317 1.00 98.38 345 ALA A CA 1
ATOM 2819 C C . ALA A 1 345 ? -0.222 3.563 13.587 1.00 98.38 345 ALA A C 1
ATOM 2821 O O . ALA A 1 345 ? 0.264 3.566 12.452 1.00 98.38 345 ALA A O 1
ATOM 2822 N N . TYR A 1 346 ? -0.511 2.443 14.249 1.00 98.69 346 TYR A N 1
ATOM 2823 C CA . TYR A 1 346 ? -0.348 1.135 13.634 1.00 98.69 346 TYR A CA 1
ATOM 2824 C C . TYR A 1 346 ? -1.557 0.755 12.782 1.00 98.69 346 TYR A C 1
ATOM 2826 O O . TYR A 1 346 ? -2.704 0.839 13.236 1.00 98.69 346 TYR A O 1
ATOM 2834 N N . ASP A 1 347 ? -1.278 0.265 11.576 1.00 98.44 347 ASP A N 1
ATOM 2835 C CA . ASP A 1 347 ? -2.179 -0.605 10.826 1.00 98.44 347 ASP A CA 1
ATOM 2836 C C . ASP A 1 347 ? -1.572 -2.005 10.670 1.00 98.44 347 ASP A C 1
ATOM 2838 O O . ASP A 1 347 ? -0.367 -2.203 10.850 1.00 98.44 347 ASP A O 1
ATOM 2842 N N . ILE A 1 348 ? -2.430 -2.980 10.380 1.00 98.50 348 ILE A N 1
ATOM 2843 C CA . ILE A 1 348 ? -2.053 -4.369 10.124 1.00 98.50 348 ILE A CA 1
ATOM 2844 C C . ILE A 1 348 ? -2.432 -4.722 8.692 1.00 98.50 348 ILE A C 1
ATOM 2846 O O . ILE A 1 348 ? -3.569 -4.498 8.269 1.00 98.50 348 ILE A O 1
ATOM 2850 N N . THR A 1 349 ? -1.490 -5.285 7.940 1.00 98.06 349 THR A N 1
ATOM 2851 C CA . THR A 1 349 ? -1.748 -5.812 6.596 1.00 98.06 349 THR A CA 1
ATOM 2852 C C . THR A 1 349 ? -2.354 -7.210 6.657 1.00 98.06 349 THR A C 1
ATOM 2854 O O . THR A 1 349 ? -2.133 -7.955 7.612 1.00 98.06 349 THR A O 1
ATOM 2857 N N . TYR A 1 350 ? -3.066 -7.628 5.608 1.00 97.19 350 TYR A N 1
ATOM 2858 C CA . TYR A 1 350 ? -3.560 -9.011 5.525 1.00 97.19 350 TYR A CA 1
ATOM 2859 C C . TYR A 1 350 ? -2.448 -10.069 5.547 1.00 97.19 350 TYR A C 1
ATOM 2861 O O . TYR A 1 350 ? -2.702 -11.219 5.889 1.00 97.19 350 TYR A O 1
ATOM 2869 N N . SER A 1 351 ? -1.213 -9.699 5.189 1.00 96.94 351 SER A N 1
ATOM 2870 C CA . SER A 1 351 ? -0.041 -10.574 5.293 1.00 96.94 351 SER A CA 1
ATOM 2871 C C . SER A 1 351 ? 0.627 -10.527 6.670 1.00 96.94 351 SER A C 1
ATOM 2873 O O . SER A 1 351 ? 1.660 -11.165 6.866 1.00 96.94 351 SER A O 1
ATOM 2875 N N . GLY A 1 352 ? 0.051 -9.779 7.613 1.00 97.88 352 GLY A N 1
ATOM 2876 C CA . GLY A 1 352 ? 0.455 -9.716 9.012 1.00 97.88 352 GLY A CA 1
ATOM 2877 C C . GLY A 1 352 ? 1.511 -8.675 9.345 1.00 97.88 352 GLY A C 1
ATOM 2878 O O . GLY A 1 352 ? 1.974 -8.627 10.480 1.00 97.88 352 GLY A O 1
ATOM 2879 N N . GLU A 1 353 ? 1.904 -7.824 8.406 1.00 98.12 353 GLU A N 1
ATOM 2880 C CA . GLU A 1 353 ? 2.864 -6.770 8.716 1.00 98.12 353 GLU A CA 1
ATOM 2881 C C . GLU A 1 353 ? 2.195 -5.682 9.563 1.00 98.12 353 GLU A C 1
ATOM 2883 O O . GLU A 1 353 ? 1.117 -5.199 9.219 1.00 98.12 353 GLU A O 1
ATOM 2888 N N . ALA A 1 354 ? 2.841 -5.293 10.663 1.00 98.31 354 ALA A N 1
ATOM 2889 C CA . ALA A 1 354 ? 2.453 -4.127 11.445 1.00 98.31 354 ALA A CA 1
ATOM 2890 C C . ALA A 1 354 ? 3.238 -2.913 10.952 1.00 98.31 354 ALA A C 1
ATOM 2892 O O . ALA A 1 354 ? 4.470 -2.906 11.016 1.00 98.31 354 ALA A O 1
ATOM 2893 N N . ARG A 1 355 ? 2.541 -1.891 10.452 1.00 97.94 355 ARG A N 1
ATOM 2894 C CA . ARG A 1 355 ? 3.181 -0.718 9.844 1.00 97.94 355 ARG A CA 1
ATOM 2895 C C . ARG A 1 355 ? 2.860 0.537 10.626 1.00 97.94 355 ARG A C 1
ATOM 2897 O O . ARG A 1 355 ? 1.768 0.682 11.163 1.00 97.94 355 ARG A O 1
ATOM 2904 N N . LYS A 1 356 ? 3.811 1.466 10.642 1.00 97.44 356 LYS A N 1
ATOM 2905 C CA . LYS A 1 356 ? 3.627 2.811 11.189 1.00 97.44 356 LYS A CA 1
ATOM 2906 C C . LYS A 1 356 ? 3.181 3.711 10.053 1.00 97.44 356 LYS A C 1
ATOM 2908 O O . LYS A 1 356 ? 3.926 3.909 9.099 1.00 97.44 356 LYS A O 1
ATOM 2913 N N . ILE A 1 357 ? 1.954 4.199 10.138 1.00 95.94 357 ILE A N 1
ATOM 2914 C CA . ILE A 1 357 ? 1.349 5.040 9.111 1.00 95.94 357 ILE A CA 1
ATOM 2915 C C . ILE A 1 357 ? 0.951 6.367 9.745 1.00 95.94 357 ILE A C 1
ATOM 2917 O O . ILE A 1 357 ? 0.430 6.391 10.860 1.00 95.94 357 ILE A O 1
ATOM 2921 N N . SER A 1 358 ? 1.149 7.475 9.027 1.00 94.88 358 SER A N 1
ATOM 2922 C CA . SER A 1 358 ? 0.670 8.789 9.470 1.00 94.88 358 SER A CA 1
ATOM 2923 C C . SER A 1 358 ? -0.821 8.739 9.821 1.00 94.88 358 SER A C 1
ATOM 2925 O O . SER A 1 358 ? -1.635 8.251 9.028 1.00 94.88 358 SER A O 1
ATOM 2927 N N . LYS A 1 359 ? -1.189 9.299 10.979 1.00 96.56 359 LYS A N 1
ATOM 2928 C CA . LYS A 1 359 ? -2.569 9.299 11.495 1.00 96.56 359 LYS A CA 1
ATOM 2929 C C . LYS A 1 359 ? -3.555 10.030 10.589 1.00 96.56 359 LYS A C 1
ATOM 2931 O O . LYS A 1 359 ? -4.750 9.792 10.706 1.00 96.56 359 LYS A O 1
ATOM 2936 N N . THR A 1 360 ? -3.073 10.894 9.697 1.00 94.69 360 THR A N 1
ATOM 2937 C CA . THR A 1 360 ? -3.885 11.676 8.748 1.00 94.69 360 THR A CA 1
ATOM 2938 C C . THR A 1 360 ? -4.047 10.991 7.388 1.00 94.69 360 THR A C 1
ATOM 2940 O O . THR A 1 360 ? -4.719 11.513 6.496 1.00 94.69 360 THR A O 1
ATOM 2943 N N . THR A 1 361 ? -3.432 9.818 7.203 1.00 92.81 361 THR A N 1
ATOM 2944 C CA . THR A 1 361 ? -3.498 9.072 5.943 1.00 92.81 361 THR A CA 1
ATOM 2945 C C . THR A 1 361 ? -4.909 8.545 5.711 1.00 92.81 361 THR A C 1
ATOM 2947 O O . THR A 1 361 ? -5.408 7.736 6.493 1.00 92.81 361 THR A O 1
ATOM 2950 N N . LYS A 1 362 ? -5.510 8.947 4.588 1.00 92.06 362 LYS A N 1
ATOM 2951 C CA . LYS A 1 362 ? -6.773 8.410 4.068 1.00 92.06 362 LYS A CA 1
ATOM 2952 C C . LYS A 1 362 ? -6.481 7.539 2.854 1.00 92.06 362 LYS A C 1
ATOM 2954 O O . LYS A 1 362 ? -5.866 8.004 1.895 1.00 92.06 362 LYS A O 1
ATOM 2959 N N . GLN A 1 363 ? -6.861 6.270 2.932 1.00 90.94 363 GLN A N 1
ATOM 2960 C CA . GLN A 1 363 ? -6.730 5.304 1.844 1.00 90.94 363 GLN A CA 1
ATOM 2961 C C . GLN A 1 363 ? -7.980 4.433 1.829 1.00 90.94 363 GLN A C 1
ATOM 2963 O O . GLN A 1 363 ? -8.321 3.828 2.838 1.00 90.94 363 GLN A O 1
ATOM 2968 N N . ASP A 1 364 ? -8.625 4.359 0.675 1.00 89.81 364 ASP A N 1
ATOM 2969 C CA . ASP A 1 364 ? -9.900 3.666 0.469 1.00 89.81 364 ASP A CA 1
ATOM 2970 C C . ASP A 1 364 ? -9.835 2.162 0.770 1.00 89.81 364 ASP A C 1
ATOM 2972 O O . ASP A 1 364 ? -10.794 1.553 1.232 1.00 89.81 364 ASP A O 1
ATOM 2976 N N . TYR A 1 365 ? -8.655 1.572 0.593 1.00 93.69 365 TYR A N 1
ATOM 2977 C CA . TYR A 1 365 ? -8.357 0.175 0.898 1.00 93.69 365 TYR A CA 1
ATOM 2978 C C . TYR A 1 365 ? -7.843 -0.062 2.325 1.00 93.69 365 TYR A C 1
ATOM 2980 O O . TYR A 1 365 ? -7.353 -1.150 2.649 1.00 93.69 365 TYR A O 1
ATOM 2988 N N . ARG A 1 366 ? -7.927 0.954 3.189 1.00 96.56 366 ARG A N 1
ATOM 2989 C CA . ARG A 1 366 ? -7.688 0.830 4.624 1.00 96.56 366 ARG A CA 1
ATOM 2990 C C . ARG A 1 366 ? -9.008 0.970 5.368 1.00 96.56 366 ARG A C 1
ATOM 2992 O O . ARG A 1 366 ? -9.726 1.948 5.200 1.00 96.56 366 ARG A O 1
ATOM 2999 N N . GLY A 1 367 ? -9.281 0.001 6.227 1.00 97.12 367 GLY A N 1
ATOM 3000 C CA . GLY A 1 367 ? -10.477 -0.043 7.048 1.00 97.12 367 GLY A CA 1
ATOM 3001 C C . GLY A 1 367 ? -10.187 -0.331 8.502 1.00 97.12 367 GLY A C 1
ATOM 3002 O O . GLY A 1 367 ? -9.132 0.012 9.034 1.00 97.12 367 GLY A O 1
ATOM 3003 N N . TYR A 1 368 ? -11.138 -0.999 9.134 1.00 98.19 368 TYR A N 1
ATOM 3004 C CA . TYR A 1 368 ? -11.054 -1.484 10.503 1.00 98.19 368 TYR A CA 1
ATOM 3005 C C . TYR A 1 368 ? -12.134 -2.534 10.723 1.00 98.19 368 TYR A C 1
ATOM 3007 O O . TYR A 1 368 ? -13.135 -2.558 10.007 1.00 98.19 368 TYR A O 1
ATOM 3015 N N . ARG A 1 369 ? -11.971 -3.345 11.764 1.00 98.00 369 ARG A N 1
ATOM 3016 C CA . ARG A 1 369 ? -13.025 -4.198 12.289 1.00 98.00 369 ARG A CA 1
ATOM 3017 C C . ARG A 1 369 ? -13.041 -4.177 13.810 1.00 98.00 369 ARG A C 1
ATOM 3019 O O . ARG A 1 369 ? -12.077 -4.557 14.467 1.00 98.00 369 ARG A O 1
ATOM 3026 N N . ALA A 1 370 ? -14.149 -3.712 14.361 1.00 98.12 370 ALA A N 1
ATOM 3027 C CA . ALA A 1 370 ? -14.372 -3.624 15.786 1.00 98.12 370 ALA A CA 1
ATOM 3028 C C . ALA A 1 370 ? -14.604 -5.009 16.380 1.00 98.12 370 ALA A C 1
ATOM 3030 O O . ALA A 1 370 ? -15.110 -5.919 15.712 1.00 98.12 370 ALA A O 1
ATOM 3031 N N . VAL A 1 371 ? -14.270 -5.127 17.657 1.00 97.75 371 VAL A N 1
ATOM 3032 C CA . VAL A 1 371 ? -14.458 -6.332 18.451 1.00 97.75 371 VAL A CA 1
ATOM 3033 C C . VAL A 1 371 ? -15.077 -6.001 19.795 1.00 97.75 371 VAL A C 1
ATOM 3035 O O . VAL A 1 371 ? -14.979 -4.875 20.290 1.00 97.75 371 VAL A O 1
ATOM 3038 N N . ARG A 1 372 ? -15.646 -7.026 20.414 1.00 94.94 372 ARG A N 1
ATOM 3039 C CA . ARG A 1 372 ? -15.972 -7.053 21.838 1.00 94.94 372 ARG A CA 1
ATOM 3040 C C . ARG A 1 372 ? -15.456 -8.347 22.450 1.00 94.94 372 ARG A C 1
ATOM 3042 O O . ARG A 1 372 ? -15.377 -9.373 21.777 1.00 94.94 372 ARG A O 1
ATOM 3049 N N . THR A 1 373 ? -15.077 -8.306 23.717 1.00 87.88 373 THR A N 1
ATOM 3050 C CA . THR A 1 373 ? -14.768 -9.514 24.485 1.00 87.88 373 THR A CA 1
ATOM 3051 C C . THR A 1 373 ? -16.066 -10.062 25.081 1.00 87.88 373 THR A C 1
ATOM 3053 O O . THR A 1 373 ? -16.993 -9.303 25.349 1.00 87.88 373 THR A O 1
ATOM 3056 N N . ASN A 1 374 ? -16.158 -11.377 25.305 1.00 67.69 374 ASN A N 1
ATOM 3057 C CA . ASN A 1 374 ? -17.376 -12.058 25.795 1.00 67.69 374 ASN A CA 1
ATOM 3058 C C . ASN A 1 374 ? -17.799 -11.707 27.241 1.00 67.69 374 ASN A C 1
ATOM 3060 O O . ASN A 1 374 ? -18.566 -12.426 27.876 1.00 67.69 374 ASN A O 1
ATOM 3064 N N . LYS A 1 375 ? -17.310 -10.593 27.776 1.00 48.72 375 LYS A N 1
ATOM 3065 C CA . LYS A 1 375 ? -17.756 -9.965 29.015 1.00 48.72 375 LYS A CA 1
ATOM 3066 C C . LYS A 1 375 ? -18.158 -8.550 28.596 1.00 48.72 375 LYS A C 1
ATOM 3068 O O . LYS A 1 375 ? -17.285 -7.777 28.237 1.00 48.72 375 LYS A O 1
ATOM 3073 N N . SER A 1 376 ? -19.420 -8.167 28.512 1.00 45.19 376 SER A N 1
ATOM 3074 C CA . SER A 1 376 ? -20.554 -8.553 29.342 1.00 45.19 376 SER A CA 1
ATOM 3075 C C . SER A 1 376 ? -21.814 -8.051 28.628 1.00 45.19 376 SER A C 1
ATOM 3077 O O . SER A 1 376 ? -21.779 -7.010 27.970 1.00 45.19 376 SER A O 1
ATOM 3079 N N . SER A 1 377 ? -22.939 -8.766 28.738 1.00 54.50 377 SER A N 1
ATOM 3080 C CA . SER A 1 377 ? -24.212 -8.161 28.337 1.00 54.50 377 SER A CA 1
ATOM 3081 C C . SER A 1 377 ? -24.395 -6.845 29.116 1.00 54.50 377 SER A C 1
ATOM 3083 O O . SER A 1 377 ? -23.887 -6.733 30.239 1.00 54.50 377 SER A O 1
ATOM 3085 N N . PRO A 1 378 ? -25.122 -5.852 28.580 1.00 60.91 378 PRO A N 1
ATOM 3086 C CA . PRO A 1 378 ? -25.426 -4.623 29.312 1.00 60.91 378 PRO A CA 1
ATOM 3087 C C . PRO A 1 378 ? -25.996 -4.893 30.715 1.00 60.91 378 PRO A C 1
ATOM 3089 O O . PRO A 1 378 ? -25.753 -4.128 31.640 1.00 60.91 378 PRO A O 1
ATOM 3092 N N . GLU A 1 379 ? -26.695 -6.018 30.897 1.00 59.34 379 GLU A N 1
ATOM 3093 C CA . GLU A 1 379 ? -27.217 -6.482 32.186 1.00 59.34 379 GLU A CA 1
ATOM 3094 C C . GLU A 1 379 ? -26.115 -6.918 33.160 1.00 59.34 379 GLU A C 1
ATOM 3096 O O . GLU A 1 379 ? -26.199 -6.597 34.339 1.00 59.34 379 GLU A O 1
ATOM 3101 N N . LEU A 1 380 ? -25.057 -7.585 32.688 1.00 59.03 380 LEU A N 1
ATOM 3102 C CA . LEU A 1 380 ? -23.904 -7.953 33.514 1.00 59.03 380 LEU A CA 1
ATOM 3103 C C . LEU A 1 380 ? -23.052 -6.731 33.881 1.00 59.03 380 LEU A C 1
ATOM 3105 O O . LEU A 1 380 ? -22.632 -6.630 35.028 1.00 59.03 380 LEU A O 1
ATOM 3109 N N . ILE A 1 381 ? -22.856 -5.781 32.957 1.00 61.78 381 ILE A N 1
ATOM 3110 C CA . ILE A 1 381 ? -22.171 -4.505 33.255 1.00 61.78 381 ILE A CA 1
ATOM 3111 C C . ILE A 1 381 ? -22.978 -3.706 34.280 1.00 61.78 381 ILE A C 1
ATOM 3113 O O . ILE A 1 381 ? -22.424 -3.191 35.248 1.00 61.78 381 ILE A O 1
ATOM 3117 N N . LYS A 1 382 ? -24.301 -3.635 34.095 1.00 65.19 382 LYS A N 1
ATOM 3118 C CA . LYS A 1 382 ? -25.202 -2.963 35.029 1.00 65.19 382 LYS A CA 1
ATOM 3119 C C . LYS A 1 382 ? -25.209 -3.647 36.398 1.00 65.19 382 LYS A C 1
ATOM 3121 O O . LYS A 1 382 ? -25.102 -2.950 37.393 1.00 65.19 382 LYS A O 1
ATOM 3126 N N . MET A 1 383 ? -25.228 -4.981 36.464 1.00 61.22 383 MET A N 1
ATOM 3127 C CA . MET A 1 383 ? -25.102 -5.716 37.730 1.00 61.22 383 MET A CA 1
ATOM 3128 C C . MET A 1 383 ? -23.750 -5.493 38.413 1.00 61.22 383 MET A C 1
ATOM 3130 O O . MET A 1 383 ? -23.706 -5.372 39.631 1.00 61.22 383 MET A O 1
ATOM 3134 N N . GLU A 1 384 ? -22.645 -5.442 37.672 1.00 64.62 384 GLU A N 1
ATOM 3135 C CA . GLU A 1 384 ? -21.314 -5.220 38.247 1.00 64.62 384 GLU A CA 1
ATOM 3136 C C . GLU A 1 384 ? -21.176 -3.785 38.786 1.00 64.62 384 GLU A C 1
ATOM 3138 O O . GLU A 1 384 ? -20.703 -3.591 39.905 1.00 64.62 384 GLU A O 1
ATOM 3143 N N . LEU A 1 385 ? -21.693 -2.788 38.059 1.00 67.31 385 LEU A N 1
ATOM 3144 C CA . LEU A 1 385 ? -21.767 -1.398 38.524 1.00 67.31 385 LEU A CA 1
ATOM 3145 C C . LEU A 1 385 ? -22.717 -1.229 39.718 1.00 67.31 385 LEU A C 1
ATOM 3147 O O . LEU A 1 385 ? -22.359 -0.559 40.686 1.00 67.31 385 LEU A O 1
ATOM 3151 N N . ASP A 1 386 ? -23.890 -1.864 39.691 1.00 70.94 386 ASP A N 1
ATOM 3152 C CA . ASP A 1 386 ? -24.855 -1.817 40.792 1.00 70.94 386 ASP A CA 1
ATOM 3153 C C . ASP A 1 386 ? -24.291 -2.510 42.051 1.00 70.94 386 ASP A C 1
ATOM 3155 O O . ASP A 1 386 ? -24.452 -2.001 43.160 1.00 70.94 386 ASP A O 1
ATOM 3159 N N . ASN A 1 387 ? -23.538 -3.608 41.904 1.00 66.44 387 ASN A N 1
ATOM 3160 C CA . ASN A 1 387 ? -22.869 -4.284 43.023 1.00 66.44 387 ASN A CA 1
ATOM 3161 C C . ASN A 1 387 ? -21.727 -3.445 43.629 1.00 66.44 387 ASN A C 1
ATOM 3163 O O . ASN A 1 387 ? -21.579 -3.419 44.850 1.00 66.44 387 ASN A O 1
ATOM 3167 N N . ILE A 1 388 ? -20.971 -2.694 42.819 1.00 68.81 388 ILE A N 1
ATOM 3168 C CA . ILE A 1 388 ? -19.942 -1.753 43.309 1.00 68.81 388 ILE A CA 1
ATOM 3169 C C . ILE A 1 388 ? -20.573 -0.590 44.103 1.00 68.81 388 ILE A C 1
ATOM 3171 O O . ILE A 1 388 ? -19.972 -0.068 45.048 1.00 68.81 388 ILE A O 1
ATOM 3175 N N . VAL A 1 389 ? -21.793 -0.171 43.753 1.00 64.31 389 VAL A N 1
ATOM 3176 C CA . VAL A 1 389 ? -22.525 0.890 44.472 1.00 64.31 389 VAL A CA 1
ATOM 3177 C C . VAL A 1 389 ? -23.112 0.389 45.799 1.00 64.31 389 VAL A C 1
ATOM 3179 O O . VAL A 1 389 ? -23.232 1.170 46.746 1.00 64.31 389 VAL A O 1
ATOM 3182 N N . ILE A 1 390 ? -23.444 -0.900 45.907 1.00 61.56 390 ILE A N 1
ATOM 3183 C CA . ILE A 1 390 ? -23.956 -1.498 47.149 1.00 61.56 390 ILE A CA 1
ATOM 3184 C C . ILE A 1 390 ? -22.836 -1.667 48.188 1.00 61.56 390 ILE A C 1
ATOM 3186 O O . ILE A 1 390 ? -23.040 -1.284 49.340 1.00 61.56 390 ILE A O 1
ATOM 3190 N N . ASP A 1 391 ? -21.643 -2.123 47.791 1.00 54.12 391 ASP A N 1
ATOM 3191 C CA . ASP A 1 391 ? -20.514 -2.331 48.722 1.00 54.12 391 ASP A CA 1
ATOM 3192 C C . ASP A 1 391 ? -20.018 -1.023 49.371 1.00 54.12 391 ASP A C 1
ATOM 3194 O O . ASP A 1 391 ? -19.649 -0.988 50.545 1.00 54.12 391 ASP A O 1
ATOM 3198 N N . ASN A 1 392 ? -20.098 0.103 48.654 1.00 54.56 392 ASN A N 1
ATOM 3199 C CA . ASN A 1 392 ? -19.713 1.414 49.192 1.00 54.56 392 ASN A CA 1
ATOM 3200 C C . ASN A 1 392 ? -20.726 2.008 50.193 1.00 54.56 392 ASN A C 1
ATOM 3202 O O . ASN A 1 392 ? -20.429 3.009 50.846 1.00 54.56 392 ASN A O 1
ATOM 3206 N N . ASN A 1 393 ? -21.919 1.419 50.322 1.00 55.59 393 ASN A N 1
ATOM 3207 C CA . ASN A 1 393 ? -22.937 1.853 51.284 1.00 55.59 393 ASN A CA 1
ATOM 3208 C C . ASN A 1 393 ? -22.998 0.976 52.546 1.00 55.59 393 ASN A C 1
ATOM 3210 O O . ASN A 1 393 ? -23.701 1.347 53.482 1.00 55.59 393 ASN A O 1
ATOM 3214 N N . SER A 1 394 ? -22.262 -0.139 52.606 1.00 52.78 394 SER A N 1
ATOM 3215 C CA . SER A 1 394 ? -22.147 -0.984 53.807 1.00 52.78 394 SER A CA 1
ATOM 3216 C C . SER A 1 394 ? -21.003 -0.601 54.759 1.00 52.78 394 SER A C 1
ATOM 3218 O O . SER A 1 394 ? -20.899 -1.187 55.833 1.00 52.78 394 SER A O 1
ATOM 3220 N N . GLU A 1 395 ? -20.173 0.388 54.409 1.00 51.47 395 GLU A N 1
ATOM 3221 C CA . GLU A 1 395 ? -19.111 0.940 55.279 1.00 51.47 395 GLU A CA 1
ATOM 3222 C C . GLU A 1 395 ? -19.472 2.294 55.936 1.00 51.47 395 GLU A C 1
ATOM 3224 O O . GLU A 1 395 ? -18.599 3.025 56.411 1.00 51.47 395 GLU A O 1
ATOM 3229 N N . LYS A 1 396 ? -20.761 2.639 56.008 1.00 47.03 396 LYS A N 1
ATOM 3230 C CA . LYS A 1 396 ? -21.284 3.729 56.850 1.00 47.03 396 LYS A CA 1
ATOM 3231 C C . LYS A 1 396 ? -22.282 3.180 57.851 1.00 47.03 396 LYS A C 1
ATOM 3233 O O . LYS A 1 396 ? -22.307 3.728 58.977 1.00 47.03 396 LYS A O 1
#

pLDDT: mean 91.76, std 11.0, range [45.19, 98.75]

Foldseek 3Di:
DVVVVVVVVVLVVLVVVLLVLLLVLLLVLLLQLLVCCLQFVVLDPPVCSVVSCPVSVLSLVLSLCCLVPLLVSLVCLQVVLVVVVVVVVVVCVLVVHDDDPVSVVSSVSSNVSSVSSNVSCVVCVVPVPDDDDPPVVVVVSVVVSVVSSCVSVVSSVVSSCVSNVVSVVQLVLFAAAPFQCWDWADFQVAIWIWHGQAPQWQQFLVRFHDDPNDTHFQAFLQQQLQCQPPPHHSPCRLQHPQDPSDPVSGQFDDLVSSVPGGQQQQQALNRHHGHNDGDRNKDFAALQRVQRRFDANPHHQNWGADLVVQWIDGVHFGAQHPDQHNSSTRAFKEFGSAANDRQWGWIAGRRGTTDTDGRSDGDRNYITIIIGGPPDPPVNVVVVVVVVVVVVVVVD

Sequence (396 aa):
MISQQKITLAAKSLDLAAFLLLLAVTVLWAVWGIGEVFHEGWYQPYWHIIFYFIPFIVIFGFAVLSIFYPLAGGILIFAGGLAYFILFSLRAIQHHTTLEPSFFIVNSGILFTGVIFIFNYVLFKKKRTVEYRWVLFRKYLLFKRTAKIIIIACISIIVIITTGSPMLVRNLNRIPLENFNEIEVEGNEITVTLSAGGPGWYYSNEAPLVFDGKEYSGLSWNEIALFGKEPIGFDTKNFGKDYNGSTESIYYATQQDFNKYNMFRYIDFAGAQLTSEVQDCWKLPEADEYVRLLRYRDKNAGGYFDKVEGRAYYYITPDKDGPIWATEEMVIYYWTSTSANDTEAYDITYSGEARKISKTTKQDYRGYRAVRTNKSSPELIKMELDNIVIDNNSEK

Mean predicted aligned error: 5.97 Å

Radius of gyration: 28.23 Å; Cα contacts (8 Å, |Δi|>4): 645; chains: 1; bounding box: 70×48×107 Å

Secondary structure (DSSP, 8-state):
-HHHHHHHHHHHHHHHHHHHHHHHHHHHHHHHHHHHHHHTGGGS-GGGHHHHTHHHHHHHHHHHHHHHSHHHHHHHHHHHHHHHHHHHHHHHHHTT-PPPHHHHHHHHHHHHHHHHHHHHHHHHGGGTT----HHHHHHHHHHHHHHHHHHHHHHHHHHHHHHHHHHHHHHHT------SS-EEEE-SS-EEEEP-SBTTEE--TTS-EEETTEEE-S--HHHHHTTTSSS-SSTTTTT-TT--SSGGG--PPPHHHHHHH-GGGGB-TTSS-B-SS-----BPPPHHHHHHH-EETTEE---EEETTTTEEE-SS---S-TTTS-TTSS--EEEEEEE-SSSEEEEEETT--EEEEETT---TTEEEE-EE-S---HHHHHHHHHHHHHHTTS--

Solvent-accessible surface area (backbone atoms only — not comparable to full-atom values): 20568 Å² total; per-residue (Å²): 114,75,67,61,55,53,52,53,50,52,54,52,53,49,54,49,50,35,48,53,46,46,40,50,55,35,35,50,33,29,50,49,16,45,48,42,27,67,70,61,40,62,52,52,63,78,76,57,50,54,63,44,34,43,67,21,54,54,47,44,51,37,48,54,38,26,65,78,38,34,47,64,17,9,48,50,35,26,51,49,29,50,50,52,52,52,53,53,50,53,50,24,59,76,69,74,47,81,84,55,74,66,56,55,55,57,43,46,53,39,31,51,32,8,50,45,28,36,50,55,39,68,76,48,54,88,71,72,76,70,90,63,77,65,65,67,55,49,54,52,52,49,51,54,45,51,49,54,49,50,50,43,52,52,52,29,50,51,46,35,49,67,61,33,49,61,51,49,57,52,60,75,61,47,38,67,48,90,68,60,57,66,44,78,45,76,30,56,95,43,61,35,35,36,46,20,64,32,72,32,32,42,45,36,67,92,58,49,39,66,55,95,94,41,79,47,62,27,70,18,58,18,17,42,21,36,13,58,44,86,68,71,44,56,78,56,26,49,39,26,86,70,48,76,88,47,81,88,38,47,48,61,57,47,61,67,41,31,78,73,15,26,48,38,32,18,24,41,87,81,23,63,44,66,52,98,54,84,58,67,54,34,36,55,39,39,55,48,54,49,38,10,53,36,28,39,78,90,33,68,12,55,22,43,51,42,79,86,80,55,41,52,46,56,82,41,78,25,41,53,22,31,83,86,30,57,48,71,36,55,34,48,30,29,54,33,61,35,57,68,53,72,59,26,23,32,33,36,34,39,61,47,52,47,42,80,38,56,24,61,52,62,42,64,39,35,28,32,60,20,32,32,54,94,75,59,57,73,67,53,50,49,49,53,54,51,52,58,57,52,61,69,62,74,80,116